Protein AF-0000000086527733 (afdb_homodimer)

Organism: NCBI:txid488447

Secondary structure (DSSP, 8-state):
-PPP-HHHHHHH-GGGSPPP--GGGTT-EEEETTEEEEGGG-EEETTBHHHHH--EEEEEEEEETTEEESHHHHHHHHHHHHHHTT---SS-HHHHHHHHHHHHHHHT-SSEEEEEEEE--B--S-TT-GGG---EEEEEEEE---SS-HHHHHH-EEEEE-SS-PPPPTTTS-TTS-BS--HHHHHHHHHHHHTT-SEEEEE-TTSBEEEETTBEEEEEETTEEEEESSSS---HHHHHHHHHHHHHT--EEEE--BHHHHHT-SEEEEEETTTEEEEEEEETTEEPTT-SSS-HHHHHHHHHHHHHHHTTTTEEE---S-----/-----HHHHHHH-GGGSPPP--GGGTT-EEEETTEEEEGGG-EEETTBHHHHH--EEEEEEEEETTEEESHHHHHHHHHHHHHHTT---SS-HHHHHHHHHHHHHHHT-SSEEEEEEEE--B--S-TT-GGG---EEEEEEEE---SS-HHHHHH-EEEEE-SS-PPPPTTTS-TTS-BS--HHHHHHHHHHHHTT-SEEEEE-TTSBEEEETTBEEEEEETTEEEEESSSS---HHHHHHHHHHHHHT--EEEE--BHHHHHT-SEEEEEETTTEEEEEEEETTEEPTT-SSS-HHHHHHHHHHHHHHHTTTTEEE---S-----

Foldseek 3Di:
DFFPQVVVCCVPPPLQDFDDADPQQQFWWKDEQHDIGHPVPDDDDPQFCCNVPQQKFKFKWWAASQWTFLLVVRLVLQVVLCVVSVFDEPDDSVRVVVVQLVRCLNNRGRTKIKMKMKTQTGDDPDPPDSVPTDIYMMIMIGHADALAHSVCLRQFFAEEAAPPAAQDDCVVPNQQGHTDPQVSQVVQQVVCVVVPGSFYWHHHPVQWGEATRQWFKWFAAPQAIEGEQGSHHPAPLVVVLVVVCVVVVHHYHYHTDGPVCRQAGQWMWIDHNRHRTGTHQHYPPRGHRDDRHGDPVSSVSSVVRVVCVVVQNNIDGRDNDPPPPD/DFFPQVVVCCVPPPLQDFDDADPQQQFWWKDEQHDIGHPVPDDDDPQFCCNVPQQKFKFKWWAASQWTFLLVVRLVLQVVLCVVSVFDEPDDSVRVVVVQLVRCLNNRGRTKIKMKMKTQTGDDPDPPDSVPTDIYMMIMIGHADALDHSVCLRQFFAEEAAPPAAQDDCVVPNQQGHTDPQVSQVVQQVVCVVVPGSFYWHHHPVQWGEATRQWFKWFAAPQAIEGEQGSHHPAPLVVVLVVVCVVVVHHYHYHTDGPVCRQAGQWMWIDHNRHRTGTHQHYPPRGHRDDRGGDPSSSVSSVVRVVCVVVQNNIDGRDNDPPPPD

InterPro domains:
  IPR001544 Aminotransferase class IV [PF01063] (57-283)
  IPR036038 Aminotransferase-like, PLP-dependent enzymes [SSF56752] (28-308)
  IPR043131 Branched-chain-amino-acid aminotransferase-like, N-terminal [G3DSA:3.30.470.10] (4-144)
  IPR043132 Branched-chain-amino-acid aminotransferase-like, C-terminal [G3DSA:3.20.10.10] (146-320)
  IPR050571 Class-IV Pyridoxal-Phosphate-Dependent Aminotransferase [PTHR42743] (33-307)

Nearest PDB structures (foldseek):
  8x1f-assembly1_B  TM=9.732E-01  e=1.365E-38  Aspergillus terreus NIH2624
  8xiy-assembly1_B  TM=9.449E-01  e=4.061E-39  Aspergillus terreus NIH2624
  6xwb-assembly1_A  TM=9.394E-01  e=1.058E-38  Thermomyces stellatus
  6xu3-assembly1_A  TM=9.234E-01  e=2.598E-39  Shinella sp. JR1-6
  7xg5-assembly1_B  TM=9.322E-01  e=5.213E-38  Aspergillus terreus NIH2624

Structure (mmCIF, N/CA/C/O backbone):
data_AF-0000000086527733-model_v1
#
loop_
_entity.id
_entity.type
_entity.pdbx_description
1 polymer 'branched-chain-amino-acid transaminase'
#
loop_
_atom_site.group_PDB
_atom_site.id
_atom_site.type_symbol
_atom_site.label_atom_id
_atom_site.label_alt_id
_atom_site.label_comp_id
_atom_site.label_asym_id
_atom_site.label_entity_id
_atom_site.label_seq_id
_atom_site.pdbx_PDB_ins_code
_atom_site.Cartn_x
_atom_site.Cartn_y
_atom_site.Cartn_z
_atom_site.occupancy
_atom_site.B_iso_or_equiv
_atom_site.auth_seq_id
_atom_site.auth_comp_id
_atom_site.auth_asym_id
_atom_site.auth_atom_id
_atom_site.pdbx_PDB_model_num
ATOM 1 N N . MET A 1 1 ? -10.703 38.688 10.562 1 66.06 1 MET A N 1
ATOM 2 C CA . MET A 1 1 ? -9.242 38.719 10.586 1 66.06 1 MET A CA 1
ATOM 3 C C . MET A 1 1 ? -8.672 37.875 9.438 1 66.06 1 MET A C 1
ATOM 5 O O . MET A 1 1 ? -9.375 37.062 8.844 1 66.06 1 MET A O 1
ATOM 9 N N . ALA A 1 2 ? -7.422 38.219 8.906 1 88.81 2 ALA A N 1
ATOM 10 C CA . ALA A 1 2 ? -6.793 37.562 7.77 1 88.81 2 ALA A CA 1
ATOM 11 C C . ALA A 1 2 ? -6.062 36.281 8.203 1 88.81 2 ALA A C 1
ATOM 13 O O . ALA A 1 2 ? -5.617 36.188 9.352 1 88.81 2 ALA A O 1
ATOM 14 N N . ILE A 1 3 ? -6.133 35.219 7.457 1 95.69 3 ILE A N 1
ATOM 15 C CA . ILE A 1 3 ? -5.391 33.969 7.691 1 95.69 3 ILE A CA 1
ATOM 16 C C . ILE A 1 3 ? -3.934 34.281 8 1 95.69 3 ILE A C 1
ATOM 18 O O . ILE A 1 3 ? -3.291 35.062 7.277 1 95.69 3 ILE A O 1
ATOM 22 N N . ILE A 1 4 ? -3.451 33.781 9.148 1 97.12 4 ILE A N 1
ATOM 23 C CA . ILE A 1 4 ? -2.041 33.938 9.484 1 97.12 4 ILE A CA 1
ATOM 24 C C . ILE A 1 4 ? -1.177 33.344 8.367 1 97.12 4 ILE A C 1
ATOM 26 O O . ILE A 1 4 ? -1.423 32.25 7.91 1 97.12 4 ILE A O 1
ATOM 30 N N . GLN A 1 5 ? -0.172 34.062 7.91 1 97.88 5 GLN A N 1
ATOM 31 C CA . GLN A 1 5 ? 0.74 33.625 6.863 1 97.88 5 GLN A CA 1
ATOM 32 C C . GLN A 1 5 ? 1.871 32.781 7.441 1 97.88 5 GLN A C 1
ATOM 34 O O . GLN A 1 5 ? 3.018 33.219 7.504 1 97.88 5 GLN A O 1
ATOM 39 N N . VAL A 1 6 ? 1.59 31.609 7.777 1 97.81 6 VAL A N 1
ATOM 40 C CA . VAL A 1 6 ? 2.438 30.719 8.57 1 97.81 6 VAL A CA 1
ATOM 41 C C . VAL A 1 6 ? 3.736 30.438 7.816 1 97.81 6 VAL A C 1
ATOM 43 O O . VAL A 1 6 ? 4.82 30.484 8.406 1 97.81 6 VAL A O 1
ATOM 46 N N . GLN A 1 7 ? 3.596 30.094 6.527 1 96.88 7 GLN A N 1
ATOM 47 C CA . GLN A 1 7 ? 4.777 29.781 5.734 1 96.88 7 GLN A CA 1
ATOM 48 C C . GLN A 1 7 ? 5.742 30.953 5.688 1 96.88 7 GLN A C 1
ATOM 50 O O . GLN A 1 7 ? 6.953 30.781 5.84 1 96.88 7 GLN A O 1
ATOM 55 N N . GLN A 1 8 ? 5.199 32.094 5.449 1 97.5 8 GLN A N 1
ATOM 56 C CA . GLN A 1 8 ? 6.012 33.312 5.438 1 97.5 8 GLN A CA 1
ATOM 57 C C . GLN A 1 8 ? 6.672 33.562 6.793 1 97.5 8 GLN A C 1
ATOM 59 O O . GLN A 1 8 ? 7.852 33.906 6.863 1 97.5 8 GLN A O 1
ATOM 64 N N . ILE A 1 9 ? 5.938 33.438 7.848 1 97.94 9 ILE A N 1
ATOM 65 C CA . ILE A 1 9 ? 6.457 33.625 9.195 1 97.94 9 ILE A CA 1
ATOM 66 C C . ILE A 1 9 ? 7.582 32.625 9.469 1 97.94 9 ILE A C 1
ATOM 68 O O . ILE A 1 9 ? 8.625 33 10.008 1 97.94 9 ILE A O 1
ATOM 72 N N . MET A 1 10 ? 7.395 31.359 9.086 1 97.25 10 MET A N 1
ATOM 73 C CA . MET A 1 10 ? 8.414 30.344 9.281 1 97.25 10 MET A CA 1
ATOM 74 C C . MET A 1 10 ? 9.688 30.688 8.523 1 97.25 10 MET A C 1
ATOM 76 O O . MET A 1 10 ? 10.789 30.375 8.984 1 97.25 10 MET A O 1
ATOM 80 N N . HIS A 1 11 ? 9.523 31.328 7.422 1 96.12 11 HIS A N 1
ATOM 81 C CA . HIS A 1 11 ? 10.664 31.688 6.59 1 96.12 11 HIS A CA 1
ATOM 82 C C . HIS A 1 11 ? 11.406 32.906 7.168 1 96.12 11 HIS A C 1
ATOM 84 O O . HIS A 1 11 ? 12.625 33 7.059 1 96.12 11 HIS A O 1
ATOM 90 N N . GLU A 1 12 ? 10.703 33.781 7.832 1 97.44 12 GLU A N 1
ATOM 91 C CA . GLU A 1 12 ? 11.273 35.094 8.125 1 97.44 12 GLU A CA 1
ATOM 92 C C . GLU A 1 12 ? 11.633 35.219 9.602 1 97.44 12 GLU A C 1
ATOM 94 O O . GLU A 1 12 ? 12.547 35.969 9.961 1 97.44 12 GLU A O 1
ATOM 99 N N . ASN A 1 13 ? 10.891 34.656 10.43 1 97.44 13 ASN A N 1
ATOM 100 C CA . ASN A 1 13 ? 11.078 34.812 11.867 1 97.44 13 ASN A CA 1
ATOM 101 C C . ASN A 1 13 ? 12.273 34 12.383 1 97.44 13 ASN A C 1
ATOM 103 O O . ASN A 1 13 ? 12.344 32.812 12.18 1 97.44 13 ASN A O 1
ATOM 107 N N . PRO A 1 14 ? 13.164 34.562 13.141 1 96.81 14 PRO A N 1
ATOM 108 C CA . PRO A 1 14 ? 14.391 33.906 13.602 1 96.81 14 PRO A CA 1
ATOM 109 C C . PRO A 1 14 ? 14.125 32.719 14.508 1 96.81 14 PRO A C 1
ATOM 111 O O . PRO A 1 14 ? 14.961 31.812 14.609 1 96.81 14 PRO A O 1
ATOM 114 N N . LEU A 1 15 ? 12.984 32.656 15.141 1 96.5 15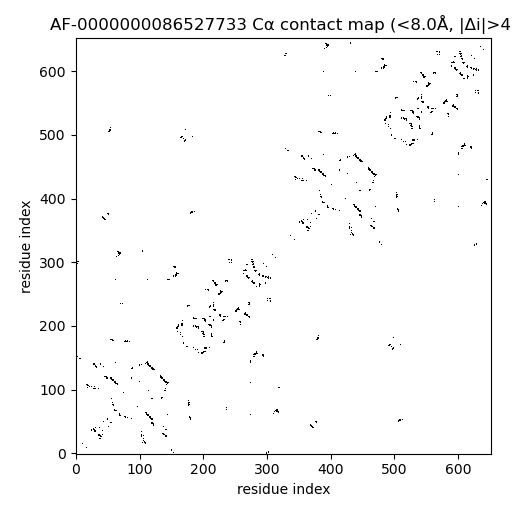 LEU A N 1
ATOM 115 C CA . LEU A 1 15 ? 12.648 31.562 16.031 1 96.5 15 LEU A CA 1
ATOM 116 C C . LEU A 1 15 ? 12.5 30.266 15.242 1 96.5 15 LEU A C 1
ATOM 118 O O . LEU A 1 15 ? 12.531 29.172 15.82 1 96.5 15 LEU A O 1
ATOM 122 N N . HIS A 1 16 ? 12.359 30.438 13.945 1 97.69 16 HIS A N 1
ATOM 123 C CA . HIS A 1 16 ? 12.156 29.281 13.078 1 97.69 16 HIS A CA 1
ATOM 124 C C . HIS A 1 16 ? 13.438 28.906 12.352 1 97.69 16 HIS A C 1
ATOM 126 O O . HIS A 1 16 ? 13.484 27.891 11.641 1 97.69 16 HIS A O 1
ATOM 132 N N . ALA A 1 17 ? 14.5 29.672 12.484 1 96.94 17 ALA A N 1
ATOM 133 C CA . ALA A 1 17 ? 15.758 29.438 11.781 1 96.94 17 ALA A CA 1
ATOM 134 C C . ALA A 1 17 ? 16.391 28.125 12.227 1 96.94 17 ALA A C 1
ATOM 136 O O . ALA A 1 17 ? 16.391 27.781 13.414 1 96.94 17 ALA A O 1
ATOM 137 N N . ARG A 1 18 ? 16.969 27.484 11.352 1 96.38 18 ARG A N 1
ATOM 138 C CA . ARG A 1 18 ? 17.609 26.203 11.609 1 96.38 18 ARG A CA 1
ATOM 139 C C . ARG A 1 18 ? 18.766 26.344 12.586 1 96.38 18 ARG A C 1
ATOM 141 O O . ARG A 1 18 ? 19.469 27.359 12.57 1 96.38 18 ARG A O 1
ATOM 148 N N . ALA A 1 19 ? 18.953 25.359 13.375 1 96.56 19 ALA A N 1
ATOM 149 C CA . ALA A 1 19 ? 20.156 25.25 14.195 1 96.56 19 ALA A CA 1
ATOM 150 C C . ALA A 1 19 ? 21.344 24.766 13.359 1 96.56 19 ALA A C 1
ATOM 152 O O . ALA A 1 19 ? 21.172 24.281 12.242 1 96.56 19 ALA A O 1
ATOM 153 N N . PRO A 1 20 ? 22.609 24.984 13.883 1 95.38 20 PRO A N 1
ATOM 154 C CA . PRO A 1 20 ? 23.766 24.438 13.164 1 95.38 20 PRO A CA 1
ATOM 155 C C . PRO A 1 20 ? 23.656 22.938 12.945 1 95.38 20 PRO A C 1
ATOM 157 O O . PRO A 1 20 ? 23.156 22.219 13.812 1 95.38 20 PRO A O 1
ATOM 160 N N . HIS A 1 21 ? 24.062 22.516 11.805 1 95.94 21 HIS A N 1
ATOM 161 C CA . HIS A 1 21 ? 24.016 21.094 11.445 1 95.94 21 HIS A CA 1
ATOM 162 C C . HIS A 1 21 ? 25.125 20.75 10.461 1 95.94 21 HIS A C 1
ATOM 164 O O . HIS A 1 21 ? 25.734 21.641 9.852 1 95.94 21 HIS A O 1
ATOM 170 N N . GLU A 1 22 ? 25.469 19.469 10.367 1 95.94 22 GLU A N 1
ATOM 171 C CA . GLU A 1 22 ? 26.422 19.016 9.359 1 95.94 22 GLU A CA 1
ATOM 172 C C . GLU A 1 22 ? 25.891 19.219 7.949 1 95.94 22 GLU A C 1
ATOM 174 O O . GLU A 1 22 ? 24.719 18.938 7.68 1 95.94 22 GLU A O 1
ATOM 179 N N . PRO A 1 23 ? 26.766 19.578 7.051 1 97.12 23 PRO A N 1
ATOM 180 C CA . PRO A 1 23 ? 26.344 19.844 5.672 1 97.12 23 PRO A CA 1
ATOM 181 C C . PRO A 1 23 ? 25.688 18.625 5.02 1 97.12 23 PRO A C 1
ATOM 183 O O . PRO A 1 23 ? 24.781 18.781 4.195 1 97.12 23 PRO A O 1
ATOM 186 N N . ARG A 1 24 ? 26.078 17.469 5.379 1 97.31 24 ARG A N 1
ATOM 187 C CA . ARG A 1 24 ? 25.547 16.266 4.746 1 97.31 24 ARG A CA 1
ATOM 188 C C . ARG A 1 24 ? 24.062 16.094 5.055 1 97.31 24 ARG A C 1
ATOM 190 O O . ARG A 1 24 ? 23.359 15.352 4.363 1 97.31 24 ARG A O 1
ATOM 197 N N . TYR A 1 25 ? 23.547 16.781 6.086 1 98.06 25 TYR A N 1
ATOM 198 C CA . TYR A 1 25 ? 22.141 16.656 6.477 1 98.06 25 TYR A CA 1
ATOM 199 C C . TYR A 1 25 ? 21.344 17.875 6.027 1 98.06 25 TYR A C 1
ATOM 201 O O . TYR A 1 25 ? 20.25 18.125 6.531 1 98.06 25 TYR A O 1
ATOM 209 N N . GLU A 1 26 ? 21.906 18.625 5.062 1 97.5 26 GLU A N 1
ATOM 210 C CA . GLU A 1 26 ? 21.266 19.859 4.602 1 97.5 26 GLU A CA 1
ATOM 211 C C . GLU A 1 26 ? 19.844 19.609 4.137 1 97.5 26 GLU A C 1
ATOM 213 O O . GLU A 1 26 ? 18.938 20.406 4.406 1 97.5 26 GLU A O 1
ATOM 218 N N . ASP A 1 27 ? 19.625 18.469 3.488 1 97.19 27 ASP A N 1
ATOM 219 C CA . ASP A 1 27 ? 18.312 18.188 2.912 1 97.19 27 ASP A CA 1
ATOM 220 C C . ASP A 1 27 ? 17.484 17.297 3.84 1 97.19 27 ASP A C 1
ATOM 222 O O . ASP A 1 27 ? 16.344 16.969 3.527 1 97.19 27 ASP A O 1
ATOM 226 N N . GLY A 1 28 ? 18.031 16.859 4.949 1 98.19 28 GLY A N 1
ATOM 227 C CA . GLY A 1 28 ? 17.328 15.992 5.898 1 98.19 28 GLY A CA 1
ATOM 228 C C . GLY A 1 28 ? 18.188 14.836 6.383 1 98.19 28 GLY A C 1
ATOM 229 O O . GLY A 1 28 ? 19.281 14.609 5.879 1 98.19 28 GLY A O 1
ATOM 230 N N . SER A 1 29 ? 17.734 14.195 7.371 1 98.38 29 SER A N 1
ATOM 231 C CA . SER A 1 29 ? 18.391 13.031 7.961 1 98.38 29 SER A CA 1
ATOM 232 C C . SER A 1 29 ? 17.438 11.836 8.023 1 98.38 29 SER A C 1
ATOM 234 O O . SER A 1 29 ? 16.219 12 8.047 1 98.38 29 SER A O 1
ATOM 236 N N . ALA A 1 30 ? 18.016 10.68 7.996 1 98.81 30 ALA A N 1
ATOM 237 C CA . ALA A 1 30 ? 17.234 9.453 8.016 1 98.81 30 ALA A CA 1
ATOM 238 C C . ALA A 1 30 ? 17.859 8.414 8.938 1 98.81 30 ALA A C 1
ATOM 240 O O . ALA A 1 30 ? 19.047 8.523 9.289 1 98.81 30 ALA A O 1
ATOM 241 N N . PHE A 1 31 ? 17.016 7.559 9.492 1 98.69 31 PHE A N 1
ATOM 242 C CA . PHE A 1 31 ? 17.391 6.383 10.266 1 98.69 31 PHE A CA 1
ATOM 243 C C . PHE A 1 31 ? 17.031 5.105 9.516 1 98.69 31 PHE A C 1
ATOM 245 O O . PHE A 1 31 ? 15.859 4.797 9.32 1 98.69 31 PHE A O 1
ATOM 252 N N . CYS A 1 32 ? 18.031 4.332 9 1 96.12 32 CYS A N 1
ATOM 253 C CA . CYS A 1 32 ? 17.859 3.107 8.234 1 96.12 32 CYS A CA 1
ATOM 254 C C . CYS A 1 32 ? 18.578 1.938 8.891 1 96.12 32 CYS A C 1
ATOM 256 O O . CYS A 1 32 ? 19.812 1.85 8.836 1 96.12 32 CYS A O 1
ATOM 258 N N . ASP A 1 33 ? 17.812 1.078 9.359 1 78 33 ASP A N 1
ATOM 259 C CA . ASP A 1 33 ? 18.281 -0.151 10 1 78 33 ASP A CA 1
ATOM 260 C C . ASP A 1 33 ? 19.422 0.131 10.969 1 78 33 ASP A C 1
ATOM 262 O O . ASP A 1 33 ? 20.484 -0.483 10.883 1 78 33 ASP A O 1
ATOM 266 N N . GLY A 1 34 ? 19.281 1.089 11.75 1 85.62 34 GLY A N 1
ATOM 267 C CA . GLY A 1 34 ? 20.156 1.329 12.883 1 85.62 34 GLY A CA 1
ATOM 268 C C . GLY A 1 34 ? 21.188 2.42 12.625 1 85.62 34 GLY A C 1
ATOM 269 O O . GLY A 1 34 ? 21.953 2.781 13.523 1 85.62 34 GLY A O 1
ATOM 270 N N . LYS A 1 35 ? 21.188 3.027 11.438 1 93.88 35 LYS A N 1
ATOM 271 C CA . LYS A 1 35 ? 22.188 4.031 11.07 1 93.88 35 LYS A CA 1
ATOM 272 C C . LYS A 1 35 ? 21.531 5.336 10.641 1 93.88 35 LYS A C 1
ATOM 274 O O . LYS A 1 35 ? 20.531 5.32 9.914 1 93.88 35 LYS A O 1
ATOM 279 N N . TYR A 1 36 ? 22.141 6.414 11.172 1 98.31 36 TYR A N 1
ATOM 280 C CA . TYR A 1 36 ? 21.719 7.727 10.688 1 98.31 36 TYR A CA 1
ATOM 281 C C . TYR A 1 36 ? 22.453 8.086 9.398 1 98.31 36 TYR A C 1
ATOM 283 O O . TYR A 1 36 ? 23.672 7.953 9.32 1 98.31 36 TYR A O 1
ATOM 291 N N . VAL A 1 37 ? 21.766 8.461 8.391 1 98.38 37 VAL A N 1
ATOM 292 C CA . VAL A 1 37 ? 22.344 8.82 7.105 1 98.38 37 VAL A CA 1
ATOM 293 C C . VAL A 1 37 ? 21.656 10.078 6.566 1 98.38 37 VAL A C 1
ATOM 295 O O . VAL A 1 37 ? 20.578 10.453 7.035 1 98.38 37 VAL A O 1
ATOM 298 N N . PRO A 1 38 ? 22.344 10.773 5.582 1 98.06 38 PRO A N 1
ATOM 299 C CA . PRO A 1 38 ? 21.609 11.82 4.867 1 98.06 38 PRO A CA 1
ATOM 300 C C . PRO A 1 38 ? 20.391 11.281 4.121 1 98.06 38 PRO A C 1
ATOM 302 O O . PRO A 1 38 ? 20.422 10.148 3.633 1 98.06 38 PRO A O 1
ATOM 305 N N . ILE A 1 39 ? 19.406 12.109 4.012 1 97.69 39 ILE A N 1
ATOM 306 C CA . ILE A 1 39 ? 18.156 11.672 3.402 1 97.69 39 ILE A CA 1
ATOM 307 C C . ILE A 1 39 ? 18.422 11.195 1.977 1 97.69 39 ILE A C 1
ATOM 309 O O . ILE A 1 39 ? 17.766 10.266 1.497 1 97.69 39 ILE A O 1
ATOM 313 N N . SER A 1 40 ? 19.406 11.688 1.283 1 95.75 40 SER A N 1
ATOM 314 C CA . SER A 1 40 ? 19.719 11.336 -0.099 1 95.75 40 SER A CA 1
ATOM 315 C C . SER A 1 40 ? 20.297 9.93 -0.196 1 95.75 40 SER A C 1
ATOM 317 O O . SER A 1 40 ? 20.312 9.336 -1.276 1 95.75 40 SER A O 1
ATOM 319 N N . GLU A 1 41 ? 20.734 9.359 0.905 1 96.19 41 GLU A N 1
ATOM 320 C CA . GLU A 1 41 ? 21.344 8.039 0.931 1 96.19 41 GLU A CA 1
ATOM 321 C C . GLU A 1 41 ? 20.422 7.02 1.599 1 96.19 41 GLU A C 1
ATOM 323 O O . GLU A 1 41 ? 20.75 5.832 1.678 1 96.19 41 GLU A O 1
ATOM 328 N N . ALA A 1 42 ? 19.344 7.504 2.062 1 97.94 42 ALA A N 1
ATOM 329 C CA . ALA A 1 42 ? 18.438 6.641 2.83 1 97.94 42 ALA A CA 1
ATOM 330 C C . ALA A 1 42 ? 17.781 5.598 1.933 1 97.94 42 ALA A C 1
ATOM 332 O O . ALA A 1 42 ? 17.234 5.934 0.882 1 97.94 42 ALA A O 1
ATOM 333 N N . THR A 1 43 ? 17.828 4.297 2.359 1 97.06 43 THR A N 1
ATOM 334 C CA . THR A 1 43 ? 17.281 3.213 1.554 1 97.06 43 THR A CA 1
ATOM 335 C C . THR A 1 43 ? 16.562 2.199 2.436 1 97.06 43 THR A C 1
ATOM 337 O O . THR A 1 43 ? 16.719 2.203 3.656 1 97.06 43 THR A O 1
ATOM 340 N N . VAL A 1 44 ? 15.719 1.431 1.843 1 97.19 44 VAL A N 1
ATOM 341 C CA . VAL A 1 44 ? 15.07 0.249 2.404 1 97.19 44 VAL A CA 1
ATOM 342 C C . VAL A 1 44 ? 15.414 -0.978 1.562 1 97.19 44 VAL A C 1
ATOM 344 O O . VAL A 1 44 ? 15.594 -0.873 0.346 1 97.19 44 VAL A O 1
ATOM 347 N N . PRO A 1 45 ? 15.594 -2.164 2.213 1 96.94 45 PRO A N 1
ATOM 348 C CA . PRO A 1 45 ? 15.836 -3.361 1.405 1 96.94 45 PRO A CA 1
ATOM 349 C C . PRO A 1 45 ? 14.734 -3.605 0.372 1 96.94 45 PRO A C 1
ATOM 351 O O . PRO A 1 45 ? 13.547 -3.467 0.681 1 96.94 45 PRO A O 1
ATOM 354 N N . LEU A 1 46 ? 15.117 -3.988 -0.812 1 97.56 46 LEU A N 1
ATOM 355 C CA . LEU A 1 46 ? 14.18 -4.191 -1.913 1 97.56 46 LEU A CA 1
ATOM 356 C C . LEU A 1 46 ? 13.172 -5.281 -1.576 1 97.56 46 LEU A C 1
ATOM 358 O O . LEU A 1 46 ? 12.023 -5.227 -2.018 1 97.56 46 LEU A O 1
ATOM 362 N N . VAL A 1 47 ? 13.539 -6.246 -0.745 1 96.44 47 VAL A N 1
ATOM 363 C CA . VAL A 1 47 ? 12.719 -7.43 -0.513 1 96.44 47 VAL A CA 1
ATOM 364 C C . VAL A 1 47 ? 11.891 -7.25 0.757 1 96.44 47 VAL A C 1
ATOM 366 O O . VAL A 1 47 ? 11.273 -8.195 1.242 1 96.44 47 VAL A O 1
ATOM 369 N N . ASP A 1 48 ? 11.953 -6.055 1.367 1 96.69 48 ASP A N 1
ATOM 370 C CA . ASP A 1 48 ? 11.125 -5.773 2.537 1 96.69 48 ASP A CA 1
ATOM 371 C C . ASP A 1 48 ? 9.641 -5.789 2.176 1 96.69 48 ASP A C 1
ATOM 373 O O . ASP A 1 48 ? 9.219 -5.141 1.214 1 96.69 48 ASP A O 1
ATOM 377 N N . ALA A 1 49 ? 8.844 -6.461 2.988 1 97.06 49 ALA A N 1
ATOM 378 C CA . ALA A 1 49 ? 7.414 -6.594 2.734 1 97.06 49 ALA A CA 1
ATOM 379 C C . ALA A 1 49 ? 6.711 -5.242 2.824 1 97.06 49 ALA A C 1
ATOM 381 O O . ALA A 1 49 ? 5.625 -5.062 2.268 1 97.06 49 ALA A O 1
ATOM 382 N N . GLY A 1 50 ? 7.258 -4.277 3.545 1 97.81 50 GLY A N 1
ATOM 383 C CA . GLY A 1 50 ? 6.742 -2.918 3.49 1 97.81 50 GLY A CA 1
ATOM 384 C C . GLY A 1 50 ? 6.762 -2.326 2.094 1 97.81 50 GLY A C 1
ATOM 385 O O . GLY A 1 50 ? 5.824 -1.632 1.695 1 97.81 50 GLY A O 1
ATOM 386 N N . PHE A 1 51 ? 7.816 -2.598 1.388 1 98.38 51 PHE A N 1
ATOM 387 C CA . PHE A 1 51 ? 7.91 -2.139 0.007 1 98.38 51 PHE A CA 1
ATOM 388 C C . PHE A 1 51 ? 7.09 -3.029 -0.917 1 98.38 51 PHE A C 1
ATOM 390 O O . PHE A 1 51 ? 6.277 -2.537 -1.701 1 98.38 51 PHE A O 1
ATOM 397 N N . LEU A 1 52 ? 7.191 -4.293 -0.807 1 98.06 52 LEU A N 1
ATOM 398 C CA . LEU A 1 52 ? 6.637 -5.238 -1.77 1 98.06 52 LEU A CA 1
ATOM 399 C C . LEU A 1 52 ? 5.117 -5.289 -1.67 1 98.06 52 LEU A C 1
ATOM 401 O O . LEU A 1 52 ? 4.43 -5.512 -2.67 1 98.06 52 LEU A O 1
ATOM 405 N N . HIS A 1 53 ? 4.621 -5.043 -0.446 1 97.88 53 HIS A N 1
ATOM 406 C CA . HIS A 1 53 ? 3.221 -5.371 -0.206 1 97.88 53 HIS A CA 1
ATOM 407 C C . HIS A 1 53 ? 2.551 -4.309 0.662 1 97.88 53 HIS A C 1
ATOM 409 O O . HIS A 1 53 ? 1.453 -4.527 1.179 1 97.88 53 HIS A O 1
ATOM 415 N N . ALA A 1 54 ? 3.242 -3.203 0.86 1 98.56 54 ALA A N 1
ATOM 416 C CA . ALA A 1 54 ? 2.729 -2.158 1.741 1 98.56 54 ALA A CA 1
ATOM 417 C C . ALA A 1 54 ? 2.363 -2.725 3.109 1 98.56 54 ALA A C 1
ATOM 419 O O . ALA A 1 54 ? 1.378 -2.305 3.721 1 98.56 54 ALA A O 1
ATOM 420 N N . ASP A 1 55 ? 3.074 -3.736 3.547 1 97.88 55 ASP A N 1
ATOM 421 C CA . ASP 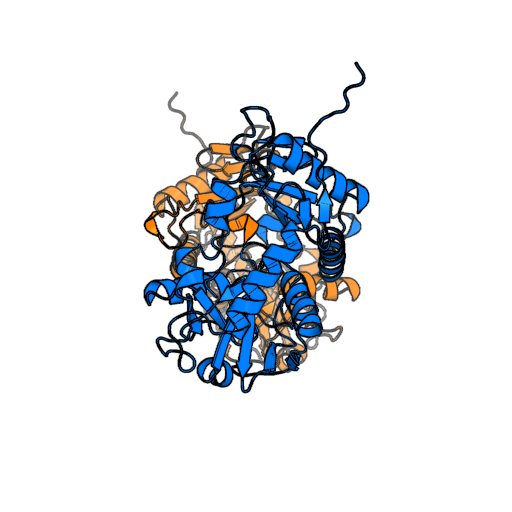A 1 55 ? 2.883 -4.383 4.84 1 97.88 55 ASP A CA 1
ATOM 422 C C . ASP A 1 55 ? 3.596 -3.611 5.949 1 97.88 55 ASP A C 1
ATOM 424 O O . ASP A 1 55 ? 4.641 -4.043 6.441 1 97.88 55 ASP A O 1
ATOM 428 N N . ALA A 1 56 ? 2.936 -2.455 6.312 1 98.62 56 ALA A N 1
ATOM 429 C CA . ALA A 1 56 ? 3.59 -1.501 7.203 1 98.62 56 ALA A CA 1
ATOM 430 C C . ALA A 1 56 ? 2.574 -0.553 7.832 1 98.62 56 ALA A C 1
ATOM 432 O O . ALA A 1 56 ? 1.457 -0.408 7.332 1 98.62 56 ALA A O 1
ATOM 433 N N . ALA A 1 57 ? 2.936 -0.008 8.914 1 98.75 57 ALA A N 1
ATOM 434 C CA . ALA A 1 57 ? 2.303 1.167 9.508 1 98.75 57 ALA A CA 1
ATOM 435 C C . ALA A 1 57 ? 3.279 2.338 9.578 1 98.75 57 ALA A C 1
ATOM 437 O O . ALA A 1 57 ? 4.496 2.141 9.609 1 98.75 57 ALA A O 1
ATOM 438 N N . TYR A 1 58 ? 2.752 3.576 9.578 1 98.88 58 TYR A N 1
ATOM 439 C CA . TYR A 1 58 ? 3.631 4.73 9.703 1 98.88 58 TYR A CA 1
ATOM 440 C C . TYR A 1 58 ? 2.953 5.848 10.484 1 98.88 58 TYR A C 1
ATOM 442 O O . TYR A 1 58 ? 1.779 5.738 10.852 1 98.88 58 TYR A O 1
ATOM 450 N N . ASP A 1 59 ? 3.662 6.828 10.781 1 98.75 59 ASP A N 1
ATOM 451 C CA . ASP A 1 59 ? 3.127 8.062 11.352 1 98.75 59 ASP A CA 1
ATOM 452 C C . ASP A 1 59 ? 3.988 9.266 10.969 1 98.75 59 ASP A C 1
ATOM 454 O O . ASP A 1 59 ? 5.078 9.102 10.422 1 98.75 59 ASP A O 1
ATOM 458 N N . VAL A 1 60 ? 3.447 10.422 11.133 1 98.69 60 VAL A N 1
ATOM 459 C CA . VAL A 1 60 ? 4.125 11.68 10.836 1 98.69 60 VAL A CA 1
ATOM 460 C C . VAL A 1 60 ? 3.863 12.688 11.953 1 98.69 60 VAL A C 1
ATOM 462 O O . VAL A 1 60 ? 2.711 13.031 12.234 1 98.69 60 VAL A O 1
ATOM 465 N N . VAL A 1 61 ? 4.852 13.086 12.547 1 98.75 61 VAL A N 1
ATOM 466 C CA . VAL A 1 61 ? 4.77 14.195 13.492 1 98.75 61 VAL A CA 1
ATOM 467 C C . VAL A 1 61 ? 5.527 15.406 12.945 1 98.75 61 VAL A C 1
ATOM 469 O O . VAL A 1 61 ? 6.414 15.258 12.102 1 98.75 61 VAL A O 1
ATOM 472 N N . THR A 1 62 ? 5.168 16.594 13.398 1 98.62 62 THR A N 1
ATOM 473 C CA . THR A 1 62 ? 5.836 17.781 12.875 1 98.62 62 THR A CA 1
ATOM 474 C C . THR A 1 62 ? 6.484 18.578 14 1 98.62 62 THR A C 1
ATOM 476 O O . THR A 1 62 ? 6.141 18.406 15.164 1 98.62 62 THR A O 1
ATOM 479 N N . VAL A 1 63 ? 7.445 19.328 13.594 1 98.56 63 VAL A N 1
ATOM 480 C CA . VAL A 1 63 ? 8.156 20.266 14.469 1 98.56 63 VAL A CA 1
ATOM 481 C C . VAL A 1 63 ? 7.992 21.688 13.961 1 98.56 63 VAL A C 1
ATOM 483 O O . VAL A 1 63 ? 8.07 21.938 12.75 1 98.56 63 VAL A O 1
ATOM 486 N N . SER A 1 64 ? 7.707 22.562 14.805 1 98.31 64 SER A N 1
ATOM 487 C CA . SER A 1 64 ? 7.73 24 14.516 1 98.31 64 SER A CA 1
ATOM 488 C C . SER A 1 64 ? 8.344 24.781 15.672 1 98.31 64 SER A C 1
ATOM 490 O O . SER A 1 64 ? 8.102 24.469 16.844 1 98.31 64 SER A O 1
ATOM 492 N N . ARG A 1 65 ? 9.188 25.703 15.336 1 97.5 65 ARG A N 1
ATOM 493 C CA . ARG A 1 65 ? 9.961 26.469 16.312 1 97.5 65 ARG A CA 1
ATOM 494 C C . ARG A 1 65 ? 10.711 25.531 17.266 1 97.5 65 ARG A C 1
ATOM 496 O O . ARG A 1 65 ? 10.781 25.781 18.469 1 97.5 65 ARG A O 1
ATOM 503 N N . GLY A 1 66 ? 11.086 24.422 16.766 1 97.5 66 GLY A N 1
ATOM 504 C CA . GLY A 1 66 ? 11.938 23.484 17.484 1 97.5 66 GLY A CA 1
ATOM 505 C C . GLY A 1 66 ? 11.164 22.578 18.422 1 97.5 66 GLY A C 1
ATOM 506 O O . GLY A 1 66 ? 11.758 21.891 19.25 1 97.5 66 GLY A O 1
ATOM 507 N N . ASN A 1 67 ? 9.844 22.609 18.297 1 98.31 67 ASN A N 1
ATOM 508 C CA . ASN A 1 67 ? 9.023 21.797 19.188 1 98.31 67 ASN A CA 1
ATOM 509 C C . ASN A 1 67 ? 8.219 20.75 18.422 1 98.31 67 ASN A C 1
ATOM 511 O O . ASN A 1 67 ? 7.457 21.109 17.516 1 98.31 67 ASN A O 1
ATOM 515 N N . PHE A 1 68 ? 8.398 19.484 18.844 1 98.75 68 PHE A N 1
ATOM 516 C CA . PHE A 1 68 ? 7.449 18.469 18.375 1 98.75 68 PHE A CA 1
ATOM 517 C C . PHE A 1 68 ? 6.043 18.797 18.875 1 98.75 68 PHE A C 1
ATOM 519 O O . PHE A 1 68 ? 5.859 19.234 20.016 1 98.75 68 PHE A O 1
ATOM 526 N N . PHE A 1 69 ? 5.094 18.609 18.094 1 98.75 69 PHE A N 1
ATOM 527 C CA . PHE A 1 69 ? 3.705 18.844 18.453 1 98.75 69 PHE A CA 1
ATOM 528 C C . PHE A 1 69 ? 2.963 17.531 18.656 1 98.75 69 PHE A C 1
ATOM 530 O O . PHE A 1 69 ? 2.879 16.703 17.75 1 98.75 69 PHE A O 1
ATOM 537 N N . ARG A 1 70 ? 2.449 17.281 19.922 1 98.75 70 ARG A N 1
ATOM 538 C CA . ARG A 1 70 ? 1.641 16.109 20.266 1 98.75 70 ARG A CA 1
ATOM 539 C C . ARG A 1 70 ? 2.385 14.82 19.953 1 98.75 70 ARG A C 1
ATOM 541 O O . ARG A 1 70 ? 1.807 13.875 19.406 1 98.75 70 ARG A O 1
ATOM 548 N N . LEU A 1 71 ? 3.674 14.805 20.312 1 98.75 71 LEU A N 1
ATOM 549 C CA . LEU A 1 71 ? 4.512 13.648 20 1 98.75 71 LEU A CA 1
ATOM 550 C C . LEU A 1 71 ? 3.977 12.391 20.672 1 98.75 71 LEU A C 1
ATOM 552 O O . LEU A 1 71 ? 3.926 11.32 20.047 1 98.75 71 LEU A O 1
ATOM 556 N N . ASP A 1 72 ? 3.541 12.492 21.891 1 98.75 72 ASP A N 1
ATOM 557 C CA . ASP A 1 72 ? 3.035 11.328 22.609 1 98.75 72 ASP A CA 1
ATOM 558 C C . ASP A 1 72 ? 1.803 10.75 21.922 1 98.75 72 ASP A C 1
ATOM 560 O O . ASP A 1 72 ? 1.625 9.531 21.875 1 98.75 72 ASP A O 1
ATOM 564 N N . ASP A 1 73 ? 0.908 11.625 21.438 1 98.88 73 ASP A N 1
ATOM 565 C CA . ASP A 1 73 ? -0.272 11.172 20.703 1 98.88 73 ASP A CA 1
ATOM 566 C C . ASP A 1 73 ? 0.124 10.391 19.453 1 98.88 73 ASP A C 1
ATOM 568 O O . ASP A 1 73 ? -0.481 9.367 19.141 1 98.88 73 ASP A O 1
ATOM 572 N N . HIS A 1 74 ? 1.143 10.875 18.797 1 98.88 74 HIS A N 1
ATOM 573 C CA . HIS A 1 74 ? 1.606 10.219 17.578 1 98.88 74 HIS A CA 1
ATOM 574 C C . HIS A 1 74 ? 2.273 8.883 17.906 1 98.88 74 HIS A C 1
ATOM 576 O O . HIS A 1 74 ? 2.076 7.898 17.188 1 98.88 74 HIS A O 1
ATOM 582 N N . LEU A 1 75 ? 3.072 8.859 18.922 1 98.88 75 LEU A N 1
ATOM 583 C CA . LEU A 1 75 ? 3.699 7.613 19.344 1 98.88 75 LEU A CA 1
ATOM 584 C C . LEU A 1 75 ? 2.646 6.578 19.719 1 98.88 75 LEU A C 1
ATOM 586 O O . LEU A 1 75 ? 2.756 5.406 19.344 1 98.88 75 LEU A O 1
ATOM 590 N N . ALA A 1 76 ? 1.663 7.016 20.438 1 98.81 76 ALA A N 1
ATOM 591 C CA . ALA A 1 76 ? 0.579 6.117 20.828 1 98.81 76 ALA A CA 1
ATOM 592 C C . ALA A 1 76 ? -0.155 5.582 19.594 1 98.81 76 ALA A C 1
ATOM 594 O O . ALA A 1 76 ? -0.455 4.391 19.516 1 98.81 76 ALA A O 1
ATOM 595 N N . ARG A 1 77 ? -0.442 6.438 18.656 1 98.75 77 ARG A N 1
ATOM 596 C CA . ARG A 1 77 ? -1.144 5.992 17.469 1 98.75 77 ARG A CA 1
ATOM 597 C C . ARG A 1 77 ? -0.3 5 16.672 1 98.75 77 ARG A C 1
ATOM 599 O O . ARG A 1 77 ? -0.832 4.055 16.078 1 98.75 77 ARG A O 1
ATOM 606 N N . MET A 1 78 ? 0.98 5.281 16.578 1 98.75 78 MET A N 1
ATOM 607 C CA . MET A 1 78 ? 1.855 4.34 15.883 1 98.75 78 MET A CA 1
ATOM 608 C C . MET A 1 78 ? 1.783 2.957 16.516 1 98.75 78 MET A C 1
ATOM 610 O O . MET A 1 78 ? 1.707 1.949 15.812 1 98.75 78 MET A O 1
ATOM 614 N N . GLU A 1 79 ? 1.797 2.924 17.812 1 98.75 79 GLU A N 1
ATOM 615 C CA . GLU A 1 79 ? 1.711 1.653 18.516 1 98.75 79 GLU A CA 1
ATOM 616 C C . GLU A 1 79 ? 0.377 0.96 18.266 1 98.75 79 GLU A C 1
ATOM 618 O O . GLU A 1 79 ? 0.335 -0.251 18.031 1 98.75 79 GLU A O 1
ATOM 623 N N . GLU A 1 80 ? -0.698 1.716 18.25 1 98.69 80 GLU A N 1
ATOM 624 C CA . GLU A 1 80 ? -2.018 1.16 17.969 1 98.69 80 GLU A CA 1
ATOM 625 C C . GLU A 1 80 ? -2.109 0.656 16.531 1 98.69 80 GLU A C 1
ATOM 627 O O . GLU A 1 80 ? -2.664 -0.415 16.281 1 98.69 80 GLU A O 1
ATOM 632 N N . SER A 1 81 ? -1.62 1.461 15.617 1 98.81 81 SER A N 1
ATOM 633 C CA . SER A 1 81 ? -1.612 1.06 14.219 1 98.81 81 SER A CA 1
ATOM 634 C C . SER A 1 81 ? -0.822 -0.229 14.016 1 98.81 81 SER A C 1
ATOM 636 O O . SER A 1 81 ? -1.281 -1.145 13.328 1 98.81 81 SER A O 1
ATOM 638 N N . SER A 1 82 ? 0.378 -0.3 14.609 1 98.56 82 SER A N 1
ATOM 639 C CA . SER A 1 82 ? 1.214 -1.492 14.508 1 98.56 82 SER A CA 1
ATOM 640 C C . SER A 1 82 ? 0.496 -2.719 15.062 1 98.56 82 SER A C 1
ATOM 642 O O . SER A 1 82 ? 0.528 -3.791 14.453 1 98.56 82 SER A O 1
ATOM 644 N N . ALA A 1 83 ? -0.154 -2.533 16.156 1 98.38 83 ALA A N 1
ATOM 645 C CA . ALA A 1 83 ? -0.867 -3.643 16.781 1 98.38 83 ALA A CA 1
ATOM 646 C C . ALA A 1 83 ? -1.98 -4.16 15.883 1 98.38 83 ALA A C 1
ATOM 648 O O . ALA A 1 83 ? -2.174 -5.375 15.758 1 98.38 83 ALA A O 1
ATOM 649 N N . LYS A 1 84 ? -2.703 -3.305 15.25 1 98.19 84 LYS A N 1
ATOM 650 C CA . LYS A 1 84 ? -3.803 -3.686 14.367 1 98.19 84 LYS A CA 1
ATOM 651 C C . LYS A 1 84 ? -3.301 -4.512 13.188 1 98.19 84 LYS A C 1
ATOM 653 O O . LYS A 1 84 ? -4.039 -5.332 12.641 1 98.19 84 LYS A O 1
ATOM 658 N N . PHE A 1 85 ? -2.029 -4.34 12.828 1 97.88 85 PHE A N 1
ATOM 659 C CA . PHE A 1 85 ? -1.461 -5.027 11.672 1 97.88 85 PHE A CA 1
ATOM 660 C C . PHE A 1 85 ? -0.498 -6.121 12.117 1 97.88 85 PHE A C 1
ATOM 662 O O . PHE A 1 85 ? 0.246 -6.668 11.305 1 97.88 85 PHE A O 1
ATOM 669 N N . PHE A 1 86 ? -0.448 -6.418 13.43 1 96.12 86 PHE A N 1
ATOM 670 C CA . PHE A 1 86 ? 0.388 -7.465 14.008 1 96.12 86 PHE A CA 1
ATOM 671 C C . PHE A 1 86 ? 1.863 -7.184 13.742 1 96.12 86 PHE A C 1
ATOM 673 O O . PHE A 1 86 ? 2.621 -8.094 13.398 1 96.12 86 PHE A O 1
ATOM 680 N N . LEU A 1 87 ? 2.219 -5.957 13.828 1 96.88 87 LEU A N 1
ATOM 681 C CA . LEU A 1 87 ? 3.609 -5.527 13.719 1 96.88 87 LEU A CA 1
ATOM 682 C C . LEU A 1 87 ? 4.195 -5.242 15.102 1 96.88 87 LEU A C 1
ATOM 684 O O . LEU A 1 87 ? 3.494 -4.75 15.984 1 96.88 87 LEU A O 1
ATOM 688 N N . GLU A 1 88 ? 5.422 -5.559 15.195 1 95.44 88 GLU A N 1
ATOM 689 C CA . GLU A 1 88 ? 6.16 -5.254 16.406 1 95.44 88 GLU A CA 1
ATOM 690 C C . GLU A 1 88 ? 7.383 -4.391 16.125 1 95.44 88 GLU A C 1
ATOM 692 O O . GLU A 1 88 ? 8.32 -4.84 15.461 1 95.44 88 GLU A O 1
ATOM 697 N N . ASN A 1 89 ? 7.371 -3.215 16.656 1 96.19 89 ASN A N 1
ATOM 698 C CA . ASN A 1 89 ? 8.516 -2.332 16.469 1 96.19 89 ASN A CA 1
ATOM 699 C C . ASN A 1 89 ? 9.742 -2.844 17.219 1 96.19 89 ASN A C 1
ATOM 701 O O . ASN A 1 89 ? 9.664 -3.158 18.406 1 96.19 89 ASN A O 1
ATOM 705 N N . PRO A 1 90 ? 10.898 -2.955 16.578 1 95.69 90 PRO A N 1
ATOM 706 C CA . PRO A 1 90 ? 12.094 -3.412 17.281 1 95.69 90 PRO A CA 1
ATOM 707 C C . PRO A 1 90 ? 12.562 -2.416 18.344 1 95.69 90 PRO A C 1
ATOM 709 O O . PRO A 1 90 ? 13.406 -2.754 19.188 1 95.69 90 PRO A O 1
ATOM 712 N N . PHE A 1 91 ? 12.062 -1.216 18.344 1 97.19 91 PHE A N 1
ATOM 713 C CA . PHE A 1 91 ? 12.398 -0.174 19.297 1 97.19 91 PHE A CA 1
ATOM 714 C C . PHE A 1 91 ? 11.211 0.142 20.203 1 97.19 91 PHE A C 1
ATOM 716 O O . PHE A 1 91 ? 10.07 0.201 19.734 1 97.19 91 PHE A O 1
ATOM 723 N N . ASN A 1 92 ? 11.469 0.303 21.453 1 97.75 92 ASN A N 1
ATOM 724 C CA . ASN A 1 92 ? 10.391 0.715 22.344 1 97.75 92 ASN A CA 1
ATOM 725 C C . ASN A 1 92 ? 10.086 2.203 22.203 1 97.75 92 ASN A C 1
ATOM 727 O O . ASN A 1 92 ? 10.781 2.918 21.469 1 97.75 92 ASN A O 1
ATOM 731 N N . ARG A 1 93 ? 9.078 2.682 22.922 1 98.31 93 ARG A N 1
ATOM 732 C CA . ARG A 1 93 ? 8.562 4.039 22.766 1 98.31 93 ARG A CA 1
ATOM 733 C C . ARG A 1 93 ? 9.656 5.07 23.031 1 98.31 93 ARG A C 1
ATOM 735 O O . ARG A 1 93 ? 9.797 6.043 22.281 1 98.31 93 ARG A O 1
ATOM 742 N N . ASP A 1 94 ? 10.414 4.934 24.078 1 98.38 94 ASP A N 1
ATOM 743 C CA . ASP A 1 94 ? 11.469 5.879 24.438 1 98.38 94 ASP A CA 1
ATOM 744 C C . ASP A 1 94 ? 12.57 5.902 23.375 1 98.38 94 ASP A C 1
ATOM 746 O O . ASP A 1 94 ? 13.102 6.965 23.047 1 98.38 94 ASP A O 1
ATOM 750 N N . GLN A 1 95 ? 12.938 4.727 22.891 1 98.06 95 GLN A N 1
ATOM 751 C CA . GLN A 1 95 ? 13.945 4.641 21.828 1 98.06 95 GLN A CA 1
ATOM 752 C C . GLN A 1 95 ? 13.477 5.332 20.562 1 98.06 95 GLN A C 1
ATOM 754 O O . GLN A 1 95 ? 14.25 6.039 19.906 1 98.06 95 GLN A O 1
ATOM 759 N N . VAL A 1 96 ? 12.219 5.129 20.203 1 98.38 96 VAL A N 1
ATOM 760 C CA . VAL A 1 96 ? 11.664 5.793 19.031 1 98.38 96 VAL A CA 1
ATOM 761 C C . VAL A 1 96 ? 11.719 7.305 19.219 1 98.38 96 VAL A C 1
ATOM 763 O O . VAL A 1 96 ? 12.156 8.031 18.312 1 98.38 96 VAL A O 1
ATOM 766 N N . ARG A 1 97 ? 11.266 7.77 20.359 1 98.38 97 ARG A N 1
ATOM 767 C CA . ARG A 1 97 ? 11.328 9.195 20.688 1 98.38 97 ARG A CA 1
ATOM 768 C C . ARG A 1 97 ? 12.742 9.734 20.5 1 98.38 97 ARG A C 1
ATOM 770 O O . ARG A 1 97 ? 12.93 10.773 19.859 1 98.38 97 ARG A O 1
ATOM 777 N N . GLU A 1 98 ? 13.688 9.039 20.984 1 97.69 98 GLU A N 1
ATOM 778 C CA . GLU A 1 98 ? 15.078 9.461 20.875 1 97.69 98 GLU A CA 1
ATOM 779 C C . GLU A 1 98 ? 15.531 9.516 19.422 1 97.69 98 GLU A C 1
ATOM 781 O O . GLU A 1 98 ? 16.219 10.453 19.016 1 97.69 98 GLU A O 1
ATOM 786 N N . ILE A 1 99 ? 15.156 8.516 18.656 1 98.25 99 ILE A N 1
ATOM 787 C CA . ILE A 1 99 ? 15.523 8.461 17.25 1 98.25 99 ILE A CA 1
ATOM 788 C C . ILE A 1 99 ? 14.945 9.664 16.516 1 98.25 99 ILE A C 1
ATOM 790 O O . ILE A 1 99 ? 15.641 10.328 15.75 1 98.25 99 ILE A O 1
ATOM 794 N N . LEU A 1 100 ? 13.703 10.023 16.797 1 98.62 100 LEU A N 1
ATOM 795 C CA . LEU A 1 100 ? 13.055 11.141 16.125 1 98.62 100 LEU A CA 1
ATOM 796 C C . LEU A 1 100 ? 13.711 12.461 16.5 1 98.62 100 LEU A C 1
ATOM 798 O O . LEU A 1 100 ? 13.93 13.32 15.648 1 98.62 100 LEU A O 1
ATOM 802 N N . HIS A 1 101 ? 14.023 12.602 17.766 1 98.5 101 HIS A N 1
ATOM 803 C CA . HIS A 1 101 ? 14.742 13.789 18.219 1 98.5 101 HIS A CA 1
ATOM 804 C C . HIS A 1 101 ? 16.094 13.898 17.531 1 98.5 101 HIS A C 1
ATOM 806 O O . HIS A 1 101 ? 16.484 14.977 17.078 1 98.5 101 HIS A O 1
ATOM 812 N N . ASN A 1 102 ? 16.828 12.773 17.453 1 97.94 102 ASN A N 1
ATOM 813 C CA . ASN A 1 102 ? 18.141 12.766 16.812 1 97.94 102 ASN A CA 1
ATOM 814 C C . ASN A 1 102 ? 18.047 13.195 15.359 1 97.94 102 ASN A C 1
ATOM 816 O O . ASN A 1 102 ? 18.906 13.922 14.867 1 97.94 102 ASN A O 1
ATOM 820 N N . LEU A 1 103 ? 17.047 12.727 14.68 1 98.56 103 LEU A N 1
ATOM 821 C CA . LEU A 1 103 ? 16.875 13.086 13.281 1 98.56 103 LEU A CA 1
ATOM 822 C C . LEU A 1 103 ? 16.734 14.602 13.117 1 98.56 103 LEU A C 1
ATOM 824 O O . LEU A 1 103 ? 17.375 15.195 12.25 1 98.56 103 LEU A O 1
ATOM 828 N N . VAL A 1 104 ? 15.906 15.188 13.922 1 98.44 104 VAL A N 1
ATOM 829 C CA . VAL A 1 104 ? 15.648 16.625 13.875 1 98.44 104 VAL A CA 1
ATOM 830 C C . VAL A 1 104 ? 16.922 17.391 14.25 1 98.44 104 VAL A C 1
ATOM 832 O O . VAL A 1 104 ? 17.297 18.344 13.57 1 98.44 104 VAL A O 1
ATOM 835 N N . ARG A 1 105 ? 17.641 16.906 15.234 1 97.19 105 ARG A N 1
ATOM 836 C CA . ARG A 1 105 ? 18.875 17.531 15.703 1 97.19 105 ARG A CA 1
ATOM 837 C C . ARG A 1 105 ? 19.953 17.453 14.641 1 97.19 105 ARG A C 1
ATOM 839 O O . ARG A 1 105 ? 20.625 18.453 14.352 1 97.19 105 ARG A O 1
ATOM 846 N N . ASN A 1 106 ? 20.109 16.281 14.086 1 97.19 106 ASN A N 1
ATOM 847 C CA . ASN A 1 106 ? 21.156 16.062 13.086 1 97.19 106 ASN A CA 1
ATOM 848 C C . ASN A 1 106 ? 21.031 17.062 11.93 1 97.19 106 ASN A C 1
ATOM 850 O O . ASN A 1 106 ? 22.047 17.562 11.438 1 97.19 106 ASN A O 1
ATOM 854 N N . ALA A 1 107 ? 19.812 17.375 11.578 1 97.81 107 ALA A N 1
ATOM 855 C CA . ALA A 1 107 ? 19.578 18.234 10.422 1 97.81 107 ALA A CA 1
ATOM 856 C C . ALA A 1 107 ? 19.375 19.688 10.859 1 97.81 107 ALA A C 1
ATOM 858 O O . ALA A 1 107 ? 19.188 20.578 10.023 1 97.81 107 ALA A O 1
ATOM 859 N N . GLY A 1 108 ? 19.344 19.938 12.18 1 97.94 108 GLY A N 1
ATOM 860 C CA . GLY A 1 108 ? 19.172 21.266 12.727 1 97.94 108 GLY A CA 1
ATOM 861 C C . GLY A 1 108 ? 17.812 21.859 12.43 1 97.94 108 GLY A C 1
ATOM 862 O O . GLY A 1 108 ? 17.656 23.078 12.367 1 97.94 108 GLY A O 1
ATOM 863 N N . LEU A 1 109 ? 16.875 21.094 12.219 1 98.38 109 LEU A N 1
ATOM 864 C CA . LEU A 1 109 ? 15.57 21.562 11.758 1 98.38 109 LEU A CA 1
ATOM 865 C C . LEU A 1 109 ? 14.75 22.109 12.93 1 98.38 109 LEU A C 1
ATOM 867 O O . LEU A 1 109 ? 14.531 21.391 13.914 1 98.38 109 LEU A O 1
ATOM 871 N N . LYS A 1 110 ? 14.195 23.281 12.766 1 98.19 110 LYS A N 1
ATOM 872 C CA . LYS A 1 110 ? 13.258 23.812 13.75 1 98.19 110 LYS A CA 1
ATOM 873 C C . LYS A 1 110 ? 11.828 23.812 13.203 1 98.19 110 LYS A C 1
ATOM 875 O O . LYS A 1 110 ? 10.875 24.031 13.953 1 98.19 110 LYS A O 1
ATOM 880 N N . ASP A 1 111 ? 11.688 23.688 11.93 1 98.31 111 ASP A N 1
ATOM 881 C CA . ASP A 1 111 ? 10.453 23.328 11.234 1 98.31 111 ASP A CA 1
ATOM 882 C C . ASP A 1 111 ? 10.625 22.062 10.398 1 98.31 111 ASP A C 1
ATOM 884 O O . ASP A 1 111 ? 11.359 22.078 9.398 1 98.31 111 ASP A O 1
ATOM 888 N N . ALA A 1 112 ? 9.93 20.969 10.82 1 98.38 112 ALA A N 1
ATOM 889 C CA . ALA A 1 112 ? 10.289 19.688 10.219 1 98.38 112 ALA A CA 1
ATOM 890 C C . ALA A 1 112 ? 9.047 18.828 10 1 98.38 112 ALA A C 1
ATOM 892 O O . ALA A 1 112 ? 8.078 18.922 10.758 1 98.38 112 ALA A O 1
ATOM 893 N N . TYR A 1 113 ? 9.078 18.109 8.93 1 98 113 TYR A N 1
ATOM 894 C CA . TYR A 1 113 ? 8.281 16.922 8.68 1 98 113 TYR A CA 1
ATOM 895 C C . TYR A 1 113 ? 9.031 15.664 9.102 1 98 113 TYR A C 1
ATOM 897 O O . TYR A 1 113 ? 10.062 15.328 8.523 1 98 113 TYR A O 1
ATOM 905 N N . VAL A 1 114 ? 8.547 14.953 10.148 1 98.69 114 VAL A N 1
ATOM 906 C CA . VAL A 1 114 ? 9.234 13.805 10.719 1 98.69 114 VAL A CA 1
ATOM 907 C C . VAL A 1 114 ? 8.383 12.555 10.555 1 98.69 114 VAL A C 1
ATOM 909 O O . VAL A 1 114 ? 7.309 12.438 11.148 1 98.69 114 VAL A O 1
ATOM 912 N N . TRP A 1 115 ? 8.906 11.664 9.789 1 98.69 115 TRP A N 1
ATOM 913 C CA . TRP A 1 115 ? 8.211 10.469 9.344 1 98.69 115 TRP A CA 1
ATOM 914 C C . TRP A 1 115 ? 8.898 9.211 9.859 1 98.69 115 TRP A C 1
ATOM 916 O O . TRP A 1 115 ? 10.133 9.133 9.883 1 98.69 115 TRP A O 1
ATOM 926 N N . TRP A 1 116 ? 8.078 8.211 10.32 1 98.69 116 TRP A N 1
ATOM 927 C CA . TRP A 1 116 ? 8.672 6.914 10.617 1 98.69 116 TRP A CA 1
ATOM 928 C C . TRP A 1 116 ? 7.676 5.785 10.391 1 98.69 116 TRP A C 1
ATOM 930 O O . TRP A 1 116 ? 6.465 6.012 10.383 1 98.69 116 TRP A O 1
ATOM 940 N N . CYS A 1 117 ? 8.234 4.562 10.195 1 98.69 117 CYS A N 1
ATOM 941 C CA . CYS A 1 117 ? 7.379 3.412 9.93 1 98.69 117 CYS A CA 1
ATOM 942 C C . CYS A 1 117 ? 7.934 2.156 10.594 1 98.69 117 CYS A C 1
ATOM 944 O O . CYS A 1 117 ? 9.086 2.135 11.023 1 98.69 117 CYS A O 1
ATOM 946 N N . VAL A 1 118 ? 7.078 1.207 10.742 1 97.94 118 VAL A N 1
ATOM 947 C CA . VAL A 1 118 ? 7.422 -0.179 11.039 1 97.94 118 VAL A CA 1
ATOM 948 C C . VAL A 1 118 ? 6.953 -1.087 9.906 1 97.94 118 VAL A C 1
ATOM 950 O O . VAL A 1 118 ? 5.785 -1.055 9.516 1 97.94 118 VAL A O 1
ATOM 953 N N . THR A 1 119 ? 7.871 -1.812 9.367 1 97.38 119 THR A N 1
ATOM 954 C CA . THR A 1 119 ? 7.531 -2.752 8.305 1 97.38 119 THR A CA 1
ATOM 955 C C . THR A 1 119 ? 7.594 -4.188 8.812 1 97.38 119 THR A C 1
ATOM 957 O O . THR A 1 119 ? 8.18 -4.457 9.867 1 97.38 119 THR A O 1
ATOM 960 N N . ARG A 1 120 ? 6.984 -5.078 8.07 1 96.25 120 ARG A N 1
ATOM 961 C CA . ARG A 1 120 ? 7.023 -6.496 8.414 1 96.25 120 ARG A CA 1
ATOM 962 C C . ARG A 1 120 ? 8.445 -7.043 8.312 1 96.25 120 ARG A C 1
ATOM 964 O O . ARG A 1 120 ? 8.82 -7.934 9.078 1 96.25 120 ARG A O 1
ATOM 971 N N . GLY A 1 121 ? 9.258 -6.535 7.434 1 94.5 121 GLY A N 1
ATOM 972 C CA . GLY A 1 121 ? 10.586 -7.066 7.172 1 94.5 121 GLY A CA 1
ATOM 973 C C . GLY A 1 121 ? 10.641 -7.957 5.945 1 94.5 121 GLY A C 1
ATOM 974 O O . GLY A 1 121 ? 9.688 -8.023 5.176 1 94.5 121 GLY A O 1
ATOM 975 N N . PRO A 1 122 ? 11.789 -8.578 5.777 1 90.56 122 PRO A N 1
ATOM 976 C CA . PRO A 1 122 ? 11.938 -9.422 4.59 1 90.56 122 PRO A CA 1
ATOM 977 C C . PRO A 1 122 ? 10.914 -10.547 4.527 1 90.56 122 PRO A C 1
ATOM 979 O O . PRO A 1 122 ? 10.547 -11.117 5.562 1 90.56 122 PRO A O 1
ATOM 982 N N . LEU A 1 123 ? 10.508 -10.773 3.225 1 79.25 123 LEU A N 1
ATOM 983 C CA . LEU A 1 123 ? 9.562 -11.867 3.031 1 79.25 123 LEU A CA 1
ATOM 984 C C . LEU A 1 123 ? 10.18 -13.195 3.445 1 79.25 123 LEU A C 1
ATOM 986 O O . LEU A 1 123 ? 11.328 -13.484 3.113 1 79.25 123 LEU A O 1
ATOM 990 N N . SER A 1 124 ? 9.711 -13.664 4.551 1 64.31 124 SER A N 1
ATOM 991 C CA . SER A 1 124 ? 10.211 -14.953 5.023 1 64.31 124 SER A CA 1
ATOM 992 C C . SER A 1 124 ? 9.711 -16.094 4.148 1 64.31 124 SER A C 1
ATOM 994 O O . SER A 1 124 ? 8.625 -16.016 3.57 1 64.31 124 SER A O 1
ATOM 996 N N . VAL A 1 125 ? 10.578 -17.031 3.949 1 56.22 125 VAL A N 1
ATOM 997 C CA . VAL A 1 125 ? 10.203 -18.25 3.238 1 56.22 125 VAL A CA 1
ATOM 998 C C . VAL A 1 125 ? 9.125 -19 4.02 1 56.22 125 VAL A C 1
ATOM 1000 O O . VAL A 1 125 ? 8.203 -19.562 3.432 1 56.22 125 VAL A O 1
ATOM 1003 N N . ASP A 1 126 ? 9.266 -18.828 5.375 1 61.75 126 ASP A N 1
ATOM 1004 C CA . ASP A 1 126 ? 8.219 -19.5 6.129 1 61.75 126 ASP A CA 1
ATOM 1005 C C . ASP A 1 126 ? 7.145 -18.531 6.598 1 61.75 126 ASP A C 1
ATOM 1007 O O . ASP A 1 126 ? 7.281 -17.906 7.66 1 61.75 126 ASP A O 1
ATOM 1011 N N . ARG A 1 127 ? 6.125 -18.406 5.883 1 61.5 127 ARG A N 1
ATOM 1012 C CA . ARG A 1 127 ? 5.043 -17.453 6.121 1 61.5 127 ARG A CA 1
ATOM 1013 C C . ARG A 1 127 ? 4.211 -17.859 7.332 1 61.5 127 ARG A C 1
ATOM 1015 O O . ARG A 1 127 ? 3.447 -17.062 7.867 1 61.5 127 ARG A O 1
ATOM 1022 N N . ARG A 1 128 ? 4.418 -19 7.797 1 62.53 128 ARG A N 1
ATOM 1023 C CA . ARG A 1 128 ? 3.562 -19.531 8.852 1 62.53 128 ARG A CA 1
ATOM 1024 C C . ARG A 1 128 ? 4.16 -19.266 10.227 1 62.53 128 ARG A C 1
ATOM 1026 O O . ARG A 1 128 ? 3.525 -19.547 11.25 1 62.53 128 ARG A O 1
ATOM 1033 N N . ASP A 1 129 ? 5.344 -18.75 10.148 1 69.69 129 ASP A N 1
ATOM 1034 C CA . ASP A 1 129 ? 5.965 -18.484 11.445 1 69.69 129 ASP A CA 1
ATOM 1035 C C . ASP A 1 129 ? 6.176 -17 11.664 1 69.69 129 ASP A C 1
ATOM 1037 O O . ASP A 1 129 ? 7.184 -16.438 11.227 1 69.69 129 ASP A O 1
ATOM 1041 N N . ARG A 1 130 ? 5.262 -16.484 12.422 1 72.38 130 ARG A N 1
ATOM 1042 C CA . ARG A 1 130 ? 5.328 -15.062 12.719 1 72.38 130 ARG A CA 1
ATOM 1043 C C . ARG A 1 130 ? 6.594 -14.719 13.5 1 72.38 130 ARG A C 1
ATOM 1045 O O . ARG A 1 130 ? 7.152 -13.633 13.336 1 72.38 130 ARG A O 1
ATOM 1052 N N . SER A 1 131 ? 6.934 -15.656 14.289 1 71.44 131 SER A N 1
ATOM 1053 C CA . SER A 1 131 ? 8.102 -15.406 15.133 1 71.44 131 SER A CA 1
ATOM 1054 C C . SER A 1 131 ? 9.367 -15.266 14.297 1 71.44 131 SER A C 1
ATOM 1056 O O . SER A 1 131 ? 10.367 -14.711 14.766 1 71.44 131 SER A O 1
ATOM 1058 N N . ALA A 1 132 ? 9.211 -15.641 13.078 1 76.25 132 ALA A N 1
ATOM 1059 C CA . ALA A 1 132 ? 10.375 -15.578 12.195 1 76.25 132 ALA A CA 1
ATOM 1060 C C . ALA A 1 132 ? 10.43 -14.242 11.461 1 76.25 132 ALA A C 1
ATOM 1062 O O . ALA A 1 132 ? 11.453 -13.891 10.867 1 76.25 132 ALA A O 1
ATOM 1063 N N . MET A 1 133 ? 9.383 -13.516 11.648 1 84.06 133 MET A N 1
ATOM 1064 C CA . MET A 1 133 ? 9.344 -12.234 10.953 1 84.06 133 MET A CA 1
ATOM 1065 C C . MET A 1 133 ? 10.148 -11.188 11.719 1 84.06 133 MET A C 1
ATOM 1067 O O . MET A 1 133 ? 9.938 -10.984 12.914 1 84.06 133 MET A O 1
ATOM 1071 N N . LYS A 1 134 ? 11.07 -10.602 11.047 1 90.06 134 LYS A N 1
ATOM 1072 C CA . LYS A 1 134 ? 11.922 -9.57 11.633 1 90.06 134 LYS A CA 1
ATOM 1073 C C . LYS A 1 134 ? 11.5 -8.18 11.18 1 90.06 134 LYS A C 1
ATOM 1075 O O . LYS A 1 134 ? 12.039 -7.648 10.203 1 90.06 134 LYS A O 1
ATOM 1080 N N . ASN A 1 135 ? 10.594 -7.648 11.992 1 94.81 135 ASN A N 1
ATOM 1081 C CA . ASN A 1 135 ? 10.117 -6.305 11.688 1 94.81 135 ASN A CA 1
ATOM 1082 C C . ASN A 1 135 ? 11.242 -5.281 11.734 1 94.81 135 ASN A C 1
ATOM 1084 O O . ASN A 1 135 ? 12.281 -5.52 12.359 1 94.81 135 ASN A O 1
ATOM 1088 N N . ALA A 1 136 ? 11.094 -4.203 11.008 1 95.81 136 ALA A N 1
ATOM 1089 C CA . ALA A 1 136 ? 12.109 -3.156 10.914 1 95.81 136 ALA A CA 1
ATOM 1090 C C . ALA A 1 136 ? 11.484 -1.771 11.039 1 95.81 136 ALA A C 1
ATOM 1092 O O . ALA A 1 136 ? 10.281 -1.6 10.789 1 95.81 136 ALA A O 1
ATOM 1093 N N . MET A 1 137 ? 12.289 -0.828 11.484 1 97.5 137 MET A N 1
ATOM 1094 C CA . MET A 1 137 ? 11.844 0.562 11.547 1 97.5 137 MET A CA 1
ATOM 1095 C C . MET A 1 137 ? 12.703 1.446 10.648 1 97.5 137 MET A C 1
ATOM 1097 O O . MET A 1 137 ? 13.922 1.29 10.602 1 97.5 137 MET A O 1
ATOM 1101 N N . PHE A 1 138 ? 12.133 2.326 9.93 1 98.69 138 PHE A N 1
ATOM 1102 C CA . PHE A 1 138 ? 12.766 3.389 9.164 1 98.69 138 PHE A CA 1
ATOM 1103 C C . PHE A 1 138 ? 12.172 4.746 9.516 1 98.69 138 PHE A C 1
ATOM 1105 O O . PHE A 1 138 ? 11.016 4.828 9.938 1 98.69 138 PHE A O 1
ATOM 1112 N N . ALA A 1 139 ? 12.961 5.766 9.352 1 98.81 139 ALA A N 1
ATOM 1113 C CA . ALA A 1 139 ? 12.492 7.102 9.703 1 98.81 139 ALA A CA 1
ATOM 1114 C C . ALA A 1 139 ? 13.281 8.18 8.961 1 98.81 139 ALA A C 1
ATOM 1116 O O . ALA A 1 139 ? 14.391 7.918 8.477 1 98.81 139 ALA A O 1
ATOM 1117 N N . PHE A 1 140 ? 12.68 9.352 8.82 1 98.69 140 PHE A N 1
ATOM 1118 C CA . PHE A 1 140 ? 13.43 10.492 8.312 1 98.69 140 PHE A CA 1
ATOM 1119 C C . PHE A 1 140 ? 12.82 11.805 8.805 1 98.69 140 PHE A C 1
ATOM 1121 O O . PHE A 1 140 ? 11.68 11.828 9.266 1 98.69 140 PHE A O 1
ATOM 1128 N N . ALA A 1 141 ? 13.602 12.812 8.812 1 98.5 141 ALA A N 1
ATOM 1129 C CA . ALA A 1 141 ? 13.188 14.195 9.016 1 98.5 141 ALA A CA 1
ATOM 1130 C C . ALA A 1 141 ? 13.672 15.086 7.875 1 98.5 141 ALA A C 1
ATOM 1132 O O . ALA A 1 141 ? 14.844 15.023 7.484 1 98.5 141 ALA A O 1
ATOM 1133 N N . VAL A 1 142 ? 12.781 15.852 7.336 1 97.88 142 VAL A N 1
ATOM 1134 C CA . VAL A 1 142 ? 13.086 16.812 6.289 1 97.88 142 VAL A CA 1
ATOM 1135 C C . VAL A 1 142 ? 12.469 18.172 6.645 1 97.88 142 VAL A C 1
ATOM 1137 O O . VAL A 1 142 ? 11.68 18.266 7.582 1 97.88 142 VAL A O 1
ATOM 1140 N N . PRO A 1 143 ? 12.883 19.219 5.898 1 97 143 PRO A N 1
ATOM 1141 C CA . PRO A 1 143 ? 12.227 20.516 6.152 1 97 143 PRO A CA 1
ATOM 1142 C C . PRO A 1 143 ? 10.711 20.438 6 1 97 143 PRO A C 1
ATOM 1144 O O . PRO A 1 143 ? 10.211 19.719 5.125 1 97 143 PRO A O 1
ATOM 1147 N N . PHE A 1 144 ? 10.07 21.203 6.805 1 96.56 144 PHE A N 1
ATOM 1148 C CA . PHE A 1 144 ? 8.609 21.266 6.781 1 96.56 144 PHE A CA 1
ATOM 1149 C C . PHE A 1 144 ? 8.117 21.719 5.414 1 96.56 144 PHE A C 1
ATOM 1151 O O . PHE A 1 144 ? 8.703 22.625 4.805 1 96.56 144 PHE A O 1
ATOM 1158 N N . PHE A 1 145 ? 7.094 21.141 4.957 1 92.06 145 PHE A N 1
ATOM 1159 C CA . PHE A 1 145 ? 6.379 21.594 3.77 1 92.06 145 PHE A CA 1
ATOM 1160 C C . PHE A 1 145 ? 4.875 21.609 4.016 1 92.06 145 PHE A C 1
ATOM 1162 O O . PHE A 1 145 ? 4.379 20.891 4.879 1 92.06 145 PHE A O 1
ATOM 1169 N N . PHE A 1 146 ? 4.242 22.484 3.252 1 92.62 146 PHE A N 1
ATOM 1170 C CA . PHE A 1 146 ? 2.809 22.641 3.455 1 92.62 146 PHE A CA 1
ATOM 1171 C C . PHE A 1 146 ? 2.02 21.938 2.361 1 92.62 146 PHE A C 1
ATOM 1173 O O . PHE A 1 146 ? 2.33 22.078 1.176 1 92.62 146 PHE A O 1
ATOM 1180 N N . GLN A 1 147 ? 0.995 21.172 2.785 1 91.31 147 GLN A N 1
ATOM 1181 C CA . GLN A 1 147 ? 0.021 20.609 1.854 1 91.31 147 GLN A CA 1
ATOM 1182 C C . GLN A 1 147 ? -0.713 21.703 1.096 1 91.31 147 GLN A C 1
ATOM 1184 O O . GLN A 1 147 ? -1.018 21.547 -0.089 1 91.31 147 GLN A O 1
ATOM 1189 N N . ALA A 1 148 ? -0.981 22.797 1.768 1 94.94 148 ALA A N 1
ATOM 1190 C CA . ALA A 1 148 ? -1.518 24.047 1.228 1 94.94 148 ALA A CA 1
ATOM 1191 C C . ALA A 1 148 ? -0.669 25.234 1.655 1 94.94 148 ALA A C 1
ATOM 1193 O O . ALA A 1 148 ? -0.485 25.484 2.852 1 94.94 148 ALA A O 1
ATOM 1194 N N . ASP A 1 149 ? -0.191 25.969 0.688 1 94.88 149 ASP A N 1
ATOM 1195 C CA . ASP A 1 149 ? 0.666 27.109 1.024 1 94.88 149 ASP A CA 1
ATOM 1196 C C . ASP A 1 149 ? -0.164 28.312 1.445 1 94.88 149 ASP A C 1
ATOM 1198 O O . ASP A 1 149 ? -1.39 28.234 1.543 1 94.88 149 ASP A O 1
ATOM 1202 N N . ASP A 1 150 ? 0.493 29.422 1.755 1 97.25 150 ASP A N 1
ATOM 1203 C CA . ASP A 1 150 ? -0.162 30.625 2.26 1 97.25 150 ASP A CA 1
ATOM 1204 C C . ASP A 1 150 ? -1.206 31.141 1.269 1 97.25 150 ASP A C 1
ATOM 1206 O O . ASP A 1 150 ? -2.281 31.578 1.67 1 97.25 150 ASP A O 1
ATOM 1210 N N . GLU A 1 151 ? -0.917 31.047 0.033 1 96.94 151 GLU A N 1
ATOM 1211 C CA . GLU A 1 151 ? -1.851 31.516 -0.987 1 96.94 151 GLU A CA 1
ATOM 1212 C C . GLU A 1 151 ? -3.137 30.688 -0.976 1 96.94 151 GLU A C 1
ATOM 1214 O O . GLU A 1 151 ? -4.234 31.25 -0.937 1 96.94 151 GLU A O 1
ATOM 1219 N N . VAL A 1 152 ? -2.988 29.406 -1.001 1 96.75 152 VAL A N 1
ATOM 1220 C CA . VAL A 1 152 ? -4.141 28.5 -1.031 1 96.75 152 VAL A CA 1
ATOM 1221 C C . VAL A 1 152 ? -4.941 28.656 0.259 1 96.75 152 VAL A C 1
ATOM 1223 O O . VAL A 1 152 ? -6.176 28.688 0.23 1 96.75 152 VAL A O 1
ATOM 1226 N N . ARG A 1 153 ? -4.285 28.766 1.399 1 97.62 153 ARG A N 1
ATOM 1227 C CA . ARG A 1 153 ? -4.992 28.906 2.668 1 97.62 153 ARG A CA 1
ATOM 1228 C C . ARG A 1 153 ? -5.742 30.219 2.742 1 97.62 153 ARG A C 1
ATOM 1230 O O . ARG A 1 153 ? -6.805 30.312 3.361 1 97.62 153 ARG A O 1
ATOM 1237 N N . THR A 1 154 ? -5.207 31.234 2.096 1 97.62 154 THR A N 1
ATOM 1238 C CA . THR A 1 154 ? -5.832 32.562 2.111 1 97.62 154 THR A CA 1
ATOM 1239 C C . THR A 1 154 ? -7.086 32.562 1.239 1 97.62 154 THR A C 1
ATOM 1241 O O . THR A 1 154 ? -8.125 33.094 1.642 1 97.62 154 THR A O 1
ATOM 1244 N N . ARG A 1 155 ? -6.988 32 0.081 1 96.94 155 ARG A N 1
ATOM 1245 C CA . ARG A 1 155 ? -8.133 32.031 -0.823 1 96.94 155 ARG A CA 1
ATOM 1246 C C . ARG A 1 155 ? -9.102 30.891 -0.529 1 96.94 155 ARG A C 1
ATOM 1248 O O . ARG A 1 155 ? -10.258 30.922 -0.968 1 96.94 155 ARG A O 1
ATOM 1255 N N . GLY A 1 156 ? -8.602 29.875 0.137 1 97.81 156 GLY A N 1
ATOM 1256 C CA . GLY A 1 156 ? -9.359 28.656 0.313 1 97.81 156 GLY A CA 1
ATOM 1257 C C . GLY A 1 156 ? -9.211 27.688 -0.845 1 97.81 156 GLY A C 1
ATOM 1258 O O . GLY A 1 156 ? -9.141 28.094 -2.004 1 97.81 156 GLY A O 1
ATOM 1259 N N . SER A 1 157 ? -9.133 26.406 -0.53 1 97.62 157 SER A N 1
ATOM 1260 C CA . SER A 1 157 ? -8.984 25.391 -1.564 1 97.62 157 SER A CA 1
ATOM 1261 C C . SER A 1 157 ? -10.297 25.141 -2.291 1 97.62 157 SER A C 1
ATOM 1263 O O . SER A 1 157 ? -11.375 25.297 -1.707 1 97.62 157 SER A O 1
ATOM 1265 N N . ASN A 1 158 ? -10.219 24.812 -3.488 1 97.94 158 ASN A N 1
ATOM 1266 C CA . ASN A 1 158 ? -11.305 24.203 -4.234 1 97.94 158 ASN A CA 1
ATOM 1267 C C . ASN A 1 158 ? -11.18 22.672 -4.262 1 97.94 158 ASN A C 1
ATOM 1269 O O . ASN A 1 158 ? -10.289 22.141 -4.918 1 97.94 158 ASN A O 1
ATOM 1273 N N . LEU A 1 159 ? -12.102 22 -3.609 1 98.38 159 LEU A N 1
ATOM 1274 C CA . LEU A 1 159 ? -12.016 20.547 -3.461 1 98.38 159 LEU A CA 1
ATOM 1275 C C . LEU A 1 159 ? -12.82 19.844 -4.547 1 98.38 159 LEU A C 1
ATOM 1277 O O . LEU A 1 159 ? -13.836 20.359 -5.016 1 98.38 159 LEU A O 1
ATOM 1281 N N . LEU A 1 160 ? -12.312 18.719 -4.918 1 98.75 160 LEU A N 1
ATOM 1282 C CA . LEU A 1 160 ? -13.094 17.766 -5.699 1 98.75 160 LEU A CA 1
ATOM 1283 C C . LEU A 1 160 ? -13.547 16.594 -4.836 1 98.75 160 LEU A C 1
ATOM 1285 O O . LEU A 1 160 ? -12.727 15.969 -4.156 1 98.75 160 LEU A O 1
ATOM 1289 N N . ILE A 1 161 ? -14.781 16.344 -4.785 1 98.81 161 ILE A N 1
ATOM 1290 C CA . ILE A 1 161 ? -15.211 15.039 -4.305 1 98.81 161 ILE A CA 1
ATOM 1291 C C . ILE A 1 161 ? -15.094 14.008 -5.43 1 98.81 161 ILE A C 1
ATOM 1293 O O . ILE A 1 161 ? -15.773 14.109 -6.449 1 98.81 161 ILE A O 1
ATOM 1297 N N . SER A 1 162 ? -14.258 13.086 -5.254 1 98.69 162 SER A N 1
ATOM 1298 C CA . SER A 1 162 ? -13.953 12.148 -6.332 1 98.69 162 SER A CA 1
ATOM 1299 C C . SER A 1 162 ? -15.219 11.453 -6.824 1 98.69 162 SER A C 1
ATOM 1301 O O . SER A 1 162 ? -16.047 11.008 -6.02 1 98.69 162 SER A O 1
ATOM 1303 N N . LYS A 1 163 ? -15.344 11.359 -8.078 1 97.44 163 LYS A N 1
ATOM 1304 C CA . LYS A 1 163 ? -16.453 10.656 -8.703 1 97.44 163 LYS A CA 1
ATOM 1305 C C . LYS A 1 163 ? -16.031 9.281 -9.211 1 97.44 163 LYS A C 1
ATOM 1307 O O . LYS A 1 163 ? -16.875 8.438 -9.523 1 97.44 163 LYS A O 1
ATOM 1312 N N . ARG A 1 164 ? -14.773 9.078 -9.234 1 97.56 164 ARG A N 1
ATOM 1313 C CA . ARG A 1 164 ? -14.258 7.875 -9.883 1 97.56 164 ARG A CA 1
ATOM 1314 C C . ARG A 1 164 ? -13.75 6.871 -8.852 1 97.56 164 ARG A C 1
ATOM 1316 O O . ARG A 1 164 ? -13.758 5.66 -9.094 1 97.56 164 ARG A O 1
ATOM 1323 N N . TYR A 1 165 ? -13.32 7.359 -7.711 1 98.62 165 TYR A N 1
ATOM 1324 C CA . TYR A 1 165 ? -12.633 6.492 -6.758 1 98.62 165 TYR A CA 1
ATOM 1325 C C . TYR A 1 165 ? -13.258 6.602 -5.371 1 98.62 165 TYR A C 1
ATOM 1327 O O . TYR A 1 165 ? -13.516 7.703 -4.887 1 98.62 165 TYR A O 1
ATOM 1335 N N . ASN A 1 166 ? -13.5 5.488 -4.785 1 98.56 166 ASN A N 1
ATOM 1336 C CA . ASN A 1 166 ? -13.953 5.422 -3.4 1 98.56 166 ASN A CA 1
ATOM 1337 C C . ASN A 1 166 ? -12.789 5.242 -2.434 1 98.56 166 ASN A C 1
ATOM 1339 O O . ASN A 1 166 ? -11.711 4.785 -2.828 1 98.56 166 ASN A O 1
ATOM 1343 N N . ARG A 1 167 ? -13.062 5.594 -1.183 1 98.88 167 ARG A N 1
ATOM 1344 C CA . ARG A 1 167 ? -12.117 5.273 -0.12 1 98.88 167 ARG A CA 1
ATOM 1345 C C . ARG A 1 167 ? -12.062 3.768 0.128 1 98.88 167 ARG A C 1
ATOM 1347 O O . ARG A 1 167 ? -13.094 3.098 0.143 1 98.88 167 ARG A O 1
ATOM 1354 N N . ILE A 1 168 ? -10.852 3.219 0.356 1 98.81 168 ILE A N 1
ATOM 1355 C CA . ILE A 1 168 ? -10.719 1.827 0.778 1 98.81 168 ILE A CA 1
ATOM 1356 C C . ILE A 1 168 ? -11.555 1.593 2.039 1 98.81 168 ILE A C 1
ATOM 1358 O O . ILE A 1 168 ? -11.445 2.35 3.006 1 98.81 168 ILE A O 1
ATOM 1362 N N . SER A 1 169 ? -12.328 0.55 2.033 1 98.06 169 SER A N 1
ATOM 1363 C CA . SER A 1 169 ? -13.266 0.258 3.117 1 98.06 169 SER A CA 1
ATOM 1364 C C . SER A 1 169 ? -12.523 -0.156 4.387 1 98.06 169 SER A C 1
ATOM 1366 O O . SER A 1 169 ? -11.508 -0.843 4.32 1 98.06 169 SER A O 1
ATOM 1368 N N . ALA A 1 170 ? -13.133 0.182 5.492 1 97.56 170 ALA A N 1
ATOM 1369 C CA . ALA A 1 170 ? -12.602 -0.193 6.801 1 97.56 170 ALA A CA 1
ATOM 1370 C C . ALA A 1 170 ? -12.57 -1.71 6.965 1 97.56 170 ALA A C 1
ATOM 1372 O O . ALA A 1 170 ? -11.789 -2.24 7.758 1 97.56 170 ALA A O 1
ATOM 1373 N N . LYS A 1 171 ? -13.359 -2.41 6.203 1 97.38 171 LYS A N 1
ATOM 1374 C CA . LYS A 1 171 ? -13.422 -3.865 6.297 1 97.38 171 LYS A CA 1
ATOM 1375 C C . LYS A 1 171 ? -12.273 -4.516 5.531 1 97.38 171 LYS A C 1
ATOM 1377 O O . LYS A 1 171 ? -11.977 -5.695 5.73 1 97.38 171 LYS A O 1
ATOM 1382 N N . ALA A 1 172 ? -11.695 -3.781 4.629 1 98.5 172 ALA A N 1
ATOM 1383 C CA . ALA A 1 172 ? -10.516 -4.277 3.922 1 98.5 172 ALA A CA 1
ATOM 1384 C C . ALA A 1 172 ? -9.234 -3.914 4.664 1 98.5 172 ALA A C 1
ATOM 1386 O O . ALA A 1 172 ? -8.445 -4.793 5.023 1 98.5 172 ALA A O 1
ATOM 1387 N N . VAL A 1 173 ? -9.047 -2.645 4.883 1 98.75 173 VAL A N 1
ATOM 1388 C CA . VAL A 1 173 ? -7.93 -2.109 5.652 1 98.75 173 VAL A CA 1
ATOM 1389 C C . VAL A 1 173 ? -8.43 -1.025 6.605 1 98.75 173 VAL A C 1
ATOM 1391 O O . VAL A 1 173 ? -8.914 0.019 6.168 1 98.75 173 VAL A O 1
ATOM 1394 N N . ASP A 1 174 ? -8.266 -1.196 7.867 1 98.5 174 ASP A N 1
ATOM 1395 C CA . ASP A 1 174 ? -8.734 -0.268 8.891 1 98.5 174 ASP A CA 1
ATOM 1396 C C . ASP A 1 174 ? -8.078 1.104 8.734 1 98.5 174 ASP A C 1
ATOM 1398 O O . ASP A 1 174 ? -6.875 1.254 8.953 1 98.5 174 ASP A O 1
ATOM 1402 N N . PRO A 1 175 ? -8.867 2.092 8.398 1 98.19 175 PRO A N 1
ATOM 1403 C CA . PRO A 1 175 ? -8.258 3.4 8.148 1 98.19 175 PRO A CA 1
ATOM 1404 C C . PRO A 1 175 ? -7.762 4.074 9.43 1 98.19 175 PRO A C 1
ATOM 1406 O O . PRO A 1 175 ? -7.055 5.082 9.367 1 98.19 175 PRO A O 1
ATOM 1409 N N . THR A 1 176 ? -8.148 3.598 10.57 1 98.56 176 THR A N 1
ATOM 1410 C CA . THR A 1 176 ? -7.676 4.191 11.812 1 98.56 176 THR A CA 1
ATOM 1411 C C . THR A 1 176 ? -6.25 3.738 12.117 1 98.56 176 THR A C 1
ATOM 1413 O O . THR A 1 176 ? -5.598 4.281 13.016 1 98.56 176 THR A O 1
ATOM 1416 N N . ALA A 1 177 ? -5.812 2.725 11.469 1 98.62 177 ALA A N 1
ATOM 1417 C CA . ALA A 1 177 ? -4.383 2.418 11.43 1 98.62 177 ALA A CA 1
ATOM 1418 C C . ALA A 1 177 ? -3.703 3.123 10.258 1 98.62 177 ALA A C 1
ATOM 1420 O O . ALA A 1 177 ? -4.008 2.842 9.094 1 98.62 177 ALA A O 1
ATOM 1421 N N . LYS A 1 178 ? -2.869 4.07 10.578 1 98.75 178 LYS A N 1
ATOM 1422 C CA . LYS A 1 178 ? -2.189 4.781 9.5 1 98.75 178 LYS A CA 1
ATOM 1423 C C . LYS A 1 178 ? -1.239 3.861 8.742 1 98.75 178 LYS A C 1
ATOM 1425 O O . LYS A 1 178 ? -0.401 3.191 9.352 1 98.75 178 LYS A O 1
ATOM 1430 N N . ASN A 1 179 ? -1.398 3.793 7.422 1 98.56 179 ASN A N 1
ATOM 1431 C CA . ASN A 1 179 ? -0.728 2.746 6.656 1 98.56 179 ASN A CA 1
ATOM 1432 C C . ASN A 1 179 ? -0.31 3.24 5.273 1 98.56 179 ASN A C 1
ATOM 1434 O O . ASN A 1 179 ? -0.406 4.434 4.984 1 98.56 179 ASN A O 1
ATOM 1438 N N . PHE A 1 180 ? 0.242 2.338 4.422 1 98.62 180 PHE A N 1
ATOM 1439 C CA . PHE A 1 180 ? 0.88 2.678 3.156 1 98.62 180 PHE A CA 1
ATOM 1440 C C . PHE A 1 180 ? -0.124 2.621 2.01 1 98.62 180 PHE A C 1
ATOM 1442 O O . PHE A 1 180 ? 0.212 2.938 0.867 1 98.62 180 PHE A O 1
ATOM 1449 N N . HIS A 1 181 ? -1.379 2.285 2.209 1 98.69 181 HIS A N 1
ATOM 1450 C CA . HIS A 1 181 ? -2.344 2.047 1.143 1 98.69 181 HIS A CA 1
ATOM 1451 C C . HIS A 1 181 ? -2.977 3.35 0.669 1 98.69 181 HIS A C 1
ATOM 1453 O O . HIS A 1 181 ? -4.133 3.637 0.987 1 98.69 181 HIS A O 1
ATOM 1459 N N . TRP A 1 182 ? -2.27 4.051 -0.32 1 98.31 182 TRP A N 1
ATOM 1460 C CA . TRP A 1 182 ? -2.637 5.414 -0.685 1 98.31 182 TRP A CA 1
ATOM 1461 C C . TRP A 1 182 ? -3.146 5.477 -2.121 1 98.31 182 TRP A C 1
ATOM 1463 O O . TRP A 1 182 ? -3.49 6.551 -2.619 1 98.31 182 TRP A O 1
ATOM 1473 N N . MET A 1 183 ? -3.25 4.348 -2.82 1 98.62 183 MET A N 1
ATOM 1474 C CA . MET A 1 183 ? -3.488 4.449 -4.258 1 98.62 183 MET A CA 1
ATOM 1475 C C . MET A 1 183 ? -4.848 5.082 -4.543 1 98.62 183 MET A C 1
ATOM 1477 O O . MET A 1 183 ? -4.988 5.859 -5.484 1 98.62 183 MET A O 1
ATOM 1481 N N . ASP A 1 184 ? -5.898 4.75 -3.736 1 98.75 184 ASP A N 1
ATOM 1482 C CA . ASP A 1 184 ? -7.199 5.391 -3.916 1 98.75 184 ASP A CA 1
ATOM 1483 C C . ASP A 1 184 ? -7.086 6.906 -3.76 1 98.75 184 ASP A C 1
ATOM 1485 O O . ASP A 1 184 ? -7.633 7.66 -4.57 1 98.75 184 ASP A O 1
ATOM 1489 N N . MET A 1 185 ? -6.344 7.348 -2.84 1 98.38 185 MET A N 1
ATOM 1490 C CA . MET A 1 185 ? -6.152 8.773 -2.578 1 98.38 185 MET A CA 1
ATOM 1491 C C . MET A 1 185 ? -5.324 9.422 -3.68 1 98.38 185 MET A C 1
ATOM 1493 O O . MET A 1 185 ? -5.637 10.523 -4.129 1 98.38 185 MET A O 1
ATOM 1497 N N . LYS A 1 186 ? -4.277 8.727 -4.098 1 96.88 186 LYS A N 1
ATOM 1498 C CA . LYS A 1 186 ? -3.443 9.25 -5.176 1 96.88 186 LYS A CA 1
ATOM 1499 C C . LYS A 1 186 ? -4.246 9.406 -6.465 1 96.88 186 LYS A C 1
ATOM 1501 O O . LYS A 1 186 ? -4.137 10.422 -7.152 1 96.88 186 LYS A O 1
ATOM 1506 N N . LEU A 1 187 ? -5.02 8.414 -6.773 1 98 187 LEU A N 1
ATOM 1507 C CA . LEU A 1 187 ? -5.816 8.461 -7.992 1 98 187 LEU A CA 1
ATOM 1508 C C . LEU A 1 187 ? -6.863 9.57 -7.914 1 98 187 LEU A C 1
ATOM 1510 O O . LEU A 1 187 ? -7.133 10.25 -8.906 1 98 187 LEU A O 1
ATOM 1514 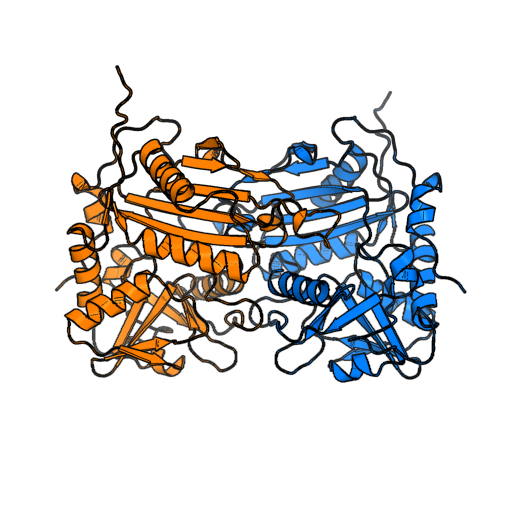N N . ALA A 1 188 ? -7.434 9.742 -6.754 1 98.44 188 ALA A N 1
ATOM 1515 C CA . ALA A 1 188 ? -8.375 10.844 -6.559 1 98.44 188 ALA A CA 1
ATOM 1516 C C . ALA A 1 188 ? -7.68 12.188 -6.746 1 98.44 188 ALA A C 1
ATOM 1518 O O . ALA A 1 188 ? -8.273 13.125 -7.293 1 98.44 188 ALA A O 1
ATOM 1519 N N . LEU A 1 189 ? -6.473 12.289 -6.293 1 96.81 189 LEU A N 1
ATOM 1520 C CA . LEU A 1 189 ? -5.707 13.523 -6.48 1 96.81 189 LEU A CA 1
ATOM 1521 C C . LEU A 1 189 ? -5.426 13.766 -7.957 1 96.81 189 LEU A C 1
ATOM 1523 O O . LEU A 1 189 ? -5.465 14.906 -8.422 1 96.81 189 LEU A O 1
ATOM 1527 N N . PHE A 1 190 ? -5.082 12.727 -8.688 1 95.88 190 PHE A N 1
ATOM 1528 C CA . PHE A 1 190 ? -4.902 12.867 -10.133 1 95.88 190 PHE A CA 1
ATOM 1529 C C . PHE A 1 190 ? -6.191 13.328 -10.797 1 95.88 190 PHE A C 1
ATOM 1531 O O . PHE A 1 190 ? -6.164 14.164 -11.703 1 95.88 190 PHE A O 1
ATOM 1538 N N . GLU A 1 191 ? -7.309 12.758 -10.352 1 97.44 191 GLU A N 1
ATOM 1539 C CA . GLU A 1 191 ? -8.609 13.219 -10.844 1 97.44 191 GLU A CA 1
ATOM 1540 C C . GLU A 1 191 ? -8.797 14.711 -10.594 1 97.44 191 GLU A C 1
ATOM 1542 O O . GLU A 1 191 ? -9.195 15.453 -11.492 1 97.44 191 GLU A O 1
ATOM 1547 N N . ALA A 1 192 ? -8.508 15.133 -9.406 1 97.44 192 ALA A N 1
ATOM 1548 C CA . ALA A 1 192 ? -8.625 16.547 -9.039 1 97.44 192 ALA A CA 1
ATOM 1549 C C . ALA A 1 192 ? -7.719 17.406 -9.906 1 97.44 192 ALA A C 1
ATOM 1551 O O . ALA A 1 192 ? -8.133 18.469 -10.383 1 97.44 192 ALA A O 1
ATOM 1552 N N . MET A 1 193 ? -6.527 16.953 -10.07 1 94.31 193 MET A N 1
ATOM 1553 C CA . MET A 1 193 ? -5.547 17.688 -10.867 1 94.31 193 MET A CA 1
ATOM 1554 C C . MET A 1 193 ? -6.051 17.891 -12.289 1 94.31 193 MET A C 1
ATOM 1556 O O . MET A 1 193 ? -5.949 19 -12.836 1 94.31 193 MET A O 1
ATOM 1560 N N . THR A 1 194 ? -6.602 16.875 -12.891 1 94 194 THR A N 1
ATOM 1561 C CA . THR A 1 194 ? -7.07 16.953 -14.266 1 94 194 THR A CA 1
ATOM 1562 C C . THR A 1 194 ? -8.242 17.922 -14.383 1 94 194 THR A C 1
ATOM 1564 O O . THR A 1 194 ? -8.523 18.438 -15.469 1 94 194 THR A O 1
ATOM 1567 N N . GLN A 1 195 ? -8.883 18.219 -13.281 1 96.06 195 GLN A N 1
ATOM 1568 C CA . GLN A 1 195 ? -10.016 19.125 -13.266 1 96.06 195 GLN A CA 1
ATOM 1569 C C . GLN A 1 195 ? -9.625 20.484 -12.664 1 96.06 195 GLN A C 1
ATOM 1571 O O . GLN A 1 195 ? -10.492 21.281 -12.328 1 96.06 195 GLN A O 1
ATOM 1576 N N . GLU A 1 196 ? -8.359 20.641 -12.367 1 95.25 196 GLU A N 1
ATOM 1577 C CA . GLU A 1 196 ? -7.789 21.875 -11.852 1 95.25 196 GLU A CA 1
ATOM 1578 C C . GLU A 1 196 ? -8.352 22.219 -10.477 1 95.25 196 GLU A C 1
ATOM 1580 O O . GLU A 1 196 ? -8.711 23.359 -10.203 1 95.25 196 GLU A O 1
ATOM 1585 N N . LYS A 1 197 ? -8.594 21.203 -9.695 1 97.25 197 LYS A N 1
ATOM 1586 C CA . LYS A 1 197 ? -8.961 21.359 -8.297 1 97.25 197 LYS A CA 1
ATOM 1587 C C . LYS A 1 197 ? -7.738 21.234 -7.387 1 97.25 197 LYS A C 1
ATOM 1589 O O . LYS A 1 197 ? -6.727 20.641 -7.777 1 97.25 197 LYS A O 1
ATOM 1594 N N . ASP A 1 198 ? -7.816 21.812 -6.207 1 96.88 198 ASP A N 1
ATOM 1595 C CA . ASP A 1 198 ? -6.656 21.891 -5.324 1 96.88 198 ASP A CA 1
ATOM 1596 C C . ASP A 1 198 ? -6.406 20.578 -4.605 1 96.88 198 ASP A C 1
ATOM 1598 O O . ASP A 1 198 ? -5.27 20.25 -4.254 1 96.88 198 ASP A O 1
ATOM 1602 N N . TRP A 1 199 ? -7.469 19.859 -4.316 1 97.56 199 TRP A N 1
ATOM 1603 C CA . TRP A 1 199 ? -7.352 18.641 -3.521 1 97.56 199 TRP A CA 1
ATOM 1604 C C . TRP A 1 199 ? -8.57 17.734 -3.719 1 97.56 199 TRP A C 1
ATOM 1606 O O . TRP A 1 199 ? -9.5 18.094 -4.445 1 97.56 199 TRP A O 1
ATOM 1616 N N . ALA A 1 200 ? -8.508 16.547 -3.139 1 98.56 200 ALA A N 1
ATOM 1617 C CA . ALA A 1 200 ? -9.586 15.586 -3.361 1 98.56 200 ALA A CA 1
ATOM 1618 C C . ALA A 1 200 ? -10.125 15.055 -2.037 1 98.56 200 ALA A C 1
ATOM 1620 O O . ALA A 1 200 ? -9.367 14.82 -1.096 1 98.56 200 ALA A O 1
ATOM 1621 N N . VAL A 1 201 ? -11.391 14.844 -1.976 1 98.88 201 VAL A N 1
ATOM 1622 C CA . VAL A 1 201 ? -12.086 14.148 -0.9 1 98.88 201 VAL A CA 1
ATOM 1623 C C . VAL A 1 201 ? -12.688 12.852 -1.43 1 98.88 201 VAL A C 1
ATOM 1625 O O . VAL A 1 201 ? -13.18 12.797 -2.559 1 98.88 201 VAL A O 1
ATOM 1628 N N . LEU A 1 202 ? -12.625 11.852 -0.645 1 98.88 202 LEU A N 1
ATOM 1629 C CA . LEU A 1 202 ? -13.188 10.562 -1.052 1 98.88 202 LEU A CA 1
ATOM 1630 C C . LEU A 1 202 ? -14.414 10.219 -0.22 1 98.88 202 LEU A C 1
ATOM 1632 O O . LEU A 1 202 ? -14.508 10.594 0.952 1 98.88 202 LEU A O 1
ATOM 1636 N N . VAL A 1 203 ? -15.312 9.484 -0.811 1 98.75 203 VAL A N 1
ATOM 1637 C CA . VAL A 1 203 ? -16.516 8.961 -0.16 1 98.75 203 VAL A CA 1
ATOM 1638 C C . VAL A 1 203 ? -16.484 7.434 -0.202 1 98.75 203 VAL A C 1
ATOM 1640 O O . VAL A 1 203 ? -15.672 6.836 -0.906 1 98.75 203 VAL A O 1
ATOM 1643 N N . ASP A 1 204 ? -17.328 6.828 0.626 1 97.81 204 ASP A N 1
ATOM 1644 C CA . ASP A 1 204 ? -17.469 5.379 0.561 1 97.81 204 ASP A CA 1
ATOM 1645 C C . ASP A 1 204 ? -18.5 4.977 -0.499 1 97.81 204 ASP A C 1
ATOM 1647 O O . ASP A 1 204 ? -18.938 5.812 -1.285 1 97.81 204 ASP A O 1
ATOM 1651 N N . GLU A 1 205 ? -18.828 3.74 -0.586 1 94.31 205 GLU A N 1
ATOM 1652 C CA . GLU A 1 205 ? -19.688 3.207 -1.642 1 94.31 205 GLU A CA 1
ATOM 1653 C C . GLU A 1 205 ? -21.109 3.732 -1.514 1 94.31 205 GLU A C 1
ATOM 1655 O O . GLU A 1 205 ? -21.906 3.623 -2.449 1 94.31 205 GLU A O 1
ATOM 1660 N N . HIS A 1 206 ? -21.438 4.289 -0.384 1 94.94 206 HIS A N 1
ATOM 1661 C CA . HIS A 1 206 ? -22.781 4.797 -0.15 1 94.94 206 HIS A CA 1
ATOM 1662 C C . HIS A 1 206 ? -22.812 6.32 -0.178 1 94.94 206 HIS A C 1
ATOM 1664 O O . HIS A 1 206 ? -23.75 6.941 0.313 1 94.94 206 HIS A O 1
ATOM 1670 N N . ASP A 1 207 ? -21.719 6.949 -0.56 1 96.38 207 ASP A N 1
ATOM 1671 C CA . ASP A 1 207 ? -21.578 8.391 -0.73 1 96.38 207 ASP A CA 1
ATOM 1672 C C . ASP A 1 207 ? -21.422 9.094 0.617 1 96.38 207 ASP A C 1
ATOM 1674 O O . ASP A 1 207 ? -21.703 10.289 0.737 1 96.38 207 ASP A O 1
ATOM 1678 N N . ASN A 1 208 ? -21.078 8.32 1.566 1 98.25 208 ASN A N 1
ATOM 1679 C CA . ASN A 1 208 ? -20.719 8.945 2.842 1 98.25 208 ASN A CA 1
ATOM 1680 C C . ASN A 1 208 ? -19.312 9.523 2.82 1 98.25 208 ASN A C 1
ATOM 1682 O O . ASN A 1 208 ? -18.391 8.898 2.289 1 98.25 208 ASN A O 1
ATOM 1686 N N . LEU A 1 209 ? -19.188 10.672 3.459 1 98.69 209 LEU A N 1
ATOM 1687 C CA . LEU A 1 209 ? -17.875 11.305 3.586 1 98.69 209 LEU A CA 1
ATOM 1688 C C . LEU A 1 209 ? -16.938 10.445 4.422 1 98.69 209 LEU A C 1
ATOM 1690 O O . LEU A 1 209 ? -17.344 9.867 5.43 1 98.69 209 LEU A O 1
ATOM 1694 N N . THR A 1 210 ? -15.742 10.383 3.953 1 98.69 210 THR A N 1
ATOM 1695 C CA . THR A 1 210 ? -14.711 9.719 4.738 1 98.69 210 THR A CA 1
ATOM 1696 C C . THR A 1 210 ? -13.602 10.703 5.109 1 98.69 210 THR A C 1
ATOM 1698 O O . THR A 1 210 ? -13.703 11.414 6.113 1 98.69 210 THR A O 1
ATOM 1701 N N . GLU A 1 211 ? -12.703 10.984 4.18 1 98.81 211 GLU A N 1
ATOM 1702 C CA . GLU A 1 211 ? -11.617 11.93 4.41 1 98.81 211 GLU A CA 1
ATOM 1703 C C . GLU A 1 211 ? -11.07 12.469 3.094 1 98.81 211 GLU A C 1
ATOM 1705 O O . GLU A 1 211 ? -11.406 11.969 2.02 1 98.81 211 GLU A O 1
ATOM 1710 N N . ALA A 1 212 ? -10.383 13.57 3.186 1 98.69 212 ALA A N 1
ATOM 1711 C CA . ALA A 1 212 ? -9.57 14.039 2.068 1 98.69 212 ALA A CA 1
ATOM 1712 C C . ALA A 1 212 ? -8.273 13.242 1.969 1 98.69 212 ALA A C 1
ATOM 1714 O O . ALA A 1 212 ? -7.852 12.602 2.934 1 98.69 212 ALA A O 1
ATOM 1715 N N . ALA A 1 213 ? -7.68 13.234 0.792 1 97.81 213 ALA A N 1
ATOM 1716 C CA . ALA A 1 213 ? -6.418 12.523 0.607 1 97.81 213 ALA A CA 1
ATOM 1717 C C . ALA A 1 213 ? -5.367 13 1.606 1 97.81 213 ALA A C 1
ATOM 1719 O O . ALA A 1 213 ? -4.852 14.109 1.49 1 97.81 213 ALA A O 1
ATOM 1720 N N . GLY A 1 214 ? -5.121 12.164 2.592 1 97.12 214 GLY A N 1
ATOM 1721 C CA . GLY A 1 214 ? -4.09 12.453 3.576 1 97.12 214 GLY A CA 1
ATOM 1722 C C . GLY A 1 214 ? -4.527 13.469 4.613 1 97.12 214 GLY A C 1
ATOM 1723 O O . GLY A 1 214 ? -3.689 14.055 5.305 1 97.12 214 GLY A O 1
ATOM 1724 N N . ALA A 1 215 ? -5.863 13.773 4.73 1 98.62 215 ALA A N 1
ATOM 1725 C CA . ALA A 1 215 ? -6.355 14.781 5.668 1 98.62 215 ALA A CA 1
ATOM 1726 C C . ALA A 1 215 ? -7.785 14.469 6.102 1 98.62 215 ALA A C 1
ATOM 1728 O O . ALA A 1 215 ? -8.523 13.781 5.391 1 98.62 215 ALA A O 1
ATOM 1729 N N . ASN A 1 216 ? -8.148 14.938 7.258 1 98.88 216 ASN A N 1
ATOM 1730 C CA . ASN A 1 216 ? -9.547 14.883 7.664 1 98.88 216 ASN A CA 1
ATOM 1731 C C . ASN A 1 216 ? -10.352 16.031 7.062 1 98.88 216 ASN A C 1
ATOM 1733 O O . ASN A 1 216 ? -9.781 17.031 6.621 1 98.88 216 ASN A O 1
ATOM 1737 N N . VAL A 1 217 ? -11.641 15.859 7.059 1 98.94 217 VAL A N 1
ATOM 1738 C CA . VAL A 1 217 ? -12.508 16.891 6.477 1 98.94 217 VAL A CA 1
ATOM 1739 C C . VAL A 1 217 ? -13.539 17.328 7.504 1 98.94 217 VAL A C 1
ATOM 1741 O O . VAL A 1 217 ? -14.086 16.516 8.25 1 98.94 217 VAL A O 1
ATOM 1744 N N . PHE A 1 218 ? -13.766 18.625 7.574 1 98.94 218 PHE A N 1
ATOM 1745 C CA . PHE A 1 218 ? -14.773 19.281 8.398 1 98.94 218 PHE A CA 1
ATOM 1746 C C . PHE A 1 218 ? -15.641 20.203 7.562 1 98.94 218 PHE A C 1
ATOM 1748 O O . PHE A 1 218 ? -15.156 20.828 6.609 1 98.94 218 PHE A O 1
ATOM 1755 N N . PHE A 1 219 ? -16.859 20.312 7.957 1 98.88 219 PHE A N 1
ATOM 1756 C CA . PHE A 1 219 ? -17.672 21.391 7.414 1 98.88 219 PHE A CA 1
ATOM 1757 C C . PHE A 1 219 ? -18.5 22.062 8.508 1 98.88 219 PHE A C 1
ATOM 1759 O O . PHE A 1 219 ? -18.625 21.516 9.609 1 98.88 219 PHE A O 1
ATOM 1766 N N . VAL A 1 220 ? -18.891 23.344 8.234 1 98.81 220 VAL A N 1
ATOM 1767 C CA . VAL A 1 220 ? -19.688 24.141 9.156 1 98.81 220 VAL A CA 1
ATOM 1768 C C . VAL A 1 220 ? -21.094 24.328 8.594 1 98.81 220 VAL A C 1
ATOM 1770 O O . VAL A 1 220 ? -21.266 24.641 7.41 1 98.81 220 VAL A O 1
ATOM 1773 N N . LYS A 1 221 ? -22.031 24.141 9.383 1 98.62 221 LYS A N 1
ATOM 1774 C CA . LYS A 1 221 ? -23.422 24.469 9.07 1 98.62 221 LYS A CA 1
ATOM 1775 C C . LYS A 1 221 ? -24.125 25.062 10.289 1 98.62 221 LYS A C 1
ATOM 1777 O O . LYS A 1 221 ? -24.078 24.484 11.375 1 98.62 221 LYS A O 1
ATOM 1782 N N . ASN A 1 222 ? -24.688 26.188 10.109 1 97.94 222 ASN A N 1
ATOM 1783 C CA . ASN A 1 222 ? -25.406 26.875 11.172 1 97.94 222 ASN A CA 1
ATOM 1784 C C . ASN A 1 222 ? -24.547 27.047 12.422 1 97.94 222 ASN A C 1
ATOM 1786 O O . ASN A 1 222 ? -25 26.766 13.531 1 97.94 222 ASN A O 1
ATOM 1790 N N . GLY A 1 223 ? -23.359 27.281 12.234 1 98 223 GLY A N 1
ATOM 1791 C CA . GLY A 1 223 ? -22.453 27.656 13.312 1 98 223 GLY A CA 1
ATOM 1792 C C . GLY A 1 223 ? -21.859 26.453 14.031 1 98 223 GLY A C 1
ATOM 1793 O O . GLY A 1 223 ? -21.078 26.625 14.969 1 98 223 GLY A O 1
ATOM 1794 N N . GLU A 1 224 ? -22.172 25.25 13.57 1 98.75 224 GLU A N 1
ATOM 1795 C CA . GLU A 1 224 ? -21.656 24.047 14.195 1 98.75 224 GLU A CA 1
ATOM 1796 C C . GLU A 1 224 ? -20.719 23.297 13.25 1 98.75 224 GLU A C 1
ATOM 1798 O O . GLU A 1 224 ? -20.812 23.438 12.031 1 98.75 224 GLU A O 1
ATOM 1803 N N . LEU A 1 225 ? -19.844 22.531 13.875 1 98.88 225 LEU A N 1
ATOM 1804 C CA . LEU A 1 225 ? -18.859 21.75 13.117 1 98.88 225 LEU A CA 1
ATOM 1805 C C . LEU A 1 225 ? -19.344 20.312 12.93 1 98.88 225 LEU A C 1
ATOM 1807 O O . LEU A 1 225 ? -19.891 19.719 13.852 1 98.88 225 LEU A O 1
ATOM 1811 N N . TYR A 1 226 ? -19.078 19.781 11.734 1 98.94 226 TYR A N 1
ATOM 1812 C CA . TYR A 1 226 ? -19.422 18.391 11.391 1 98.94 226 TYR A CA 1
ATOM 1813 C C . TYR A 1 226 ? -18.234 17.672 10.789 1 98.94 226 TYR A C 1
ATOM 1815 O O . TYR A 1 226 ? -17.484 18.25 9.992 1 98.94 226 TYR A O 1
ATOM 1823 N N . THR A 1 227 ? -17.984 16.422 11.188 1 98.94 227 THR A N 1
ATOM 1824 C CA . THR A 1 227 ? -16.922 15.594 10.625 1 98.94 227 THR A CA 1
ATOM 1825 C C . THR A 1 227 ? -17.281 14.117 10.695 1 98.94 227 THR A C 1
ATOM 1827 O O . THR A 1 227 ? -18 13.688 11.594 1 98.94 227 THR A O 1
ATOM 1830 N N . PRO A 1 228 ? -16.781 13.336 9.789 1 98.81 228 PRO A N 1
ATOM 1831 C CA . PRO A 1 228 ? -17.125 11.914 9.758 1 98.81 228 PRO A CA 1
ATOM 1832 C C . PRO A 1 228 ? -16.625 11.164 10.992 1 98.81 228 PRO A C 1
ATOM 1834 O O . PRO A 1 228 ? -15.516 11.43 11.469 1 98.81 228 PRO A O 1
ATOM 1837 N N . ALA A 1 229 ? -17.406 10.172 11.406 1 98.44 229 ALA A N 1
ATOM 1838 C CA . ALA A 1 229 ? -17.047 9.328 12.539 1 98.44 229 ALA A CA 1
ATOM 1839 C C . ALA A 1 229 ? -16.188 8.148 12.086 1 98.44 229 ALA A C 1
ATOM 1841 O O . ALA A 1 229 ? -15.375 7.633 12.867 1 98.44 229 ALA A O 1
ATOM 1842 N N . GLU A 1 230 ? -16.422 7.719 10.883 1 97.31 230 GLU A N 1
ATOM 1843 C CA . GLU A 1 230 ? -15.812 6.477 10.422 1 97.31 230 GLU A CA 1
ATOM 1844 C C . GLU A 1 230 ? -15.328 6.602 8.977 1 97.31 230 GLU A C 1
ATOM 1846 O O . GLU A 1 230 ? -15.602 7.605 8.312 1 97.31 230 GLU A O 1
ATOM 1851 N N . GLY A 1 231 ? -14.586 5.578 8.555 1 97.75 231 GLY A N 1
ATOM 1852 C CA . GLY A 1 231 ? -14.086 5.547 7.191 1 97.75 231 GLY A CA 1
ATOM 1853 C C . GLY A 1 231 ? -12.906 6.469 6.965 1 97.75 231 GLY A C 1
ATOM 1854 O O . GLY A 1 231 ? -12.516 6.719 5.82 1 97.75 231 GLY A O 1
ATOM 1855 N N . CYS A 1 232 ? -12.352 6.938 8.07 1 98.5 232 CYS A N 1
ATOM 1856 C CA . CYS A 1 232 ? -11.266 7.902 7.984 1 98.5 232 CYS A CA 1
ATOM 1857 C C . CYS A 1 232 ? -10.25 7.68 9.094 1 98.5 232 CYS A C 1
ATOM 1859 O O . CYS A 1 232 ? -10.531 6.973 10.07 1 98.5 232 CYS A O 1
ATOM 1861 N N . LEU A 1 233 ? -9.062 8.125 8.859 1 98.62 233 LEU A N 1
ATOM 1862 C CA . LEU A 1 233 ? -8.094 8.203 9.945 1 98.62 233 LEU A CA 1
ATOM 1863 C C . LEU A 1 233 ? -8.578 9.141 11.047 1 98.62 233 LEU A C 1
ATOM 1865 O O . LEU A 1 233 ? -9.133 10.203 10.766 1 98.62 233 LEU A O 1
ATOM 1869 N N . LEU A 1 234 ? -8.414 8.734 12.242 1 98.06 234 LEU A N 1
ATOM 1870 C CA . LEU A 1 234 ? -8.68 9.648 13.352 1 98.06 234 LEU A CA 1
ATOM 1871 C C . LEU A 1 234 ? -7.457 10.523 13.641 1 98.06 234 LEU A C 1
ATOM 1873 O O . LEU A 1 234 ? -6.691 10.242 14.562 1 98.06 234 LEU A O 1
ATOM 1877 N N . GLY A 1 235 ? -7.344 11.594 12.891 1 98.62 235 GLY A N 1
ATOM 1878 C CA . GLY A 1 235 ? -6.152 12.43 12.875 1 98.62 235 GLY A CA 1
ATOM 1879 C C . GLY A 1 235 ? -5.855 13.07 14.211 1 98.62 235 GLY A C 1
ATOM 1880 O O . GLY A 1 235 ? -6.777 13.414 14.961 1 98.62 235 GLY A O 1
ATOM 1881 N N . ILE A 1 236 ? -4.613 13.297 14.43 1 98.81 236 ILE A N 1
ATOM 1882 C CA . ILE A 1 236 ? -4.199 13.961 15.664 1 98.81 236 ILE A CA 1
ATOM 1883 C C . ILE A 1 236 ? -4.477 15.461 15.555 1 98.81 236 ILE A C 1
ATOM 1885 O O . ILE A 1 236 ? -4.883 16.094 16.531 1 98.81 236 ILE A O 1
ATOM 1889 N N . THR A 1 237 ? -4.289 16.047 14.375 1 98.75 237 THR A N 1
ATOM 1890 C CA . THR A 1 237 ? -4.703 17.422 14.164 1 98.75 237 THR A CA 1
ATOM 1891 C C . THR A 1 237 ? -6.219 17.562 14.25 1 98.75 237 THR A C 1
ATOM 1893 O O . THR A 1 237 ? -6.734 18.578 14.703 1 98.75 237 THR A O 1
ATOM 1896 N N . ARG A 1 238 ? -6.926 16.578 13.766 1 98.81 238 ARG A N 1
ATOM 1897 C CA . ARG A 1 238 ? -8.367 16.516 13.984 1 98.81 238 ARG A CA 1
ATOM 1898 C C . ARG A 1 238 ? -8.703 16.688 15.461 1 98.81 238 ARG A C 1
ATOM 1900 O O . ARG A 1 238 ? -9.633 17.422 15.812 1 98.81 238 ARG A O 1
ATOM 1907 N N . GLN A 1 239 ? -7.969 15.969 16.328 1 98.81 239 GLN A N 1
ATOM 1908 C CA . GLN A 1 239 ? -8.156 16.109 17.766 1 98.81 239 GLN A CA 1
ATOM 1909 C C . GLN A 1 239 ? -7.898 17.547 18.219 1 98.81 239 GLN A C 1
ATOM 1911 O O . GLN A 1 239 ? -8.602 18.078 19.078 1 98.81 239 GLN A O 1
ATOM 1916 N N . SER A 1 240 ? -6.957 18.188 17.672 1 98.88 240 SER A N 1
ATOM 1917 C CA . SER A 1 240 ? -6.676 19.578 17.969 1 98.88 240 SER A CA 1
ATOM 1918 C C . SER A 1 240 ? -7.859 20.469 17.609 1 98.88 240 SER A C 1
ATOM 1920 O O . SER A 1 240 ? -8.148 21.438 18.312 1 98.88 240 SER A O 1
ATOM 1922 N N . VAL A 1 241 ? -8.492 20.156 16.5 1 98.94 241 VAL A N 1
ATOM 1923 C CA . VAL A 1 241 ? -9.688 20.906 16.109 1 98.94 241 VAL A CA 1
ATOM 1924 C C . VAL A 1 241 ? -10.766 20.766 17.172 1 98.94 241 VAL A C 1
ATOM 1926 O O . VAL A 1 241 ? -11.414 21.75 17.531 1 98.94 241 VAL A O 1
ATOM 1929 N N . PHE A 1 242 ? -10.938 19.578 17.688 1 98.88 242 PHE A N 1
ATOM 1930 C CA . PHE A 1 242 ? -11.914 19.359 18.75 1 98.88 242 PHE A CA 1
ATOM 1931 C C . PHE A 1 242 ? -11.586 20.203 19.969 1 98.88 242 PHE A C 1
ATOM 1933 O O . PHE A 1 242 ? -12.469 20.828 20.562 1 98.88 242 PHE A O 1
ATOM 1940 N N . ASP A 1 243 ? -10.344 20.219 20.359 1 98.81 243 ASP A N 1
ATOM 1941 C CA . ASP A 1 243 ? -9.906 20.984 21.516 1 98.81 243 ASP A CA 1
ATOM 1942 C C . ASP A 1 243 ? -10.188 22.469 21.344 1 98.81 243 ASP A C 1
ATOM 1944 O O . ASP A 1 243 ? -10.711 23.125 22.234 1 98.81 243 ASP A O 1
ATOM 1948 N N . ILE A 1 244 ? -9.852 22.984 20.203 1 98.81 244 ILE A N 1
ATOM 1949 C CA . ILE A 1 244 ? -10.031 24.406 19.906 1 98.81 244 ILE A CA 1
ATOM 1950 C C . ILE A 1 244 ? -11.516 24.75 19.859 1 98.81 244 ILE A C 1
ATOM 1952 O O . ILE A 1 244 ? -11.945 25.781 20.375 1 98.81 244 ILE A O 1
ATOM 1956 N N . ALA A 1 245 ? -12.289 23.891 19.188 1 98.88 245 ALA A N 1
ATOM 1957 C CA . ALA A 1 245 ? -13.734 24.094 19.125 1 98.88 245 ALA A CA 1
ATOM 1958 C C . ALA A 1 245 ? -14.336 24.203 20.516 1 98.88 245 ALA A C 1
ATOM 1960 O O . ALA A 1 245 ? -15.188 25.062 20.781 1 98.88 245 ALA A O 1
ATOM 1961 N N . ALA A 1 246 ? -13.938 23.312 21.375 1 98.75 246 ALA A N 1
ATOM 1962 C CA . ALA A 1 246 ? -14.414 23.344 22.766 1 98.75 246 ALA A CA 1
ATOM 1963 C C . ALA A 1 246 ? -14.094 24.672 23.422 1 98.75 246 ALA A C 1
ATOM 1965 O O . ALA A 1 246 ? -14.938 25.25 24.125 1 98.75 246 ALA A O 1
ATOM 1966 N N . GLU A 1 247 ? -12.898 25.125 23.234 1 98.25 247 GLU A N 1
ATOM 1967 C CA . GLU A 1 247 ? -12.469 26.406 23.797 1 98.25 247 GLU A CA 1
ATOM 1968 C C . GLU A 1 247 ? -13.312 27.562 23.25 1 98.25 247 GLU A C 1
ATOM 1970 O O . GLU A 1 247 ? -13.609 28.516 23.969 1 98.25 247 GLU A O 1
ATOM 1975 N N . LEU A 1 248 ? -13.703 27.438 22.016 1 98.31 248 LEU A N 1
ATOM 1976 C CA . LEU A 1 248 ? -14.438 28.516 21.344 1 98.31 248 LEU A CA 1
ATOM 1977 C C . LEU A 1 248 ? -15.938 28.375 21.562 1 98.31 248 LEU A C 1
ATOM 1979 O O . LEU A 1 248 ? -16.719 29.219 21.125 1 98.31 248 LEU A O 1
ATOM 1983 N N . GLY A 1 249 ? -16.312 27.312 22.172 1 98.44 249 GLY A N 1
ATOM 1984 C CA . GLY A 1 249 ? -17.734 27.062 22.406 1 98.44 249 GLY A CA 1
ATOM 1985 C C . GLY A 1 249 ? -18.469 26.609 21.156 1 98.44 249 GLY A C 1
ATOM 1986 O O . GLY A 1 249 ? -19.672 26.844 21.016 1 98.44 249 GLY A O 1
ATOM 1987 N N . ILE A 1 250 ? -17.766 26.078 20.188 1 98.75 250 ILE A N 1
ATOM 1988 C CA . ILE A 1 250 ? -18.359 25.578 18.953 1 98.75 250 ILE A CA 1
ATOM 1989 C C . ILE A 1 250 ? -18.719 24.094 19.125 1 98.75 250 ILE A C 1
ATOM 1991 O O . ILE A 1 250 ? -17.859 23.281 19.469 1 98.75 250 ILE A O 1
ATOM 1995 N N . LYS A 1 251 ? -19.953 23.75 18.875 1 98.81 251 LYS A N 1
ATOM 1996 C CA . LYS A 1 251 ? -20.391 22.359 18.969 1 98.81 251 LYS A CA 1
ATOM 1997 C C . LYS A 1 251 ? -19.828 21.547 17.797 1 98.81 251 LYS A C 1
ATOM 1999 O O . LYS A 1 251 ? -19.891 21.969 16.641 1 98.81 251 LYS A O 1
ATOM 2004 N N . VAL A 1 252 ? -19.266 20.375 18.125 1 98.88 252 VAL A N 1
ATOM 2005 C CA . VAL A 1 252 ? -18.781 19.453 17.094 1 98.88 252 VAL A CA 1
ATOM 2006 C C . VAL A 1 252 ? -19.688 18.234 17.016 1 98.88 252 VAL A C 1
ATOM 2008 O O . VAL A 1 252 ? -19.969 17.578 18.016 1 98.88 252 VAL A O 1
ATOM 2011 N N . ASN A 1 253 ? -20.188 17.953 15.82 1 98.88 253 ASN A N 1
ATOM 2012 C CA . ASN A 1 253 ? -20.984 16.781 15.523 1 98.88 253 ASN A CA 1
ATOM 2013 C C . ASN A 1 253 ? -20.188 15.727 14.758 1 98.88 253 ASN A C 1
ATOM 2015 O O . ASN A 1 253 ? -19.75 15.977 13.633 1 98.88 253 ASN A O 1
ATOM 2019 N N . ILE A 1 254 ? -19.953 14.57 15.383 1 98.88 254 ILE A N 1
ATOM 2020 C CA . ILE A 1 254 ? -19.234 13.461 14.773 1 98.88 254 ILE A CA 1
ATOM 2021 C C . ILE A 1 254 ? -20.219 12.375 14.336 1 98.88 254 ILE A C 1
ATOM 2023 O O . ILE A 1 254 ? -20.969 11.852 15.164 1 98.88 254 ILE A O 1
ATOM 2027 N N . GLY A 1 255 ? -20.312 12.117 13.039 1 98.62 255 GLY A N 1
ATOM 2028 C CA . GLY A 1 255 ? -21.312 11.164 12.586 1 98.62 255 GLY A CA 1
ATOM 2029 C C . GLY A 1 255 ? -21.188 10.828 11.109 1 98.62 255 GLY A C 1
ATOM 2030 O O . GLY A 1 255 ? -20.109 10.906 10.539 1 98.62 255 GLY A O 1
ATOM 2031 N N . LYS A 1 256 ? -22.25 10.25 10.617 1 98.56 256 LYS A N 1
ATOM 2032 C CA . LYS A 1 256 ? -22.328 9.914 9.195 1 98.56 256 LYS A CA 1
ATOM 2033 C C . LYS A 1 256 ? -22.906 11.07 8.391 1 98.56 256 LYS A C 1
ATOM 2035 O O . LYS A 1 256 ? -24.031 11.508 8.648 1 98.56 256 LYS A O 1
ATOM 2040 N N . TYR A 1 257 ? -22.109 11.586 7.477 1 98.75 257 TYR A N 1
ATOM 2041 C CA . TYR A 1 257 ? -22.5 12.711 6.637 1 98.75 257 TYR A CA 1
ATOM 2042 C C . TYR A 1 257 ? -22.25 12.414 5.164 1 98.75 257 TYR A C 1
ATOM 2044 O O . TYR A 1 257 ? -21.391 11.578 4.836 1 98.75 257 TYR A O 1
ATOM 2052 N N . THR A 1 258 ? -22.891 13.117 4.293 1 98.38 258 THR A N 1
ATOM 2053 C CA . THR A 1 258 ? -22.812 12.805 2.869 1 98.38 258 THR A CA 1
ATOM 2054 C C . THR A 1 258 ? -22.016 13.867 2.125 1 98.38 258 THR A C 1
ATOM 2056 O O . THR A 1 258 ? -21.781 14.961 2.646 1 98.38 258 THR A O 1
ATOM 2059 N N . ALA A 1 259 ? -21.656 13.477 0.937 1 97.75 259 ALA A N 1
ATOM 2060 C CA . ALA A 1 259 ? -21.016 14.422 0.021 1 97.75 259 ALA A CA 1
ATOM 2061 C C . ALA A 1 259 ? -21.906 15.648 -0.206 1 97.75 259 ALA A C 1
ATOM 2063 O O . ALA A 1 259 ? -21.406 16.766 -0.316 1 97.75 259 ALA A O 1
ATOM 2064 N N . THR A 1 260 ? -23.156 15.422 -0.285 1 97.88 260 THR A N 1
ATOM 2065 C CA . THR A 1 260 ? -24.109 16.5 -0.498 1 97.88 260 THR A CA 1
ATOM 2066 C C . THR A 1 260 ? -24.047 17.5 0.652 1 97.88 260 THR A C 1
ATOM 2068 O O . THR A 1 260 ? -24.094 18.719 0.429 1 97.88 260 THR A O 1
ATOM 2071 N N . GLN A 1 261 ? -23.953 17.031 1.814 1 98.44 261 GLN A N 1
ATOM 2072 C CA . GLN A 1 261 ? -23.891 17.922 2.973 1 98.44 261 GLN A CA 1
ATOM 2073 C C . GLN A 1 261 ? -22.625 18.766 2.955 1 98.44 261 GLN A C 1
ATOM 2075 O O . GLN A 1 261 ? -22.641 19.922 3.369 1 98.44 261 GLN A O 1
ATOM 2080 N N . LEU A 1 262 ? -21.562 18.219 2.488 1 98.75 262 LEU A N 1
ATOM 2081 C CA . LEU A 1 262 ? -20.344 19 2.34 1 98.75 262 LEU A CA 1
ATOM 2082 C C . LEU A 1 262 ? -20.516 20.094 1.286 1 98.75 262 LEU A C 1
ATOM 2084 O O . LEU A 1 262 ? -20.109 21.234 1.495 1 98.75 262 LEU A O 1
ATOM 2088 N N . ARG A 1 263 ? -21.156 19.797 0.203 1 97.5 263 ARG A N 1
ATOM 2089 C CA . ARG A 1 263 ? -21.375 20.75 -0.884 1 97.5 263 ARG A CA 1
ATOM 2090 C C . ARG A 1 263 ? -22.25 21.906 -0.435 1 97.5 263 ARG A C 1
ATOM 2092 O O . ARG A 1 263 ? -22.109 23.031 -0.917 1 97.5 263 ARG A O 1
ATOM 2099 N N . GLU A 1 264 ? -23.094 21.625 0.492 1 97.38 264 GLU A N 1
ATOM 2100 C CA . GLU A 1 264 ? -24.078 22.609 0.914 1 97.38 264 GLU A CA 1
ATOM 2101 C C . GLU A 1 264 ? -23.656 23.312 2.195 1 97.38 264 GLU A C 1
ATOM 2103 O O . GLU A 1 264 ? -24.422 24.078 2.781 1 97.38 264 GLU A O 1
ATOM 2108 N N . ALA A 1 265 ? -22.484 23.078 2.633 1 98.5 265 ALA A N 1
ATOM 2109 C CA . ALA A 1 265 ? -22 23.625 3.895 1 98.5 265 ALA A CA 1
ATOM 2110 C C . ALA A 1 265 ? -21.828 25.141 3.807 1 98.5 265 ALA A C 1
ATOM 2112 O O . ALA A 1 265 ? -21.734 25.703 2.711 1 98.5 265 ALA A O 1
ATOM 2113 N N . ASP A 1 266 ? -21.812 25.828 4.969 1 98.56 266 ASP A N 1
ATOM 2114 C CA . ASP A 1 266 ? -21.516 27.25 5.039 1 98.56 266 ASP A CA 1
ATOM 2115 C C . ASP A 1 266 ? -20.016 27.516 4.914 1 98.56 266 ASP A C 1
ATOM 2117 O O . ASP A 1 266 ? -19.594 28.531 4.367 1 98.56 266 ASP A O 1
ATOM 2121 N N . GLU A 1 267 ? -19.203 26.703 5.535 1 98.5 267 GLU A N 1
ATOM 2122 C CA . GLU A 1 267 ? -17.75 26.672 5.484 1 98.5 267 GLU A CA 1
ATOM 2123 C C . GLU A 1 267 ? -17.234 25.234 5.492 1 98.5 267 GLU A C 1
ATOM 2125 O O . GLU A 1 267 ? -17.984 24.297 5.789 1 98.5 267 GLU A O 1
ATOM 2130 N N . ALA A 1 268 ? -15.977 25.078 5.137 1 98.81 268 ALA A N 1
ATOM 2131 C CA . ALA A 1 268 ? -15.305 23.797 5.301 1 98.81 268 ALA A CA 1
ATOM 2132 C C . ALA A 1 268 ? -13.797 23.984 5.457 1 98.81 268 ALA A C 1
ATOM 2134 O O . ALA A 1 268 ? -13.266 25.062 5.184 1 98.81 268 ALA A O 1
ATOM 2135 N N . PHE A 1 269 ? -13.141 22.984 5.945 1 98.88 269 PHE A N 1
ATOM 2136 C CA . PHE A 1 269 ? -11.688 22.922 5.965 1 98.88 269 PHE A CA 1
ATOM 2137 C C . PHE A 1 269 ? -11.211 21.484 6.105 1 98.88 269 PHE A C 1
ATOM 2139 O O . PHE A 1 269 ? -11.992 20.594 6.461 1 98.88 269 PHE A O 1
ATOM 2146 N N . THR A 1 270 ? -9.953 21.234 5.762 1 98.88 270 THR A N 1
ATOM 2147 C CA . THR A 1 270 ? -9.281 19.969 6.027 1 98.88 270 THR A CA 1
ATOM 2148 C C . THR A 1 270 ? -8.18 20.156 7.074 1 98.88 270 THR A C 1
ATOM 2150 O O . THR A 1 270 ? -7.773 21.281 7.359 1 98.88 270 THR A O 1
ATOM 2153 N N . SER A 1 271 ? -7.816 19.094 7.711 1 98.81 271 SER A N 1
ATOM 2154 C CA . SER A 1 271 ? -6.777 19.141 8.734 1 98.81 271 SER A CA 1
ATOM 2155 C C . SER A 1 271 ? -5.809 17.969 8.594 1 98.81 271 SER A C 1
ATOM 2157 O O . SER A 1 271 ? -6.219 16.844 8.289 1 98.81 271 SER A O 1
ATOM 2159 N N . SER A 1 272 ? -4.551 18.172 8.711 1 98.31 272 SER A N 1
ATOM 2160 C CA . SER A 1 272 ? -3.482 17.172 8.672 1 98.31 272 SER A CA 1
ATOM 2161 C C . SER A 1 272 ? -2.244 17.656 9.422 1 98.31 272 SER A C 1
ATOM 2163 O O . SER A 1 272 ? -2.137 18.844 9.75 1 98.31 272 SER A O 1
ATOM 2165 N N . SER A 1 273 ? -1.353 16.75 9.719 1 96.94 273 SER A N 1
ATOM 2166 C CA . SER A 1 273 ? -0.098 17.141 10.359 1 96.94 273 SER A CA 1
ATOM 2167 C C . SER A 1 273 ? 0.692 18.109 9.484 1 96.94 273 SER A C 1
ATOM 2169 O O . SER A 1 273 ? 1.146 19.156 9.961 1 96.94 273 SER A O 1
ATOM 2171 N N . ALA A 1 274 ? 0.791 17.859 8.234 1 92.56 274 ALA A N 1
ATOM 2172 C CA . ALA A 1 274 ? 1.613 18.656 7.32 1 92.56 274 ALA A CA 1
ATOM 2173 C C . ALA A 1 274 ? 0.908 19.953 6.934 1 92.56 274 ALA A C 1
ATOM 2175 O O . ALA A 1 274 ? 1.556 20.922 6.531 1 92.56 274 ALA A O 1
ATOM 2176 N N . GLY A 1 275 ? -0.401 19.984 7.078 1 92.94 275 GLY A N 1
ATOM 2177 C CA . GLY A 1 275 ? -1.142 21.141 6.613 1 92.94 275 GLY A CA 1
ATOM 2178 C C . GLY A 1 275 ? -1.679 22 7.742 1 92.94 275 GLY A C 1
ATOM 2179 O O . GLY A 1 275 ? -1.983 23.188 7.539 1 92.94 275 GLY A O 1
ATOM 2180 N N . GLY A 1 276 ? -1.773 21.453 8.938 1 97.38 276 GLY A N 1
ATOM 2181 C CA . GLY A 1 276 ? -2.561 22.109 9.961 1 97.38 276 GLY A CA 1
ATOM 2182 C C . GLY A 1 276 ? -4.039 22.172 9.633 1 97.38 276 GLY A C 1
ATOM 2183 O O . GLY A 1 276 ? -4.684 21.141 9.453 1 97.38 276 GLY A O 1
ATOM 2184 N N . ILE A 1 277 ? -4.512 23.469 9.625 1 98.62 277 ILE A N 1
ATOM 2185 C CA . ILE A 1 277 ? -5.883 23.734 9.211 1 98.62 277 ILE A CA 1
ATOM 2186 C C . ILE A 1 277 ? -5.887 24.391 7.836 1 98.62 277 ILE A C 1
ATOM 2188 O O . ILE A 1 277 ? -5.258 25.438 7.645 1 98.62 277 ILE A O 1
ATOM 2192 N N . MET A 1 278 ? -6.605 23.781 6.887 1 98.62 278 MET A N 1
ATOM 2193 C CA . MET A 1 278 ? -6.602 24.266 5.508 1 98.62 278 MET A CA 1
ATOM 2194 C C . MET A 1 278 ? -8.016 24.609 5.051 1 98.62 278 MET A C 1
ATOM 2196 O O . MET A 1 278 ? -8.781 23.719 4.668 1 98.62 278 MET A O 1
ATOM 2200 N N . PRO A 1 279 ? -8.344 25.859 5.023 1 98.62 279 PRO A N 1
ATOM 2201 C CA . PRO A 1 279 ? -9.703 26.281 4.672 1 98.62 279 PRO A CA 1
ATOM 2202 C C . PRO A 1 279 ? -10.086 25.906 3.238 1 98.62 279 PRO A C 1
ATOM 2204 O O . PRO A 1 279 ? -9.211 25.828 2.367 1 98.62 279 PRO A O 1
ATOM 2207 N N . VAL A 1 280 ? -11.352 25.734 3.035 1 98.5 280 VAL A N 1
ATOM 2208 C CA . VAL A 1 280 ? -11.938 25.422 1.739 1 98.5 280 VAL A CA 1
ATOM 2209 C C . VAL A 1 280 ? -12.922 26.516 1.33 1 98.5 280 VAL A C 1
ATOM 2211 O O . VAL A 1 280 ? -13.703 27 2.154 1 98.5 280 VAL A O 1
ATOM 2214 N N . SER A 1 281 ? -12.883 26.969 0.102 1 97.69 281 SER A N 1
ATOM 2215 C CA . SER A 1 281 ? -13.789 28.016 -0.349 1 97.69 281 SER A CA 1
ATOM 2216 C C . SER A 1 281 ? -14.852 27.469 -1.291 1 97.69 281 SER A C 1
ATOM 2218 O O . SER A 1 281 ? -15.891 28.094 -1.5 1 97.69 281 SER A O 1
ATOM 2220 N N . ALA A 1 282 ? -14.5 26.312 -1.903 1 98.12 282 ALA A N 1
ATOM 2221 C CA . ALA A 1 282 ? -15.438 25.734 -2.865 1 98.12 282 ALA A CA 1
ATOM 2222 C C . ALA A 1 282 ? -15.305 24.219 -2.918 1 98.12 282 ALA A C 1
ATOM 2224 O O . ALA A 1 282 ? -14.234 23.672 -2.639 1 98.12 282 ALA A O 1
ATOM 2225 N N . VAL A 1 283 ? -16.406 23.562 -3.277 1 98.31 283 VAL A N 1
ATOM 2226 C CA . VAL A 1 283 ? -16.453 22.125 -3.537 1 98.31 283 VAL A CA 1
ATOM 2227 C C . VAL A 1 283 ? -17.078 21.875 -4.902 1 98.31 283 VAL A C 1
ATOM 2229 O O . VAL A 1 283 ? -18.203 22.281 -5.16 1 98.31 283 VAL A O 1
ATOM 2232 N N . ASP A 1 284 ? -16.328 21.234 -5.758 1 97.38 284 ASP A N 1
ATOM 2233 C CA . ASP A 1 284 ? -16.781 20.953 -7.113 1 97.38 284 ASP A CA 1
ATOM 2234 C C . ASP A 1 284 ? -17.172 22.234 -7.844 1 97.38 284 ASP A C 1
ATOM 2236 O O . ASP A 1 284 ? -18.25 22.328 -8.438 1 97.38 284 ASP A O 1
ATOM 2240 N N . ASP A 1 285 ? -16.422 23.25 -7.695 1 95.12 285 ASP A N 1
ATOM 2241 C CA . ASP A 1 285 ? -16.562 24.547 -8.336 1 95.12 285 ASP A CA 1
ATOM 2242 C C . ASP A 1 285 ? -17.75 25.312 -7.762 1 95.12 285 ASP A C 1
ATOM 2244 O O . ASP A 1 285 ? -18.125 26.375 -8.273 1 95.12 285 ASP A O 1
ATOM 2248 N N . GLN A 1 286 ? -18.328 24.844 -6.746 1 96.06 286 GLN A N 1
ATOM 2249 C CA . GLN A 1 286 ? -19.406 25.547 -6.094 1 96.06 286 GLN A CA 1
ATOM 2250 C C . GLN A 1 286 ? -18.938 26.266 -4.832 1 96.06 286 GLN A C 1
ATOM 2252 O O . GLN A 1 286 ? -18.469 25.625 -3.889 1 96.06 286 GLN A O 1
ATOM 2257 N N . PRO A 1 287 ? -19.094 27.547 -4.773 1 97.31 287 PRO A N 1
ATOM 2258 C CA . PRO A 1 287 ? -18.656 28.281 -3.584 1 97.31 287 PRO A CA 1
ATOM 2259 C C . PRO A 1 287 ? -19.422 27.891 -2.328 1 97.31 287 PRO A C 1
ATOM 2261 O O . PRO A 1 287 ? -20.625 27.625 -2.395 1 97.31 287 PRO A O 1
ATOM 2264 N N . LEU A 1 288 ? -18.703 27.906 -1.267 1 97.75 288 LEU A N 1
ATOM 2265 C CA . LEU A 1 288 ? -19.344 27.625 0.019 1 97.75 288 LEU A CA 1
ATOM 2266 C C . LEU A 1 288 ? -19.797 28.906 0.693 1 97.75 288 LEU A C 1
ATOM 2268 O O . LEU A 1 288 ? -19.062 29.891 0.731 1 97.75 288 LEU A O 1
ATOM 2272 N N . GLY A 1 289 ? -21.047 28.828 1.156 1 94.56 289 GLY A N 1
ATOM 2273 C CA . GLY A 1 289 ? -21.562 29.938 1.927 1 94.56 289 GLY A CA 1
ATOM 2274 C C . GLY A 1 289 ? -21.531 31.25 1.167 1 94.56 289 GLY A C 1
ATOM 2275 O O . GLY A 1 289 ? -21.672 31.281 -0.057 1 94.56 289 GLY A O 1
ATOM 2276 N N . ASN A 1 290 ? -21.531 32.375 1.905 1 89.44 290 ASN A N 1
ATOM 2277 C CA . ASN A 1 290 ? -21.578 33.719 1.315 1 89.44 290 ASN A CA 1
ATOM 2278 C C . ASN A 1 290 ? -20.328 34.531 1.659 1 89.44 290 ASN A C 1
ATOM 2280 O O . ASN A 1 290 ? -20.438 35.688 2.076 1 89.44 290 ASN A O 1
ATOM 2284 N N . HIS A 1 291 ? -19.281 33.906 1.496 1 85.81 291 HIS A N 1
ATOM 2285 C CA . HIS A 1 291 ? -18.016 34.562 1.79 1 85.81 291 HIS A CA 1
ATOM 2286 C C . HIS A 1 291 ? -17 34.344 0.686 1 85.81 291 HIS A C 1
ATOM 2288 O O . HIS A 1 291 ? -17.047 33.344 -0.015 1 85.81 291 HIS A O 1
ATOM 2294 N N . ASN A 1 292 ? -16.188 35.375 0.553 1 87 292 ASN A N 1
ATOM 2295 C CA . ASN A 1 292 ? -15.016 35.219 -0.292 1 87 292 ASN A CA 1
ATOM 2296 C C . ASN A 1 292 ? -13.828 34.688 0.496 1 87 292 ASN A C 1
ATOM 2298 O O . ASN A 1 292 ? -13.367 35.312 1.447 1 87 292 ASN A O 1
ATOM 2302 N N . GLY A 1 293 ? -13.391 33.406 0.177 1 91 293 GLY A N 1
ATOM 2303 C CA . GLY A 1 293 ? -12.281 32.844 0.928 1 91 293 GLY A CA 1
ATOM 2304 C C . GLY A 1 293 ? -12.727 32.031 2.129 1 91 293 GLY A C 1
ATOM 2305 O O . GLY A 1 293 ? -13.82 31.469 2.131 1 91 293 GLY A O 1
ATOM 2306 N N . PRO A 1 294 ? -11.828 31.938 3.141 1 95.62 294 PRO A N 1
ATOM 2307 C CA . PRO A 1 294 ? -12.172 31.172 4.336 1 95.62 294 PRO A CA 1
ATOM 2308 C C . PRO A 1 294 ? -13.352 31.766 5.102 1 95.62 294 PRO A C 1
ATOM 2310 O O . PRO A 1 294 ? -13.461 33 5.223 1 95.62 294 PRO A O 1
ATOM 2313 N N . GLY A 1 295 ? -14.25 30.953 5.555 1 96.56 295 GLY A N 1
ATOM 2314 C CA . GLY A 1 295 ? -15.289 31.406 6.461 1 96.56 295 GLY A CA 1
ATOM 2315 C C . GLY A 1 295 ? -14.766 31.781 7.832 1 96.56 295 GLY A C 1
ATOM 2316 O O . GLY A 1 295 ? -13.641 31.438 8.195 1 96.56 295 GLY A O 1
ATOM 2317 N N . PRO A 1 296 ? -15.555 32.531 8.555 1 96.75 296 PRO A N 1
ATOM 2318 C CA . PRO A 1 296 ? -15.094 33.062 9.836 1 96.75 296 PRO A CA 1
ATOM 2319 C C . PRO A 1 296 ? -14.703 31.984 10.828 1 96.75 296 PRO A C 1
ATOM 2321 O O . PRO A 1 296 ? -13.742 32.125 11.586 1 96.75 296 PRO A O 1
ATOM 2324 N N . ILE A 1 297 ? -15.383 30.906 10.891 1 98 297 ILE A N 1
ATOM 2325 C CA . ILE A 1 297 ? -15.086 29.828 11.828 1 98 297 ILE A CA 1
ATOM 2326 C C . ILE A 1 297 ? -13.797 29.125 11.414 1 98 297 ILE A C 1
ATOM 2328 O O . ILE A 1 297 ? -12.922 28.875 12.25 1 98 297 ILE A O 1
ATOM 2332 N N . SER A 1 298 ? -13.648 28.812 10.141 1 98.12 298 SER A N 1
ATOM 2333 C CA . SER A 1 298 ? -12.43 28.203 9.617 1 98.12 298 SER A CA 1
ATOM 2334 C C . SER A 1 298 ? -11.211 29.062 9.898 1 98.12 298 SER A C 1
ATOM 2336 O O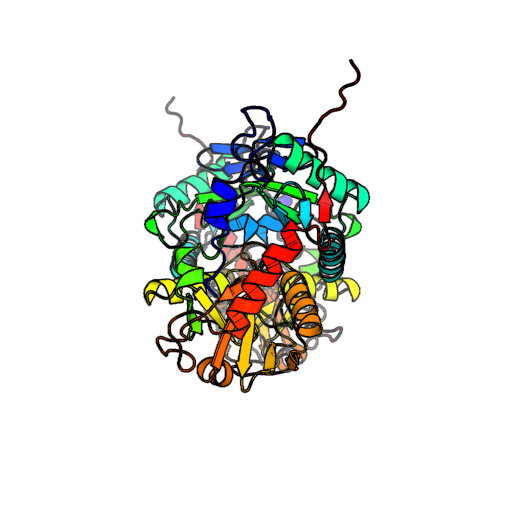 . SER A 1 298 ? -10.164 28.562 10.305 1 98.12 298 SER A O 1
ATOM 2338 N N . GLU A 1 299 ? -11.383 30.328 9.656 1 97.69 299 GLU A N 1
ATOM 2339 C CA . GLU A 1 299 ? -10.305 31.266 9.898 1 97.69 299 GLU A CA 1
ATOM 2340 C C . GLU A 1 299 ? -9.906 31.297 11.367 1 97.69 299 GLU A C 1
ATOM 2342 O O . GLU A 1 299 ? -8.719 31.266 11.703 1 97.69 299 GLU A O 1
ATOM 2347 N N . LYS A 1 300 ? -10.883 31.375 12.195 1 98.19 300 LYS A N 1
ATOM 2348 C CA . LYS A 1 300 ? -10.633 31.422 13.633 1 98.19 300 LYS A CA 1
ATOM 2349 C C . LYS A 1 300 ? -9.914 30.172 14.109 1 98.19 300 LYS A C 1
ATOM 2351 O O . LYS A 1 300 ? -8.953 30.25 14.891 1 98.19 300 LYS A O 1
ATOM 2356 N N . ILE A 1 301 ? -10.312 29.016 13.68 1 98.75 301 ILE A N 1
ATOM 2357 C CA . ILE A 1 301 ? -9.703 27.75 14.086 1 98.75 301 ILE A CA 1
ATOM 2358 C C . ILE A 1 301 ? -8.281 27.672 13.547 1 98.75 301 ILE A C 1
ATOM 2360 O O . ILE A 1 301 ? -7.359 27.266 14.258 1 98.75 301 ILE A O 1
ATOM 2364 N N . HIS A 1 302 ? -8.102 28.078 12.281 1 98.62 302 HIS A N 1
ATOM 2365 C CA . HIS A 1 302 ? -6.77 28.109 11.688 1 98.62 302 HIS A CA 1
ATOM 2366 C C . HIS A 1 302 ? -5.816 28.969 12.523 1 98.62 302 HIS A C 1
ATOM 2368 O O . HIS A 1 302 ? -4.738 28.5 12.906 1 98.62 302 HIS A O 1
ATOM 2374 N N . ASN A 1 303 ? -6.234 30.188 12.758 1 98.56 303 ASN A N 1
ATOM 2375 C CA . ASN A 1 303 ? -5.355 31.125 13.438 1 98.56 303 ASN A CA 1
ATOM 2376 C C . ASN A 1 303 ? -5.059 30.688 14.867 1 98.56 303 ASN A C 1
ATOM 2378 O O . ASN A 1 303 ? -3.908 30.703 15.305 1 98.56 303 ASN A O 1
ATOM 2382 N N . LEU A 1 304 ? -6.055 30.234 15.531 1 98.69 304 LEU A N 1
ATOM 2383 C CA . LEU A 1 304 ? -5.871 29.812 16.922 1 98.69 304 LEU A CA 1
ATOM 2384 C C . LEU A 1 304 ? -4.973 28.594 17 1 98.69 304 LEU A C 1
ATOM 2386 O O . LEU A 1 304 ? -4.188 28.453 17.938 1 98.69 304 LEU A O 1
ATOM 2390 N N . TYR A 1 305 ? -5.07 27.656 16.094 1 98.69 305 TYR A N 1
ATOM 2391 C CA . TYR A 1 305 ? -4.219 26.469 16.031 1 98.69 305 TYR A CA 1
ATOM 2392 C C . TYR A 1 305 ? -2.744 26.859 16.047 1 98.69 305 TYR A C 1
ATOM 2394 O O . TYR A 1 305 ? -1.968 26.359 16.859 1 98.69 305 TYR A O 1
ATOM 2402 N N . TRP A 1 306 ? -2.34 27.75 15.203 1 98.31 306 TRP A N 1
ATOM 2403 C CA . TRP A 1 306 ? -0.934 28.125 15.07 1 98.31 306 TRP A CA 1
ATOM 2404 C C . TRP A 1 306 ? -0.48 28.984 16.234 1 98.31 306 TRP A C 1
ATOM 2406 O O . TRP A 1 306 ? 0.64 28.828 16.734 1 98.31 306 TRP A O 1
ATOM 2416 N N . GLU A 1 307 ? -1.383 29.891 16.672 1 98.19 307 GLU A N 1
ATOM 2417 C CA . GLU A 1 307 ? -1.06 30.719 17.828 1 98.19 307 GLU A CA 1
ATOM 2418 C C . GLU A 1 307 ? -0.772 29.844 19.062 1 98.19 307 GLU A C 1
ATOM 2420 O O . GLU A 1 307 ? 0.227 30.062 19.75 1 98.19 307 GLU A O 1
ATOM 2425 N N . LYS A 1 308 ? -1.627 28.922 19.266 1 98.56 308 LYS A N 1
ATOM 2426 C CA . LYS A 1 308 ? -1.464 28.047 20.422 1 98.56 308 LYS A CA 1
ATOM 2427 C C . LYS A 1 308 ? -0.224 27.172 20.281 1 98.56 308 LYS A C 1
ATOM 2429 O O . LYS A 1 308 ? 0.528 26.984 21.234 1 98.56 308 LYS A O 1
ATOM 2434 N N . ARG A 1 309 ? -0.06 26.625 19.094 1 97.69 309 ARG A N 1
ATOM 2435 C CA . ARG A 1 309 ? 1.108 25.781 18.844 1 97.69 309 ARG A CA 1
ATOM 2436 C C . ARG A 1 309 ? 2.398 26.547 19.125 1 97.69 309 ARG A C 1
ATOM 2438 O O . ARG A 1 309 ? 3.283 26.047 19.828 1 97.69 309 ARG A O 1
ATOM 2445 N N . TRP A 1 310 ? 2.51 27.766 18.656 1 98.12 310 TRP A N 1
ATOM 2446 C CA . TRP A 1 310 ? 3.725 28.562 18.797 1 98.12 310 TRP A CA 1
ATOM 2447 C C . TRP A 1 310 ? 3.861 29.109 20.203 1 98.12 310 TRP A C 1
ATOM 2449 O O . TRP A 1 310 ? 4.934 29.578 20.609 1 98.12 310 TRP A O 1
ATOM 2459 N N . ALA A 1 311 ? 2.748 28.984 20.984 1 98 311 ALA A N 1
ATOM 2460 C CA . ALA A 1 311 ? 2.791 29.391 22.391 1 98 311 ALA A CA 1
ATOM 2461 C C . ALA A 1 311 ? 3.131 28.203 23.281 1 98 311 ALA A C 1
ATOM 2463 O O . ALA A 1 311 ? 3.174 28.344 24.516 1 98 311 ALA A O 1
ATOM 2464 N N . GLY A 1 312 ? 3.279 27 22.688 1 97.88 312 GLY A N 1
ATOM 2465 C CA . GLY A 1 312 ? 3.779 25.875 23.453 1 97.88 312 GLY A CA 1
ATOM 2466 C C . GLY A 1 312 ? 2.717 24.844 23.75 1 97.88 312 GLY A C 1
ATOM 2467 O O . GLY A 1 312 ? 2.934 23.922 24.547 1 97.88 312 GLY A O 1
ATOM 2468 N N . TRP A 1 313 ? 1.521 24.984 23.125 1 98.19 313 TRP A N 1
ATOM 2469 C CA . TRP A 1 313 ? 0.444 24.016 23.266 1 98.19 313 TRP A CA 1
ATOM 2470 C C . TRP A 1 313 ? 0.897 22.625 22.812 1 98.19 313 TRP A C 1
ATOM 2472 O O . TRP A 1 313 ? 1.252 22.422 21.656 1 98.19 313 TRP A O 1
ATOM 2482 N N . HIS A 1 314 ? 0.919 21.562 23.812 1 98.31 314 HIS A N 1
ATOM 2483 C CA . HIS A 1 314 ? 1.299 20.188 23.562 1 98.31 314 HIS A CA 1
ATOM 2484 C C . HIS A 1 314 ? 2.699 20.094 22.969 1 98.31 314 HIS A C 1
ATOM 2486 O O . HIS A 1 314 ? 2.953 19.266 22.094 1 98.31 314 HIS A O 1
ATOM 2492 N N . ALA A 1 315 ? 3.617 20.922 23.422 1 98.44 315 ALA A N 1
ATOM 2493 C CA . ALA A 1 315 ? 4.965 21.031 22.859 1 98.44 315 ALA A CA 1
ATOM 2494 C C . ALA A 1 315 ? 5.926 20.094 23.594 1 98.44 315 ALA A C 1
ATOM 2496 O O . ALA A 1 315 ? 5.832 19.906 24.812 1 98.44 315 ALA A O 1
ATOM 2497 N N . GLN A 1 316 ? 6.852 19.5 22.844 1 98.06 316 GLN A N 1
ATOM 2498 C CA . GLN A 1 316 ? 8.039 18.797 23.312 1 98.06 316 GLN A CA 1
ATOM 2499 C C . GLN A 1 316 ? 9.297 19.297 22.609 1 98.06 316 GLN A C 1
ATOM 2501 O O . GLN A 1 316 ? 9.516 19 21.438 1 98.06 316 GLN A O 1
ATOM 2506 N N . PRO A 1 317 ? 10.133 20.016 23.297 1 97.12 317 PRO A N 1
ATOM 2507 C CA . PRO A 1 317 ? 11.297 20.641 22.656 1 97.12 317 PRO A CA 1
ATOM 2508 C C . PRO A 1 317 ? 12.305 19.609 22.141 1 97.12 317 PRO A C 1
ATOM 2510 O O . PRO A 1 317 ? 12.555 18.594 22.812 1 97.12 317 PRO A O 1
ATOM 2513 N N . ALA A 1 318 ? 12.781 19.875 20.922 1 94.5 318 ALA A N 1
ATOM 2514 C CA . ALA A 1 318 ? 13.938 19.125 20.438 1 94.5 318 ALA A CA 1
ATOM 2515 C C . ALA A 1 318 ? 15.234 19.656 21.016 1 94.5 318 ALA A C 1
ATOM 2517 O O . ALA A 1 318 ? 15.375 20.875 21.219 1 94.5 318 ALA A O 1
ATOM 2518 N N . GLU A 1 319 ? 16.125 18.828 21.484 1 85.62 319 GLU A N 1
ATOM 2519 C CA . GLU A 1 319 ? 17.375 19.281 22.078 1 85.62 319 GLU A CA 1
ATOM 2520 C C . GLU A 1 319 ? 18.484 19.391 21.031 1 85.62 319 GLU A C 1
ATOM 2522 O O . GLU A 1 319 ? 19.078 18.391 20.641 1 85.62 319 GLU A O 1
ATOM 2527 N N . TYR A 1 320 ? 18.828 20.516 20.484 1 86.62 320 TYR A N 1
ATOM 2528 C CA . TYR A 1 320 ? 19.781 20.734 19.391 1 86.62 320 TYR A CA 1
ATOM 2529 C C . TYR A 1 320 ? 21.203 20.797 19.922 1 86.62 320 TYR A C 1
ATOM 2531 O O . TYR A 1 320 ? 22.156 20.594 19.172 1 86.62 320 TYR A O 1
ATOM 2539 N N . PHE A 1 321 ? 21.562 21.344 21.109 1 65.94 321 PHE A N 1
ATOM 2540 C CA . PHE A 1 321 ? 22.922 21.531 21.562 1 65.94 321 PHE A CA 1
ATOM 2541 C C . PHE A 1 321 ? 23.375 20.375 22.438 1 65.94 321 PHE A C 1
ATOM 2543 O O . PHE A 1 321 ? 22.594 19.875 23.25 1 65.94 321 PHE A O 1
ATOM 2550 N N . SER A 1 322 ? 24.203 19.453 21.766 1 52.59 322 SER A N 1
ATOM 2551 C CA . SER A 1 322 ? 24.875 18.453 22.594 1 52.59 322 SER A CA 1
ATOM 2552 C C . SER A 1 322 ? 25.516 19.109 23.812 1 52.59 322 SER A C 1
ATOM 2554 O O . SER A 1 322 ? 26.141 20.172 23.703 1 52.59 322 SER A O 1
ATOM 2556 N N . SER A 1 323 ? 25.062 19.031 24.938 1 40.47 323 SER A N 1
ATOM 2557 C CA . SER A 1 323 ? 26 19.266 26.031 1 40.47 323 SER A CA 1
ATOM 2558 C C . SER A 1 323 ? 27.25 18.391 25.891 1 40.47 323 SER A C 1
ATOM 2560 O O . SER A 1 323 ? 27.203 17.188 26.141 1 40.47 323 SER A O 1
ATOM 2562 N N . ILE A 1 324 ? 27.984 18.328 24.781 1 38.78 324 ILE A N 1
ATOM 2563 C CA . ILE A 1 324 ? 29.281 17.703 25.047 1 38.78 324 ILE A CA 1
ATOM 2564 C C . ILE A 1 324 ? 29.875 18.281 26.344 1 38.78 324 ILE A C 1
ATOM 2566 O O . ILE A 1 324 ? 29.969 19.5 26.5 1 38.78 324 ILE A O 1
ATOM 2570 N N . PRO A 1 325 ? 29.938 17.375 27.484 1 34.94 325 PRO A N 1
ATOM 2571 C CA . PRO A 1 325 ? 30.797 17.984 28.5 1 34.94 325 PRO A CA 1
ATOM 2572 C C . PRO A 1 325 ? 32.031 18.625 27.922 1 34.94 325 PRO A C 1
ATOM 2574 O O . PRO A 1 325 ? 32.625 18.109 26.953 1 34.94 325 PRO A O 1
ATOM 2577 N N . ALA A 1 326 ? 32.375 19.906 28.281 1 25.42 326 ALA A N 1
ATOM 2578 C CA . ALA A 1 326 ? 33.719 20.406 28 1 25.42 326 ALA A CA 1
ATOM 2579 C C . ALA A 1 326 ? 34.781 19.344 28.281 1 25.42 326 ALA A C 1
ATOM 2581 O O . ALA A 1 326 ? 34.656 18.609 29.266 1 25.42 326 ALA A O 1
ATOM 2582 N N . MET B 1 1 ? -4.934 -40.531 -11.234 1 65.88 1 MET B N 1
ATOM 2583 C CA . MET B 1 1 ? -3.486 -40.344 -11.25 1 65.88 1 MET B CA 1
ATOM 2584 C C . MET B 1 1 ? -3.043 -39.438 -10.102 1 65.88 1 MET B C 1
ATOM 2586 O O . MET B 1 1 ? -3.859 -38.719 -9.508 1 65.88 1 MET B O 1
ATOM 2590 N N . ALA B 1 2 ? -1.75 -39.594 -9.57 1 88.81 2 ALA B N 1
ATOM 2591 C CA . ALA B 1 2 ? -1.225 -38.844 -8.422 1 88.81 2 ALA B CA 1
ATOM 2592 C C . ALA B 1 2 ? -0.682 -37.5 -8.844 1 88.81 2 ALA B C 1
ATOM 2594 O O . ALA B 1 2 ? -0.252 -37.312 -9.984 1 88.81 2 ALA B O 1
ATOM 2595 N N . ILE B 1 3 ? -0.914 -36.438 -8.094 1 95.69 3 ILE B N 1
ATOM 2596 C CA . ILE B 1 3 ? -0.357 -35.094 -8.305 1 95.69 3 ILE B CA 1
ATOM 2597 C C . ILE B 1 3 ? 1.137 -35.219 -8.609 1 95.69 3 ILE B C 1
ATOM 2599 O O . ILE B 1 3 ? 1.878 -35.875 -7.875 1 95.69 3 ILE B O 1
ATOM 2603 N N . ILE B 1 4 ? 1.549 -34.625 -9.758 1 97.19 4 ILE B N 1
ATOM 2604 C CA . ILE B 1 4 ? 2.971 -34.594 -10.078 1 97.19 4 ILE B CA 1
ATOM 2605 C C . ILE B 1 4 ? 3.732 -33.875 -8.961 1 97.19 4 ILE B C 1
ATOM 2607 O O . ILE B 1 4 ? 3.324 -32.812 -8.5 1 97.19 4 ILE B O 1
ATOM 2611 N N . GLN B 1 5 ? 4.828 -34.438 -8.492 1 97.81 5 GLN B N 1
ATOM 2612 C CA . GLN B 1 5 ? 5.66 -33.875 -7.438 1 97.81 5 GLN B CA 1
ATOM 2613 C C . GLN B 1 5 ? 6.66 -32.875 -8.008 1 97.81 5 GLN B C 1
ATOM 2615 O O . GLN B 1 5 ? 7.859 -33.156 -8.062 1 97.81 5 GLN B O 1
ATOM 2620 N N . VAL B 1 6 ? 6.211 -31.75 -8.352 1 97.75 6 VAL B N 1
ATOM 2621 C CA . VAL B 1 6 ? 6.922 -30.75 -9.133 1 97.75 6 VAL B CA 1
ATOM 2622 C C . VAL B 1 6 ? 8.164 -30.297 -8.383 1 97.75 6 VAL B C 1
ATOM 2624 O O . VAL B 1 6 ? 9.25 -30.188 -8.969 1 97.75 6 VAL B O 1
ATOM 2627 N N . GLN B 1 7 ? 7.977 -29.969 -7.094 1 96.81 7 GLN B N 1
ATOM 2628 C CA . GLN B 1 7 ? 9.102 -29.484 -6.297 1 96.81 7 GLN B CA 1
ATOM 2629 C C . GLN B 1 7 ? 10.219 -30.516 -6.246 1 96.81 7 GLN B C 1
ATOM 2631 O O . GLN B 1 7 ? 11.398 -30.172 -6.398 1 96.81 7 GLN B O 1
ATOM 2636 N N . GLN B 1 8 ? 9.844 -31.734 -6.023 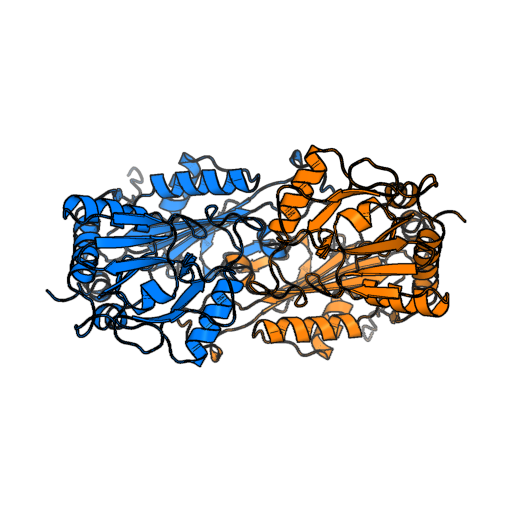1 97.44 8 GLN B N 1
ATOM 2637 C CA . GLN B 1 8 ? 10.82 -32.812 -6.004 1 97.44 8 GLN B CA 1
ATOM 2638 C C . GLN B 1 8 ? 11.516 -32.969 -7.355 1 97.44 8 GLN B C 1
ATOM 2640 O O . GLN B 1 8 ? 12.734 -33.125 -7.418 1 97.44 8 GLN B O 1
ATOM 2645 N N . ILE B 1 9 ? 10.773 -32.938 -8.406 1 97.88 9 ILE B N 1
ATOM 2646 C CA . ILE B 1 9 ? 11.328 -33.062 -9.758 1 97.88 9 ILE B CA 1
ATOM 2647 C C . ILE B 1 9 ? 12.297 -31.906 -10.023 1 97.88 9 ILE B C 1
ATOM 2649 O O . ILE B 1 9 ? 13.383 -32.125 -10.555 1 97.88 9 ILE B O 1
ATOM 2653 N N . MET B 1 10 ? 11.93 -30.688 -9.641 1 97.19 10 MET B N 1
ATOM 2654 C CA . MET B 1 10 ? 12.789 -29.516 -9.836 1 97.19 10 MET B CA 1
ATOM 2655 C C . MET B 1 10 ? 14.094 -29.672 -9.07 1 97.19 10 MET B C 1
ATOM 2657 O O . MET B 1 10 ? 15.148 -29.219 -9.523 1 97.19 10 MET B O 1
ATOM 2661 N N . HIS B 1 11 ? 14.023 -30.344 -7.973 1 96 11 HIS B N 1
ATOM 2662 C CA . HIS B 1 11 ? 15.195 -30.547 -7.137 1 96 11 HIS B CA 1
ATOM 2663 C C . HIS B 1 11 ? 16.109 -31.625 -7.707 1 96 11 HIS B C 1
ATOM 2665 O O . HIS B 1 11 ? 17.328 -31.547 -7.598 1 96 11 HIS B O 1
ATOM 2671 N N . GLU B 1 12 ? 15.547 -32.594 -8.383 1 97.38 12 GLU B N 1
ATOM 2672 C CA . GLU B 1 12 ? 16.297 -33.812 -8.672 1 97.38 12 GLU B CA 1
ATOM 2673 C C . GLU B 1 12 ? 16.688 -33.875 -10.148 1 97.38 12 GLU B C 1
ATOM 2675 O O . GLU B 1 12 ? 17.703 -34.5 -10.508 1 97.38 12 GLU B O 1
ATOM 2680 N N . ASN B 1 13 ? 15.859 -33.406 -10.984 1 97.38 13 ASN B N 1
ATOM 2681 C CA . ASN B 1 13 ? 16.078 -33.562 -12.414 1 97.38 13 ASN B CA 1
ATOM 2682 C C . ASN B 1 13 ? 17.156 -32.594 -12.922 1 97.38 13 ASN B C 1
ATOM 2684 O O . ASN B 1 13 ? 17.062 -31.391 -12.711 1 97.38 13 ASN B O 1
ATOM 2688 N N . PRO B 1 14 ? 18.109 -33 -13.688 1 96.88 14 PRO B N 1
ATOM 2689 C CA . PRO B 1 14 ? 19.234 -32.188 -14.148 1 96.88 14 PRO B CA 1
ATOM 2690 C C . PRO B 1 14 ? 18.797 -31.031 -15.047 1 96.88 14 PRO B C 1
ATOM 2692 O O . PRO B 1 14 ? 19.5 -30.031 -15.141 1 96.88 14 PRO B O 1
ATOM 2695 N N . LEU B 1 15 ? 17.656 -31.156 -15.664 1 96.56 15 LEU B N 1
ATOM 2696 C CA . LEU B 1 15 ? 17.172 -30.094 -16.547 1 96.56 15 LEU B CA 1
ATOM 2697 C C . LEU B 1 15 ? 16.844 -28.844 -15.758 1 96.56 15 LEU B C 1
ATOM 2699 O O . LEU B 1 15 ? 16.719 -27.75 -16.328 1 96.56 15 LEU B O 1
ATOM 2703 N N . HIS B 1 16 ? 16.719 -29.031 -14.461 1 97.69 16 HIS B N 1
ATOM 2704 C CA . HIS B 1 16 ? 16.359 -27.922 -13.602 1 97.69 16 HIS B CA 1
ATOM 2705 C C . HIS B 1 16 ? 17.562 -27.359 -12.867 1 97.69 16 HIS B C 1
ATOM 2707 O O . HIS B 1 16 ? 17.469 -26.359 -12.148 1 97.69 16 HIS B O 1
ATOM 2713 N N . ALA B 1 17 ? 18.734 -27.969 -13.008 1 96.94 17 ALA B N 1
ATOM 2714 C CA . ALA B 1 17 ? 19.953 -27.562 -12.305 1 96.94 17 ALA B CA 1
ATOM 2715 C C . ALA B 1 17 ? 20.391 -26.172 -12.742 1 96.94 17 ALA B C 1
ATOM 2717 O O . ALA B 1 17 ? 20.344 -25.844 -13.93 1 96.94 17 ALA B O 1
ATOM 2718 N N . ARG B 1 18 ? 20.859 -25.453 -11.875 1 96.44 18 ARG B N 1
ATOM 2719 C CA . ARG B 1 18 ? 21.312 -24.094 -12.133 1 96.44 18 ARG B CA 1
ATOM 2720 C C . ARG B 1 18 ? 22.484 -24.062 -13.102 1 96.44 18 ARG B C 1
ATOM 2722 O O . ARG B 1 18 ? 23.328 -24.969 -13.078 1 96.44 18 ARG B O 1
ATOM 2729 N N . ALA B 1 19 ? 22.531 -23.062 -13.898 1 96.56 19 ALA B N 1
ATOM 2730 C CA . ALA B 1 19 ? 23.719 -22.766 -14.703 1 96.56 19 ALA B CA 1
ATOM 2731 C C . ALA B 1 19 ? 24.812 -22.141 -13.859 1 96.56 19 ALA B C 1
ATOM 2733 O O . ALA B 1 19 ? 24.562 -21.656 -12.75 1 96.56 19 ALA B O 1
ATOM 2734 N N . PRO B 1 20 ? 26.109 -22.172 -14.359 1 95.38 20 PRO B N 1
ATOM 2735 C CA . PRO B 1 20 ? 27.156 -21.453 -13.641 1 95.38 20 PRO B CA 1
ATOM 2736 C C . PRO B 1 20 ? 26.844 -19.984 -13.414 1 95.38 20 PRO B C 1
ATOM 2738 O O . PRO B 1 20 ? 26.234 -19.344 -14.281 1 95.38 20 PRO B O 1
ATOM 2741 N N . HIS B 1 21 ? 27.172 -19.516 -12.273 1 95.88 21 HIS B N 1
ATOM 2742 C CA . HIS B 1 21 ? 26.922 -18.125 -11.922 1 95.88 21 HIS B CA 1
ATOM 2743 C C . HIS B 1 21 ? 27.969 -17.625 -10.922 1 95.88 21 HIS B C 1
ATOM 2745 O O . HIS B 1 21 ? 28.688 -18.406 -10.312 1 95.88 21 HIS B O 1
ATOM 2751 N N . GLU B 1 22 ? 28.125 -16.312 -10.828 1 95.81 22 GLU B N 1
ATOM 2752 C CA . GLU B 1 22 ? 29 -15.727 -9.82 1 95.81 22 GLU B CA 1
ATOM 2753 C C . GLU B 1 22 ? 28.484 -16 -8.406 1 95.81 22 GLU B C 1
ATOM 2755 O O . GLU B 1 22 ? 27.281 -15.883 -8.156 1 95.81 22 GLU B O 1
ATOM 2760 N N . PRO B 1 23 ? 29.391 -16.219 -7.508 1 97 23 PRO B N 1
ATOM 2761 C CA . PRO B 1 23 ? 29 -16.531 -6.129 1 97 23 PRO B CA 1
ATOM 2762 C C . PRO B 1 23 ? 28.172 -15.422 -5.492 1 97 23 PRO B C 1
ATOM 2764 O O . PRO B 1 23 ? 27.281 -15.703 -4.676 1 97 23 PRO B O 1
ATOM 2767 N N . ARG B 1 24 ? 28.406 -14.227 -5.855 1 97.25 24 ARG B N 1
ATOM 2768 C CA . ARG B 1 24 ? 27.703 -13.109 -5.238 1 97.25 24 ARG B CA 1
ATOM 2769 C C . ARG B 1 24 ? 26.203 -13.156 -5.555 1 97.25 24 ARG B C 1
ATOM 2771 O O . ARG B 1 24 ? 25.406 -12.523 -4.867 1 97.25 24 ARG B O 1
ATOM 2778 N N . TYR B 1 25 ? 25.797 -13.898 -6.586 1 98 25 TYR B N 1
ATOM 2779 C CA . TYR B 1 25 ? 24.406 -13.984 -6.984 1 98 25 TYR B CA 1
ATOM 2780 C C . TYR B 1 25 ? 23.781 -15.305 -6.543 1 98 25 TYR B C 1
ATOM 2782 O O . TYR B 1 25 ? 22.734 -15.711 -7.051 1 98 25 TYR B O 1
ATOM 2790 N N . GLU B 1 26 ? 24.438 -15.977 -5.57 1 97.38 26 GLU B N 1
ATOM 2791 C CA . GLU B 1 26 ? 23.984 -17.297 -5.113 1 97.38 26 GLU B CA 1
ATOM 2792 C C . GLU B 1 26 ? 22.531 -17.25 -4.652 1 97.38 26 GLU B C 1
ATOM 2794 O O . GLU B 1 26 ? 21.766 -18.172 -4.93 1 97.38 26 GLU B O 1
ATOM 2799 N N . ASP B 1 27 ? 22.156 -16.141 -3.996 1 97.12 27 ASP B N 1
ATOM 2800 C CA . ASP B 1 27 ? 20.812 -16.062 -3.426 1 97.12 27 ASP B CA 1
ATOM 2801 C C . ASP B 1 27 ? 19.859 -15.305 -4.355 1 97.12 27 ASP B C 1
ATOM 2803 O O . ASP B 1 27 ? 18.688 -15.133 -4.047 1 97.12 27 ASP B O 1
ATOM 2807 N N . GLY B 1 28 ? 20.344 -14.781 -5.457 1 98.12 28 GLY B N 1
ATOM 2808 C CA . GLY B 1 28 ? 19.547 -14.031 -6.41 1 98.12 28 GLY B CA 1
ATOM 2809 C C . GLY B 1 28 ? 20.219 -12.758 -6.887 1 98.12 28 GLY B C 1
ATOM 2810 O O . GLY B 1 28 ? 21.266 -12.383 -6.375 1 98.12 28 GLY B O 1
ATOM 2811 N N . SER B 1 29 ? 19.688 -12.188 -7.887 1 98.31 29 SER B N 1
ATOM 2812 C CA . SER B 1 29 ? 20.172 -10.938 -8.469 1 98.31 29 SER B CA 1
ATOM 2813 C C . SER B 1 29 ? 19.062 -9.891 -8.531 1 98.31 29 SER B C 1
ATOM 2815 O O . SER B 1 29 ? 17.875 -10.234 -8.547 1 98.31 29 SER B O 1
ATOM 2817 N N . ALA B 1 30 ? 19.453 -8.68 -8.516 1 98.81 30 ALA B N 1
ATOM 2818 C CA . ALA B 1 30 ? 18.5 -7.574 -8.539 1 98.81 30 ALA B CA 1
ATOM 2819 C C . ALA B 1 30 ? 18.984 -6.457 -9.461 1 98.81 30 ALA B C 1
ATOM 2821 O O . ALA B 1 30 ? 20.172 -6.402 -9.82 1 98.81 30 ALA B O 1
ATOM 2822 N N . PHE B 1 31 ? 18.031 -5.73 -10.016 1 98.69 31 PHE B N 1
ATOM 2823 C CA . PHE B 1 31 ? 18.234 -4.512 -10.797 1 98.69 31 PHE B CA 1
ATOM 2824 C C . PHE B 1 31 ? 17.688 -3.297 -10.047 1 98.69 31 PHE B C 1
ATOM 2826 O O . PHE B 1 31 ? 16.484 -3.166 -9.852 1 98.69 31 PHE B O 1
ATOM 2833 N N . CYS B 1 32 ? 18.547 -2.389 -9.531 1 96.12 32 CYS B N 1
ATOM 2834 C CA . CYS B 1 32 ? 18.188 -1.2 -8.766 1 96.12 32 CYS B CA 1
ATOM 2835 C C . CYS B 1 32 ? 18.703 0.062 -9.445 1 96.12 32 CYS B C 1
ATOM 2837 O O . CYS B 1 32 ? 19.891 0.36 -9.375 1 96.12 32 CYS B O 1
ATOM 2839 N N . ASP B 1 33 ? 17.812 0.762 -9.938 1 78.31 33 ASP B N 1
ATOM 2840 C CA . ASP B 1 33 ? 18.047 2.041 -10.602 1 78.31 33 ASP B CA 1
ATOM 2841 C C . ASP B 1 33 ? 19.25 1.96 -11.539 1 78.31 33 ASP B C 1
ATOM 2843 O O . ASP B 1 33 ? 20.172 2.77 -11.445 1 78.31 33 ASP B O 1
ATOM 2847 N N . GLY B 1 34 ? 19.312 0.98 -12.297 1 85.56 34 GLY B N 1
ATOM 2848 C CA . GLY B 1 34 ? 20.25 0.891 -13.406 1 85.56 34 GLY B CA 1
ATOM 2849 C C . GLY B 1 34 ? 21.422 -0.035 -13.133 1 85.56 34 GLY B C 1
ATOM 2850 O O . GLY B 1 34 ? 22.234 -0.278 -14.016 1 85.56 34 GLY B O 1
ATOM 2851 N N . LYS B 1 35 ? 21.5 -0.63 -11.945 1 93.88 35 LYS B N 1
ATOM 2852 C CA . LYS B 1 35 ? 22.625 -1.47 -11.562 1 93.88 35 LYS B CA 1
ATOM 2853 C C . LYS B 1 35 ? 22.172 -2.857 -11.133 1 93.88 35 LYS B C 1
ATOM 2855 O O . LYS B 1 35 ? 21.172 -2.99 -10.414 1 93.88 35 LYS B O 1
ATOM 2860 N N . TYR B 1 36 ? 22.938 -3.85 -11.672 1 98.31 36 TYR B N 1
ATOM 2861 C CA . TYR B 1 36 ? 22.719 -5.207 -11.188 1 98.31 36 TYR B CA 1
ATOM 2862 C C . TYR B 1 36 ? 23.484 -5.457 -9.891 1 98.31 36 TYR B C 1
ATOM 2864 O O . TYR B 1 36 ? 24.672 -5.145 -9.805 1 98.31 36 TYR B O 1
ATOM 2872 N N . VAL B 1 37 ? 22.844 -5.93 -8.891 1 98.38 37 VAL B N 1
ATOM 2873 C CA . VAL B 1 37 ? 23.469 -6.203 -7.598 1 98.38 37 VAL B CA 1
ATOM 2874 C C . VAL B 1 37 ? 22.969 -7.547 -7.066 1 98.38 37 VAL B C 1
ATOM 2876 O O . VAL B 1 37 ? 21.953 -8.07 -7.535 1 98.38 37 VAL B O 1
ATOM 2879 N N . PRO B 1 38 ? 23.75 -8.133 -6.074 1 98.06 38 PRO B N 1
ATOM 2880 C CA . PRO B 1 38 ? 23.172 -9.273 -5.363 1 98.06 38 PRO B CA 1
ATOM 2881 C C . PRO B 1 38 ? 21.891 -8.914 -4.625 1 98.06 38 PRO B C 1
ATOM 2883 O O . PRO B 1 38 ? 21.734 -7.785 -4.145 1 98.06 38 PRO B O 1
ATOM 2886 N N . ILE B 1 39 ? 21.031 -9.883 -4.52 1 97.69 39 ILE B N 1
ATOM 2887 C CA . ILE B 1 39 ? 19.734 -9.633 -3.918 1 97.69 39 ILE B CA 1
ATOM 2888 C C . ILE B 1 39 ? 19.906 -9.117 -2.49 1 97.69 39 ILE B C 1
ATOM 2890 O O . ILE B 1 39 ? 19.125 -8.297 -2.014 1 97.69 39 ILE B O 1
ATOM 2894 N N . SER B 1 40 ? 20.953 -9.461 -1.786 1 95.69 40 SER B N 1
ATOM 2895 C CA . SER B 1 40 ? 21.203 -9.07 -0.403 1 95.69 40 SER B CA 1
ATOM 2896 C C . SER B 1 40 ? 21.562 -7.59 -0.304 1 95.69 40 SER B C 1
ATOM 2898 O O . SER B 1 40 ? 21.5 -7 0.776 1 95.69 40 SER B O 1
ATOM 2900 N N . GLU B 1 41 ? 21.938 -6.969 -1.404 1 96.19 41 GLU B N 1
ATOM 2901 C CA . GLU B 1 41 ? 22.344 -5.566 -1.429 1 96.19 41 GLU B CA 1
ATOM 2902 C C . GLU B 1 41 ? 21.297 -4.695 -2.102 1 96.19 41 GLU B C 1
ATOM 2904 O O . GLU B 1 41 ? 21.438 -3.473 -2.182 1 96.19 41 GLU B O 1
ATOM 2909 N N . ALA B 1 42 ? 20.281 -5.332 -2.574 1 97.94 42 ALA B N 1
ATOM 2910 C CA . ALA B 1 42 ? 19.281 -4.605 -3.346 1 97.94 42 ALA B CA 1
ATOM 2911 C C . ALA B 1 42 ? 18.469 -3.67 -2.453 1 97.94 42 ALA B C 1
ATOM 2913 O O . ALA B 1 42 ? 17.969 -4.082 -1.405 1 97.94 42 ALA B O 1
ATOM 2914 N N . THR B 1 43 ? 18.328 -2.377 -2.875 1 97.06 43 THR B N 1
ATOM 2915 C CA . THR B 1 43 ? 17.625 -1.381 -2.074 1 97.06 43 THR B CA 1
ATOM 2916 C C . THR B 1 43 ? 16.766 -0.488 -2.957 1 97.06 43 THR B C 1
ATOM 2918 O O . THR B 1 43 ? 16.922 -0.47 -4.18 1 97.06 43 THR B O 1
ATOM 2921 N N . VAL B 1 44 ? 15.82 0.153 -2.375 1 97.19 44 VAL B N 1
ATOM 2922 C CA . VAL B 1 44 ? 15.008 1.228 -2.939 1 97.19 44 VAL B CA 1
ATOM 2923 C C . VAL B 1 44 ? 15.164 2.49 -2.096 1 97.19 44 VAL B C 1
ATOM 2925 O O . VAL B 1 44 ? 15.344 2.412 -0.878 1 97.19 44 VAL B O 1
ATOM 2928 N N . PRO B 1 45 ? 15.18 3.689 -2.736 1 96.94 45 PRO B N 1
ATOM 2929 C CA . PRO B 1 45 ? 15.234 4.91 -1.928 1 96.94 45 PRO B CA 1
ATOM 2930 C C . PRO B 1 45 ? 14.109 4.992 -0.901 1 96.94 45 PRO B C 1
ATOM 2932 O O . PRO B 1 45 ? 12.961 4.688 -1.218 1 96.94 45 PRO B O 1
ATOM 2935 N N . LEU B 1 46 ? 14.43 5.426 0.282 1 97.56 46 LEU B N 1
ATOM 2936 C CA . LEU B 1 46 ? 13.469 5.488 1.379 1 97.56 46 LEU B CA 1
ATOM 2937 C C . LEU B 1 46 ? 12.312 6.426 1.036 1 97.56 46 LEU B C 1
ATOM 2939 O O . LEU B 1 46 ? 11.18 6.203 1.467 1 97.56 46 LEU B O 1
ATOM 2943 N N . VAL B 1 47 ? 12.539 7.434 0.207 1 96.5 47 VAL B N 1
ATOM 2944 C CA . VAL B 1 47 ? 11.562 8.492 -0.029 1 96.5 47 VAL B CA 1
ATOM 2945 C C . VAL B 1 47 ? 10.781 8.195 -1.305 1 96.5 47 VAL B C 1
ATOM 2947 O O . VAL B 1 47 ? 10.031 9.047 -1.794 1 96.5 47 VAL B O 1
ATOM 2950 N N . ASP B 1 48 ? 11.008 7.016 -1.918 1 96.75 48 ASP B N 1
ATOM 2951 C CA . ASP B 1 48 ? 10.234 6.621 -3.092 1 96.75 48 ASP B CA 1
ATOM 2952 C C . ASP B 1 48 ? 8.766 6.426 -2.742 1 96.75 48 ASP B C 1
ATOM 2954 O O . ASP B 1 48 ? 8.438 5.723 -1.784 1 96.75 48 ASP B O 1
ATOM 2958 N N . ALA B 1 49 ? 7.887 6.973 -3.555 1 97.06 49 ALA B N 1
ATOM 2959 C CA . ALA B 1 49 ? 6.449 6.898 -3.311 1 97.06 49 ALA B CA 1
ATOM 2960 C C . ALA B 1 49 ? 5.949 5.461 -3.402 1 97.06 49 ALA B C 1
ATOM 2962 O O . ALA B 1 49 ? 4.898 5.125 -2.854 1 97.06 49 ALA B O 1
ATOM 2963 N N . GLY B 1 50 ? 6.629 4.582 -4.117 1 97.88 50 GLY B N 1
ATOM 2964 C CA . GLY B 1 50 ? 6.309 3.166 -4.07 1 97.88 50 GLY B CA 1
ATOM 2965 C C . GLY B 1 50 ? 6.41 2.58 -2.674 1 97.88 50 GLY B C 1
ATOM 2966 O O . GLY B 1 50 ? 5.578 1.757 -2.281 1 97.88 50 GLY B O 1
ATOM 2967 N N . PHE B 1 51 ? 7.422 2.998 -1.961 1 98.38 51 PHE B N 1
ATOM 2968 C CA . PHE B 1 51 ? 7.57 2.557 -0.58 1 98.38 51 PHE B CA 1
ATOM 2969 C C . PHE B 1 51 ? 6.625 3.316 0.34 1 98.38 51 PHE B C 1
ATOM 2971 O O . PHE B 1 51 ? 5.883 2.711 1.114 1 98.38 51 PHE B O 1
ATOM 2978 N N . LEU B 1 52 ? 6.543 4.578 0.23 1 98.12 52 LEU B N 1
ATOM 2979 C CA . LEU B 1 52 ? 5.852 5.434 1.191 1 98.12 52 LEU B CA 1
ATOM 2980 C C . LEU B 1 52 ? 4.34 5.258 1.086 1 98.12 52 LEU B C 1
ATOM 2982 O O . LEU B 1 52 ? 3.627 5.375 2.084 1 98.12 52 LEU B O 1
ATOM 2986 N N . HIS B 1 53 ? 3.896 4.949 -0.142 1 97.88 53 HIS B N 1
ATOM 2987 C CA . HIS B 1 53 ? 2.463 5.066 -0.387 1 97.88 53 HIS B CA 1
ATOM 2988 C C . HIS B 1 53 ? 1.958 3.92 -1.26 1 97.88 53 HIS B C 1
ATOM 2990 O O . HIS B 1 53 ? 0.843 3.979 -1.782 1 97.88 53 HIS B O 1
ATOM 2996 N N . ALA B 1 54 ? 2.799 2.932 -1.464 1 98.56 54 ALA B N 1
ATOM 2997 C CA . ALA B 1 54 ? 2.447 1.826 -2.352 1 98.56 54 ALA B CA 1
ATOM 2998 C C . ALA B 1 54 ? 2.012 2.338 -3.721 1 98.56 54 ALA B C 1
ATOM 3000 O O . ALA B 1 54 ? 1.102 1.781 -4.34 1 98.56 54 ALA B O 1
ATOM 3001 N N . ASP B 1 55 ? 2.568 3.447 -4.141 1 97.94 55 ASP B N 1
ATOM 3002 C CA . ASP B 1 55 ? 2.293 4.059 -5.438 1 97.94 55 ASP B CA 1
ATOM 3003 C C . ASP B 1 55 ? 3.117 3.398 -6.543 1 97.94 55 ASP B C 1
ATOM 3005 O O . ASP B 1 55 ? 4.09 3.98 -7.031 1 97.94 55 ASP B O 1
ATOM 3009 N N . ALA B 1 56 ? 2.637 2.156 -6.906 1 98.62 56 ALA B N 1
ATOM 3010 C CA . ALA B 1 56 ? 3.428 1.306 -7.793 1 98.62 56 ALA B CA 1
ATOM 3011 C C . ALA B 1 56 ? 2.562 0.22 -8.422 1 98.62 56 ALA B C 1
ATOM 3013 O O . ALA B 1 56 ? 1.472 -0.08 -7.934 1 98.62 56 ALA B O 1
ATOM 3014 N N . ALA B 1 57 ? 3.01 -0.276 -9.5 1 98.81 57 ALA B N 1
ATOM 3015 C CA . ALA B 1 57 ? 2.555 -1.531 -10.094 1 98.81 57 ALA B CA 1
ATOM 3016 C C . ALA B 1 57 ? 3.689 -2.549 -10.164 1 98.81 57 ALA B C 1
ATOM 3018 O O . ALA B 1 57 ? 4.863 -2.178 -10.188 1 98.81 57 ALA B O 1
ATOM 3019 N N . TYR B 1 58 ? 3.342 -3.85 -10.156 1 98.88 58 TYR B N 1
ATOM 3020 C CA . TYR B 1 58 ? 4.379 -4.867 -10.289 1 98.88 58 TYR B CA 1
ATOM 3021 C C . TYR B 1 58 ? 3.867 -6.07 -11.07 1 98.88 58 TYR B C 1
ATOM 3023 O O . TYR B 1 58 ? 2.693 -6.125 -11.445 1 98.88 58 TYR B O 1
ATOM 3031 N N . ASP B 1 59 ? 4.711 -6.938 -11.367 1 98.75 59 ASP B N 1
ATOM 3032 C CA . ASP B 1 59 ? 4.363 -8.234 -11.938 1 98.75 59 ASP B CA 1
ATOM 3033 C C . ASP B 1 59 ? 5.387 -9.297 -11.555 1 98.75 59 ASP B C 1
ATOM 3035 O O . ASP B 1 59 ? 6.441 -8.977 -11.008 1 98.75 59 ASP B O 1
ATOM 3039 N N . VAL B 1 60 ? 5.023 -10.523 -11.711 1 98.69 60 VAL B N 1
ATOM 3040 C CA . VAL B 1 60 ? 5.879 -11.664 -11.414 1 98.69 60 VAL B CA 1
ATOM 3041 C C . VAL B 1 60 ? 5.766 -12.703 -12.531 1 98.69 60 VAL B C 1
ATOM 3043 O O . VAL B 1 60 ? 4.676 -13.211 -12.805 1 98.69 60 VAL B O 1
ATOM 3046 N N . VAL B 1 61 ? 6.809 -12.953 -13.117 1 98.75 61 VAL B N 1
ATOM 3047 C CA . VAL B 1 61 ? 6.891 -14.062 -14.062 1 98.75 61 VAL B CA 1
ATOM 3048 C C . VAL B 1 61 ? 7.809 -15.148 -13.508 1 98.75 61 VAL B C 1
ATOM 3050 O O . VAL B 1 61 ? 8.656 -14.875 -12.648 1 98.75 61 VAL B O 1
ATOM 3053 N N . THR B 1 62 ? 7.633 -16.391 -13.969 1 98.62 62 THR B N 1
ATOM 3054 C CA . THR B 1 62 ? 8.461 -17.469 -13.438 1 98.62 62 THR B CA 1
ATOM 3055 C C . THR B 1 62 ? 9.227 -18.156 -14.562 1 98.62 62 THR B C 1
ATOM 3057 O O . THR B 1 62 ? 8.875 -18.031 -15.734 1 98.62 62 THR B O 1
ATOM 3060 N N . VAL B 1 63 ? 10.289 -18.766 -14.148 1 98.56 63 VAL B N 1
ATOM 3061 C CA . VAL B 1 63 ? 11.133 -19.578 -15.023 1 98.56 63 VAL B CA 1
ATOM 3062 C C . VAL B 1 63 ? 11.172 -21.016 -14.516 1 98.56 63 VAL B C 1
ATOM 3064 O O . VAL B 1 63 ? 11.281 -21.25 -13.312 1 98.56 63 VAL B O 1
ATOM 3067 N N . SER B 1 64 ? 11.023 -21.922 -15.367 1 98.38 64 SER B N 1
ATOM 3068 C CA . SER B 1 64 ? 11.242 -23.344 -15.078 1 98.38 64 SER B CA 1
ATOM 3069 C C . SER B 1 64 ? 11.977 -24.031 -16.234 1 98.38 64 SER B C 1
ATOM 3071 O O . SER B 1 64 ? 11.703 -23.75 -17.406 1 98.38 64 SER B O 1
ATOM 3073 N N . ARG B 1 65 ? 12.945 -24.812 -15.891 1 97.62 65 ARG B N 1
ATOM 3074 C CA . ARG B 1 65 ? 13.828 -25.453 -16.859 1 97.62 65 ARG B CA 1
ATOM 3075 C C . ARG B 1 65 ? 14.438 -24.422 -17.797 1 97.62 65 ARG B C 1
ATOM 3077 O O . ARG B 1 65 ? 14.555 -24.656 -19.016 1 97.62 65 ARG B O 1
ATOM 3084 N N . GLY B 1 66 ? 14.641 -23.25 -17.297 1 97.56 66 GLY B N 1
ATOM 3085 C CA . GLY B 1 66 ? 15.344 -22.219 -18.016 1 97.56 66 GLY B CA 1
ATOM 3086 C C . GLY B 1 66 ? 14.453 -21.438 -18.969 1 97.56 66 GLY B C 1
ATOM 3087 O O . GLY B 1 66 ? 14.938 -20.656 -19.797 1 97.56 66 GLY B O 1
ATOM 3088 N N . ASN B 1 67 ? 13.148 -21.641 -18.844 1 98.38 67 ASN B N 1
ATOM 3089 C CA . ASN B 1 67 ? 12.219 -20.953 -19.734 1 98.38 67 ASN B CA 1
ATOM 3090 C C . ASN B 1 67 ? 11.273 -20.047 -18.969 1 98.38 67 ASN B C 1
ATOM 3092 O O . ASN B 1 67 ? 10.57 -20.5 -18.062 1 98.38 67 ASN B O 1
ATOM 3096 N N . PHE B 1 68 ? 11.266 -18.766 -19.391 1 98.75 68 PHE B N 1
ATOM 3097 C CA . PHE B 1 68 ? 10.18 -17.906 -18.938 1 98.75 68 PHE B CA 1
ATOM 3098 C C . PHE B 1 68 ? 8.836 -18.422 -19.438 1 98.75 68 PHE B C 1
ATOM 3100 O O . PHE B 1 68 ? 8.719 -18.875 -20.578 1 98.75 68 PHE B O 1
ATOM 3107 N N . PHE B 1 69 ? 7.871 -18.359 -18.656 1 98.75 69 PHE B N 1
ATOM 3108 C CA . PHE B 1 69 ? 6.531 -18.797 -19.031 1 98.75 69 PHE B CA 1
ATOM 3109 C C . PHE B 1 69 ? 5.609 -17.609 -19.25 1 98.75 69 PHE B C 1
ATOM 3111 O O . PHE B 1 69 ? 5.402 -16.797 -18.328 1 98.75 69 PHE B O 1
ATOM 3118 N N . ARG B 1 70 ? 5.07 -17.438 -20.5 1 98.75 70 ARG B N 1
ATOM 3119 C CA . ARG B 1 70 ? 4.102 -16.406 -20.859 1 98.75 70 ARG B CA 1
ATOM 3120 C C . ARG B 1 70 ? 4.648 -15.016 -20.547 1 98.75 70 ARG B C 1
ATOM 3122 O O . ARG B 1 70 ? 3.936 -14.172 -20 1 98.75 70 ARG B O 1
ATOM 3129 N N . LEU B 1 71 ? 5.926 -14.812 -20.891 1 98.75 71 LEU B N 1
ATOM 3130 C CA . LEU B 1 71 ? 6.586 -13.555 -20.578 1 98.75 71 LEU B CA 1
ATOM 3131 C C . LEU B 1 71 ? 5.879 -12.383 -21.25 1 98.75 71 LEU B C 1
ATOM 3133 O O . LEU B 1 71 ? 5.672 -11.336 -20.625 1 98.75 71 LEU B O 1
ATOM 3137 N N . ASP B 1 72 ? 5.465 -12.555 -22.469 1 98.75 72 ASP B N 1
ATOM 3138 C CA . ASP B 1 72 ? 4.797 -11.477 -23.188 1 98.75 72 ASP B CA 1
ATOM 3139 C C . ASP B 1 72 ? 3.494 -11.078 -22.516 1 98.75 72 ASP B C 1
ATOM 3141 O O . ASP B 1 72 ? 3.143 -9.898 -22.469 1 98.75 72 ASP B O 1
ATOM 3145 N N . ASP B 1 73 ? 2.738 -12.078 -22.031 1 98.88 73 ASP B N 1
ATOM 3146 C CA . ASP B 1 73 ? 1.502 -11.797 -21.297 1 98.88 73 ASP B CA 1
ATOM 3147 C C . ASP B 1 73 ? 1.773 -10.969 -20.047 1 98.88 73 ASP B C 1
ATOM 3149 O O . ASP B 1 73 ? 1.022 -10.047 -19.734 1 98.88 73 ASP B O 1
ATOM 3153 N N . HIS B 1 74 ? 2.848 -11.297 -19.375 1 98.88 74 HIS B N 1
ATOM 3154 C CA . HIS B 1 74 ? 3.203 -10.578 -18.156 1 98.88 74 HIS B CA 1
ATOM 3155 C C . HIS B 1 74 ? 3.672 -9.164 -18.484 1 98.88 74 HIS B C 1
ATOM 3157 O O . HIS B 1 74 ? 3.33 -8.219 -17.766 1 98.88 74 HIS B O 1
ATOM 3163 N N . LEU B 1 75 ? 4.465 -9.023 -19.484 1 98.88 75 LEU B N 1
ATOM 3164 C CA . LEU B 1 75 ? 4.906 -7.695 -19.906 1 98.88 75 LEU B CA 1
ATOM 3165 C C . LEU B 1 75 ? 3.717 -6.824 -20.297 1 98.88 75 LEU B C 1
ATOM 3167 O O . LEU B 1 75 ? 3.652 -5.652 -19.922 1 98.88 75 LEU B O 1
ATOM 3171 N N . AL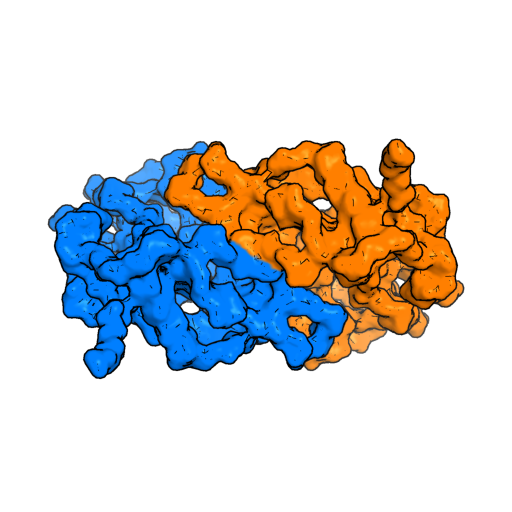A B 1 76 ? 2.811 -7.402 -21.016 1 98.81 76 ALA B N 1
ATOM 3172 C CA . ALA B 1 76 ? 1.609 -6.672 -21.406 1 98.81 76 ALA B CA 1
ATOM 3173 C C . ALA B 1 76 ? 0.798 -6.254 -20.188 1 98.81 76 ALA B C 1
ATOM 3175 O O . ALA B 1 76 ? 0.327 -5.113 -20.109 1 98.81 76 ALA B O 1
ATOM 3176 N N . ARG B 1 77 ? 0.637 -7.145 -19.25 1 98.75 77 ARG B N 1
ATOM 3177 C CA . ARG B 1 77 ? -0.129 -6.809 -18.062 1 98.75 77 ARG B CA 1
ATOM 3178 C C . ARG B 1 77 ? 0.555 -5.699 -17.266 1 98.75 77 ARG B C 1
ATOM 3180 O O . ARG B 1 77 ? -0.113 -4.844 -16.688 1 98.75 77 ARG B O 1
ATOM 3187 N N . MET B 1 78 ? 1.861 -5.793 -17.172 1 98.75 78 MET B N 1
ATOM 3188 C CA . MET B 1 78 ? 2.588 -4.738 -16.469 1 98.75 78 MET B CA 1
ATOM 3189 C C . MET B 1 78 ? 2.32 -3.379 -17.094 1 98.75 78 MET B C 1
ATOM 3191 O O . MET B 1 78 ? 2.096 -2.393 -16.391 1 98.75 78 MET B O 1
ATOM 3195 N N . GLU B 1 79 ? 2.334 -3.334 -18.391 1 98.75 79 GLU B N 1
ATOM 3196 C CA . GLU B 1 79 ? 2.07 -2.09 -19.109 1 98.75 79 GLU B CA 1
ATOM 3197 C C . GLU B 1 79 ? 0.648 -1.598 -18.859 1 98.75 79 GLU B C 1
ATOM 3199 O O . GLU B 1 79 ? 0.428 -0.404 -18.641 1 98.75 79 GLU B O 1
ATOM 3204 N N . GLU B 1 80 ? -0.307 -2.504 -18.859 1 98.69 80 GLU B N 1
ATOM 3205 C CA . GLU B 1 80 ? -1.695 -2.146 -18.578 1 98.69 80 GLU B CA 1
ATOM 3206 C C . GLU B 1 80 ? -1.865 -1.66 -17.141 1 98.69 80 GLU B C 1
ATOM 3208 O O . GLU B 1 80 ? -2.57 -0.68 -16.891 1 98.69 80 GLU B O 1
ATOM 3213 N N . SER B 1 81 ? -1.263 -2.387 -16.219 1 98.75 81 SER B N 1
ATOM 3214 C CA . SER B 1 81 ? -1.318 -1.987 -14.812 1 98.75 81 SER B CA 1
ATOM 3215 C C . SER B 1 81 ? -0.724 -0.598 -14.617 1 98.75 81 SER B C 1
ATOM 3217 O O . SER B 1 81 ? -1.313 0.242 -13.93 1 98.75 81 SER B O 1
ATOM 3219 N N . SER B 1 82 ? 0.448 -0.35 -15.203 1 98.56 82 SER B N 1
ATOM 3220 C CA . SER B 1 82 ? 1.104 0.95 -15.109 1 98.56 82 SER B CA 1
ATOM 3221 C C . SER B 1 82 ? 0.217 2.061 -15.664 1 98.56 82 SER B C 1
ATOM 3223 O O . SER B 1 82 ? 0.096 3.127 -15.055 1 98.56 82 SER B O 1
ATOM 3225 N N . ALA B 1 83 ? -0.399 1.778 -16.766 1 98.38 83 ALA B N 1
ATOM 3226 C CA . ALA B 1 83 ? -1.261 2.773 -17.406 1 98.38 83 ALA B CA 1
ATOM 3227 C C . ALA B 1 83 ? -2.441 3.127 -16.5 1 98.38 83 ALA B C 1
ATOM 3229 O O . ALA B 1 83 ? -2.809 4.297 -16.375 1 98.38 83 ALA B O 1
ATOM 3230 N N . LYS B 1 84 ? -3.027 2.172 -15.859 1 98.19 84 LYS B N 1
ATOM 3231 C CA . LYS B 1 84 ? -4.176 2.389 -14.984 1 98.19 84 LYS B CA 1
ATOM 3232 C C . LYS B 1 84 ? -3.803 3.277 -13.805 1 98.19 84 LYS B C 1
ATOM 3234 O O . LYS B 1 84 ? -4.656 3.982 -13.258 1 98.19 84 LYS B O 1
ATOM 3239 N N . PHE B 1 85 ? -2.52 3.295 -13.445 1 97.88 85 PHE B N 1
ATOM 3240 C CA . PHE B 1 85 ? -2.061 4.059 -12.289 1 97.88 85 PHE B CA 1
ATOM 3241 C C . PHE B 1 85 ? -1.266 5.281 -12.734 1 97.88 85 PHE B C 1
ATOM 3243 O O . PHE B 1 85 ? -0.611 5.934 -11.914 1 97.88 85 PHE B O 1
ATOM 3250 N N . PHE B 1 86 ? -1.256 5.582 -14.047 1 96.06 86 PHE B N 1
ATOM 3251 C CA . PHE B 1 86 ? -0.579 6.738 -14.625 1 96.06 86 PHE B CA 1
ATOM 3252 C C . PHE B 1 86 ? 0.92 6.676 -14.352 1 96.06 86 PHE B C 1
ATOM 3254 O O . PHE B 1 86 ? 1.537 7.688 -14.016 1 96.06 86 PHE B O 1
ATOM 3261 N N . LEU B 1 87 ? 1.45 5.508 -14.43 1 96.94 87 LEU B N 1
ATOM 3262 C CA . LEU B 1 87 ? 2.889 5.285 -14.312 1 96.94 87 LEU B CA 1
ATOM 3263 C C . LEU B 1 87 ? 3.516 5.09 -15.695 1 96.94 87 LEU B C 1
ATOM 3265 O O . LEU B 1 87 ? 2.9 4.5 -16.578 1 96.94 87 LEU B O 1
ATOM 3269 N N . GLU B 1 88 ? 4.684 5.59 -15.773 1 95.44 88 GLU B N 1
ATOM 3270 C CA . GLU B 1 88 ? 5.465 5.395 -17 1 95.44 88 GLU B CA 1
ATOM 3271 C C . GLU B 1 88 ? 6.797 4.715 -16.688 1 95.44 88 GLU B C 1
ATOM 3273 O O . GLU B 1 88 ? 7.656 5.293 -16.016 1 95.44 88 GLU B O 1
ATOM 3278 N N . ASN B 1 89 ? 6.965 3.547 -17.234 1 96.25 89 ASN B N 1
ATOM 3279 C CA . ASN B 1 89 ? 8.227 2.836 -17.047 1 96.25 89 ASN B CA 1
ATOM 3280 C C . ASN B 1 89 ? 9.367 3.521 -17.781 1 96.25 89 ASN B C 1
ATOM 3282 O O . ASN B 1 89 ? 9.25 3.826 -18.969 1 96.25 89 ASN B O 1
ATOM 3286 N N . PRO B 1 90 ? 10.492 3.799 -17.125 1 95.69 90 PRO B N 1
ATOM 3287 C CA . PRO B 1 90 ? 11.617 4.426 -17.828 1 95.69 90 PRO B CA 1
ATOM 3288 C C . PRO B 1 90 ? 12.234 3.51 -18.891 1 95.69 90 PRO B C 1
ATOM 3290 O O . PRO B 1 90 ? 13.023 3.965 -19.719 1 95.69 90 PRO B O 1
ATOM 3293 N N . PHE B 1 91 ? 11.891 2.244 -18.891 1 97.19 91 PHE B N 1
ATOM 3294 C CA . PHE B 1 91 ? 12.391 1.264 -19.844 1 97.19 91 PHE B CA 1
ATOM 3295 C C . PHE B 1 91 ? 11.258 0.78 -20.75 1 97.19 91 PHE B C 1
ATOM 3297 O O . PHE B 1 91 ? 10.141 0.557 -20.297 1 97.19 91 PHE B O 1
ATOM 3304 N N . ASN B 1 92 ? 11.547 0.658 -22 1 97.81 92 ASN B N 1
ATOM 3305 C CA . ASN B 1 92 ? 10.547 0.094 -22.891 1 97.81 92 ASN B CA 1
ATOM 3306 C C . ASN B 1 92 ? 10.461 -1.423 -22.766 1 97.81 92 ASN B C 1
ATOM 3308 O O . ASN B 1 92 ? 11.242 -2.029 -22.031 1 97.81 92 ASN B O 1
ATOM 3312 N N . ARG B 1 93 ? 9.547 -2.049 -23.484 1 98.31 93 ARG B N 1
ATOM 3313 C CA . ARG B 1 93 ? 9.234 -3.467 -23.328 1 98.31 93 ARG B CA 1
ATOM 3314 C C . ARG B 1 93 ? 10.461 -4.328 -23.594 1 98.31 93 ARG B C 1
ATOM 3316 O O . ARG B 1 93 ? 10.734 -5.27 -22.844 1 98.31 93 ARG B O 1
ATOM 3323 N N . ASP B 1 94 ? 11.203 -4.078 -24.625 1 98.38 94 ASP B N 1
ATOM 3324 C CA . ASP B 1 94 ? 12.391 -4.859 -24.984 1 98.38 94 ASP B CA 1
ATOM 3325 C C . ASP B 1 94 ? 13.477 -4.723 -23.922 1 98.38 94 ASP B C 1
ATOM 3327 O O . ASP B 1 94 ? 14.156 -5.695 -23.578 1 98.38 94 ASP B O 1
ATOM 3331 N N . GLN B 1 95 ? 13.656 -3.514 -23.422 1 98.06 95 GLN B N 1
ATOM 3332 C CA . GLN B 1 95 ? 14.633 -3.279 -22.359 1 98.06 95 GLN B CA 1
ATOM 3333 C C . GLN B 1 95 ? 14.258 -4.035 -21.078 1 98.06 95 GLN B C 1
ATOM 3335 O O . GLN B 1 95 ? 15.117 -4.621 -20.422 1 98.06 95 GLN B O 1
ATOM 3340 N N . VAL B 1 96 ? 12.984 -4.016 -20.734 1 98.44 96 VAL B N 1
ATOM 3341 C CA . VAL B 1 96 ?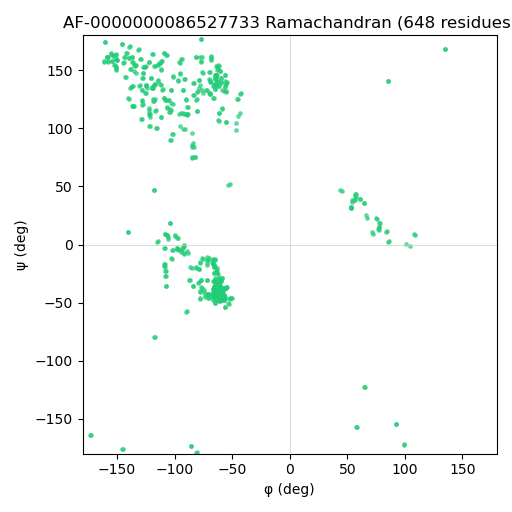 12.531 -4.754 -19.562 1 98.44 96 VAL B CA 1
ATOM 3342 C C . VAL B 1 96 ? 12.805 -6.246 -19.75 1 98.44 96 VAL B C 1
ATOM 3344 O O . VAL B 1 96 ? 13.336 -6.902 -18.859 1 98.44 96 VAL B O 1
ATOM 3347 N N . ARG B 1 97 ? 12.43 -6.762 -20.906 1 98.38 97 ARG B N 1
ATOM 3348 C CA . ARG B 1 97 ? 12.695 -8.156 -21.234 1 98.38 97 ARG B CA 1
ATOM 3349 C C . ARG B 1 97 ? 14.172 -8.492 -21.031 1 98.38 97 ARG B C 1
ATOM 3351 O O . ARG B 1 97 ? 14.5 -9.492 -20.391 1 98.38 97 ARG B O 1
ATOM 3358 N N . GLU B 1 98 ? 15.008 -7.664 -21.516 1 97.69 98 GLU B N 1
ATOM 3359 C CA . GLU B 1 98 ? 16.453 -7.883 -21.406 1 97.69 98 GLU B CA 1
ATOM 3360 C C . GLU B 1 98 ? 16.891 -7.875 -19.938 1 97.69 98 GLU B C 1
ATOM 3362 O O . GLU B 1 98 ? 17.703 -8.711 -19.531 1 97.69 98 GLU B O 1
ATOM 3367 N N . ILE B 1 99 ? 16.375 -6.949 -19.188 1 98.31 99 ILE B N 1
ATOM 3368 C CA . ILE B 1 99 ? 16.734 -6.84 -17.781 1 98.31 99 ILE B CA 1
ATOM 3369 C C . ILE B 1 99 ? 16.312 -8.117 -17.047 1 98.31 99 ILE B C 1
ATOM 3371 O O . ILE B 1 99 ? 17.109 -8.672 -16.266 1 98.31 99 ILE B O 1
ATOM 3375 N N . LEU B 1 100 ? 15.141 -8.641 -17.312 1 98.62 100 LEU B N 1
ATOM 3376 C CA . LEU B 1 100 ? 14.656 -9.844 -16.656 1 98.62 100 LEU B CA 1
ATOM 3377 C C . LEU B 1 100 ? 15.5 -11.055 -17.031 1 98.62 100 LEU B C 1
ATOM 3379 O O . LEU B 1 100 ? 15.836 -11.875 -16.172 1 98.62 100 LEU B O 1
ATOM 3383 N N . HIS B 1 101 ? 15.836 -11.148 -18.297 1 98.5 101 HIS B N 1
ATOM 3384 C CA . HIS B 1 101 ? 16.719 -12.219 -18.734 1 98.5 101 HIS B CA 1
ATOM 3385 C C . HIS B 1 101 ? 18.078 -12.141 -18.047 1 98.5 101 HIS B C 1
ATOM 3387 O O . HIS B 1 101 ? 18.609 -13.148 -17.594 1 98.5 101 HIS B O 1
ATOM 3393 N N . ASN B 1 102 ? 18.625 -10.914 -17.969 1 98 102 ASN B N 1
ATOM 3394 C CA . ASN B 1 102 ? 19.922 -10.727 -17.328 1 98 102 ASN B CA 1
ATOM 3395 C C . ASN B 1 102 ? 19.891 -11.156 -15.867 1 98 102 ASN B C 1
ATOM 3397 O O . ASN B 1 102 ? 20.844 -11.758 -15.367 1 98 102 ASN B O 1
ATOM 3401 N N . LEU B 1 103 ? 18.828 -10.852 -15.195 1 98.56 103 LEU B N 1
ATOM 3402 C CA . LEU B 1 103 ? 18.703 -11.227 -13.797 1 98.56 103 LEU B CA 1
ATOM 3403 C C . LEU B 1 103 ? 18.781 -12.742 -13.633 1 98.56 103 LEU B C 1
ATOM 3405 O O . LEU B 1 103 ? 19.516 -13.234 -12.758 1 98.56 103 LEU B O 1
ATOM 3409 N N . VAL B 1 104 ? 18.047 -13.445 -14.438 1 98.44 104 VAL B N 1
ATOM 3410 C CA . VAL B 1 104 ? 18.016 -14.898 -14.391 1 98.44 104 VAL B CA 1
ATOM 3411 C C . VAL B 1 104 ? 19.375 -15.469 -14.758 1 98.44 104 VAL B C 1
ATOM 3413 O O . VAL B 1 104 ? 19.891 -16.359 -14.07 1 98.44 104 VAL B O 1
ATOM 3416 N N . ARG B 1 105 ? 20.016 -14.891 -15.75 1 97.25 105 ARG B N 1
ATOM 3417 C CA . ARG B 1 105 ? 21.328 -15.328 -16.219 1 97.25 105 ARG B CA 1
ATOM 3418 C C . ARG B 1 105 ? 22.391 -15.094 -15.148 1 97.25 105 ARG B C 1
ATOM 3420 O O . ARG B 1 105 ? 23.203 -15.977 -14.859 1 97.25 105 ARG B O 1
ATOM 3427 N N . ASN B 1 106 ? 22.391 -13.914 -14.578 1 97.19 106 ASN B N 1
ATOM 3428 C CA . ASN B 1 106 ? 23.375 -13.547 -13.57 1 97.19 106 ASN B CA 1
ATOM 3429 C C . ASN B 1 106 ? 23.391 -14.547 -12.422 1 97.19 106 ASN B C 1
ATOM 3431 O O . ASN B 1 106 ? 24.469 -14.898 -11.922 1 97.19 106 ASN B O 1
ATOM 3435 N N . ALA B 1 107 ? 22.219 -15.039 -12.078 1 97.81 107 ALA B N 1
ATOM 3436 C CA . ALA B 1 107 ? 22.125 -15.93 -10.922 1 97.81 107 ALA B CA 1
ATOM 3437 C C . ALA B 1 107 ? 22.125 -17.391 -11.359 1 97.81 107 ALA B C 1
ATOM 3439 O O . ALA B 1 107 ? 22.062 -18.297 -10.523 1 97.81 107 ALA B O 1
ATOM 3440 N N . GLY B 1 108 ? 22.141 -17.641 -12.68 1 97.94 108 GLY B N 1
ATOM 3441 C CA . GLY B 1 108 ? 22.172 -19 -13.219 1 97.94 108 GLY B CA 1
ATOM 3442 C C . GLY B 1 108 ? 20.891 -19.766 -12.938 1 97.94 108 GLY B C 1
ATOM 3443 O O . GLY B 1 108 ? 20.922 -21 -12.883 1 97.94 108 GLY B O 1
ATOM 3444 N N . LEU B 1 109 ? 19.859 -19.141 -12.719 1 98.38 109 LEU B N 1
ATOM 3445 C CA . LEU B 1 109 ? 18.641 -19.797 -12.273 1 98.38 109 LEU B CA 1
ATOM 3446 C C . LEU B 1 109 ? 17.922 -20.453 -13.445 1 98.38 109 LEU B C 1
ATOM 3448 O O . LEU B 1 109 ? 17.625 -19.797 -14.438 1 98.38 109 LEU B O 1
ATOM 3452 N N . LYS B 1 110 ? 17.531 -21.688 -13.281 1 98.19 110 LYS B N 1
ATOM 3453 C CA . LYS B 1 110 ? 16.688 -22.359 -14.266 1 98.19 110 LYS B CA 1
ATOM 3454 C C . LYS B 1 110 ? 15.266 -22.562 -13.734 1 98.19 110 LYS B C 1
ATOM 3456 O O . LYS B 1 110 ? 14.352 -22.906 -14.484 1 98.19 110 LYS B O 1
ATOM 3461 N N . ASP B 1 111 ? 15.102 -22.453 -12.453 1 98.31 111 ASP B N 1
ATOM 3462 C CA . ASP B 1 111 ? 13.82 -22.281 -11.773 1 98.31 111 ASP B CA 1
ATOM 3463 C C . ASP B 1 111 ? 13.812 -21 -10.938 1 98.31 111 ASP B C 1
ATOM 3465 O O . ASP B 1 111 ? 14.531 -20.891 -9.938 1 98.31 111 ASP B O 1
ATOM 3469 N N . ALA B 1 112 ? 12.961 -20.016 -11.367 1 98.38 112 ALA B N 1
ATOM 3470 C CA . ALA B 1 112 ? 13.125 -18.703 -10.758 1 98.38 112 ALA B CA 1
ATOM 3471 C C . ALA B 1 112 ? 11.773 -18.016 -10.555 1 98.38 112 ALA B C 1
ATOM 3473 O O . ALA B 1 112 ? 10.828 -18.266 -11.305 1 98.38 112 ALA B O 1
ATOM 3474 N N . TYR B 1 113 ? 11.688 -17.312 -9.484 1 98 113 TYR B N 1
ATOM 3475 C CA . TYR B 1 113 ? 10.727 -16.25 -9.234 1 98 113 TYR B CA 1
ATOM 3476 C C . TYR B 1 113 ? 11.289 -14.898 -9.656 1 98 113 TYR B C 1
ATOM 3478 O O . TYR B 1 113 ? 12.266 -14.414 -9.07 1 98 113 TYR B O 1
ATOM 3486 N N . VAL B 1 114 ? 10.719 -14.273 -10.711 1 98.69 114 VAL B N 1
ATOM 3487 C CA . VAL B 1 114 ? 11.234 -13.031 -11.273 1 98.69 114 VAL B CA 1
ATOM 3488 C C . VAL B 1 114 ? 10.211 -11.914 -11.109 1 98.69 114 VAL B C 1
ATOM 3490 O O . VAL B 1 114 ? 9.141 -11.953 -11.719 1 98.69 114 VAL B O 1
ATOM 3493 N N . TRP B 1 115 ? 10.594 -10.969 -10.352 1 98.69 115 TRP B N 1
ATOM 3494 C CA . TRP B 1 115 ? 9.727 -9.883 -9.906 1 98.69 115 TRP B CA 1
ATOM 3495 C C . TRP B 1 115 ? 10.234 -8.539 -10.422 1 98.69 115 TRP B C 1
ATOM 3497 O O . TRP B 1 115 ? 11.445 -8.281 -10.43 1 98.69 115 TRP B O 1
ATOM 3507 N N . TRP B 1 116 ? 9.281 -7.656 -10.883 1 98.69 116 TRP B N 1
ATOM 3508 C CA . TRP B 1 116 ? 9.688 -6.289 -11.18 1 98.69 116 TRP B CA 1
ATOM 3509 C C . TRP B 1 116 ? 8.539 -5.316 -10.953 1 98.69 116 TRP B C 1
ATOM 3511 O O . TRP B 1 116 ? 7.371 -5.715 -10.961 1 98.69 116 TRP B O 1
ATOM 3521 N N . CYS B 1 117 ? 8.906 -4.035 -10.758 1 98.69 117 CYS B N 1
ATOM 3522 C CA . CYS B 1 117 ? 7.895 -3.018 -10.5 1 98.69 117 CYS B CA 1
ATOM 3523 C C . CYS B 1 117 ? 8.266 -1.694 -11.156 1 98.69 117 CYS B C 1
ATOM 3525 O O . CYS B 1 117 ? 9.406 -1.509 -11.586 1 98.69 117 CYS B O 1
ATOM 3527 N N . VAL B 1 118 ? 7.285 -0.876 -11.305 1 98 118 VAL B N 1
ATOM 3528 C CA . VAL B 1 118 ? 7.43 0.544 -11.602 1 98 118 VAL B CA 1
ATOM 3529 C C . VAL B 1 118 ? 6.828 1.376 -10.477 1 98 118 VAL B C 1
ATOM 3531 O O . VAL B 1 118 ? 5.672 1.176 -10.094 1 98 118 VAL B O 1
ATOM 3534 N N . THR B 1 119 ? 7.633 2.223 -9.93 1 97.44 119 THR B N 1
ATOM 3535 C CA . THR B 1 119 ? 7.156 3.104 -8.867 1 97.44 119 THR B CA 1
ATOM 3536 C C . THR B 1 119 ? 7.012 4.535 -9.383 1 97.44 119 THR B C 1
ATOM 3538 O O . THR B 1 119 ? 7.555 4.883 -10.43 1 97.44 119 THR B O 1
ATOM 3541 N N . ARG B 1 120 ? 6.281 5.328 -8.656 1 96.38 120 ARG B N 1
ATOM 3542 C CA . ARG B 1 120 ? 6.113 6.738 -8.992 1 96.38 120 ARG B CA 1
ATOM 3543 C C . ARG B 1 120 ? 7.438 7.484 -8.883 1 96.38 120 ARG B C 1
ATOM 3545 O O . ARG B 1 120 ? 7.684 8.438 -9.633 1 96.38 120 ARG B O 1
ATOM 3552 N N . GLY B 1 121 ? 8.32 7.102 -7.996 1 94.5 121 GLY B N 1
ATOM 3553 C CA . GLY B 1 121 ? 9.555 7.82 -7.73 1 94.5 121 GLY B CA 1
ATOM 3554 C C . GLY B 1 121 ? 9.477 8.711 -6.504 1 94.5 121 GLY B C 1
ATOM 3555 O O . GLY B 1 121 ? 8.523 8.625 -5.727 1 94.5 121 GLY B O 1
ATOM 3556 N N . PRO B 1 122 ? 10.508 9.492 -6.348 1 90.62 122 PRO B N 1
ATOM 3557 C CA . PRO B 1 122 ? 10.523 10.352 -5.16 1 90.62 122 PRO B CA 1
ATOM 3558 C C . PRO B 1 122 ? 9.336 11.312 -5.102 1 90.62 122 PRO B C 1
ATOM 3560 O O . PRO B 1 122 ? 8.891 11.805 -6.141 1 90.62 122 PRO B O 1
ATOM 3563 N N . LEU B 1 123 ? 8.891 11.477 -3.795 1 79.38 123 LEU B N 1
ATOM 3564 C CA . LEU B 1 123 ? 7.797 12.422 -3.611 1 79.38 123 LEU B CA 1
ATOM 3565 C C . LEU B 1 123 ? 8.211 13.82 -4.043 1 79.38 123 LEU B C 1
ATOM 3567 O O . LEU B 1 123 ? 9.312 14.273 -3.717 1 79.38 123 LEU B O 1
ATOM 3571 N N . SER B 1 124 ? 7.695 14.203 -5.156 1 64.5 124 SER B N 1
ATOM 3572 C CA . SER B 1 124 ? 8.008 15.539 -5.652 1 64.5 124 SER B CA 1
ATOM 3573 C C . SER B 1 124 ? 7.367 16.625 -4.781 1 64.5 124 SER B C 1
ATOM 3575 O O . SER B 1 124 ? 6.309 16.391 -4.195 1 64.5 124 SER B O 1
ATOM 3577 N N . VAL B 1 125 ? 8.102 17.656 -4.598 1 56.31 125 VAL B N 1
ATOM 3578 C CA . VAL B 1 125 ? 7.578 18.828 -3.896 1 56.31 125 VAL B CA 1
ATOM 3579 C C . VAL B 1 125 ? 6.402 19.406 -4.676 1 56.31 125 VAL B C 1
ATOM 3581 O O . VAL B 1 125 ? 5.422 19.859 -4.082 1 56.31 125 VAL B O 1
ATOM 3584 N N . ASP B 1 126 ? 6.539 19.25 -6.031 1 61.72 126 ASP B N 1
ATOM 3585 C CA . ASP B 1 126 ? 5.402 19.781 -6.777 1 61.72 126 ASP B CA 1
ATOM 3586 C C . ASP B 1 126 ? 4.48 18.656 -7.242 1 61.72 126 ASP B C 1
ATOM 3588 O O . ASP B 1 126 ? 4.691 18.078 -8.305 1 61.72 126 ASP B O 1
ATOM 3592 N N . ARG B 1 127 ? 3.502 18.391 -6.516 1 61.34 127 ARG B N 1
ATOM 3593 C CA . ARG B 1 127 ? 2.561 17.297 -6.746 1 61.34 127 ARG B CA 1
ATOM 3594 C C . ARG B 1 127 ? 1.683 17.578 -7.961 1 61.34 127 ARG B C 1
ATOM 3596 O O . ARG B 1 127 ? 1.039 16.672 -8.492 1 61.34 127 ARG B O 1
ATOM 3603 N N . ARG B 1 128 ? 1.725 18.734 -8.43 1 62.44 128 ARG B N 1
ATOM 3604 C CA . ARG B 1 128 ? 0.799 19.125 -9.484 1 62.44 128 ARG B CA 1
ATOM 3605 C C . ARG B 1 128 ? 1.428 18.953 -10.859 1 62.44 128 ARG B C 1
ATOM 3607 O O . ARG B 1 128 ? 0.76 19.125 -11.883 1 62.44 128 ARG B O 1
ATOM 3614 N N . ASP B 1 129 ? 2.674 18.594 -10.781 1 69.75 129 ASP B N 1
ATOM 3615 C CA . ASP B 1 129 ? 3.326 18.422 -12.07 1 69.75 129 ASP B CA 1
ATOM 3616 C C . ASP B 1 129 ? 3.752 16.984 -12.281 1 69.75 129 ASP B C 1
ATOM 3618 O O . ASP B 1 129 ? 4.832 16.578 -11.852 1 69.75 129 ASP B O 1
ATOM 3622 N N . ARG B 1 130 ? 2.926 16.328 -13.047 1 72.12 130 ARG B N 1
ATOM 3623 C CA . ARG B 1 130 ? 3.201 14.93 -13.336 1 72.12 130 ARG B CA 1
ATOM 3624 C C . ARG B 1 130 ? 4.504 14.773 -14.117 1 72.12 130 ARG B C 1
ATOM 3626 O O . ARG B 1 130 ? 5.219 13.789 -13.945 1 72.12 130 ARG B O 1
ATOM 3633 N N . SER B 1 131 ? 4.688 15.75 -14.906 1 71.06 131 SER B N 1
ATOM 3634 C CA . SER B 1 131 ? 5.875 15.672 -15.75 1 71.06 131 SER B CA 1
ATOM 3635 C C . SER B 1 131 ? 7.152 15.719 -14.922 1 71.06 131 SER B C 1
ATOM 3637 O O . SER B 1 131 ? 8.219 15.32 -15.391 1 71.06 131 SER B O 1
ATOM 3639 N N . ALA B 1 132 ? 6.949 16.078 -13.711 1 76.06 132 ALA B N 1
ATOM 3640 C CA . ALA B 1 132 ? 8.109 16.203 -12.828 1 76.06 132 ALA B CA 1
ATOM 3641 C C . ALA B 1 132 ? 8.367 14.891 -12.086 1 76.06 132 ALA B C 1
ATOM 3643 O O . ALA B 1 132 ? 9.43 14.703 -11.492 1 76.06 132 ALA B O 1
ATOM 3644 N N . MET B 1 133 ? 7.434 14.031 -12.258 1 83.94 133 MET B N 1
ATOM 3645 C CA . MET B 1 133 ? 7.594 12.758 -11.555 1 83.94 133 MET B CA 1
ATOM 3646 C C . MET B 1 133 ? 8.547 11.836 -12.305 1 83.94 133 MET B C 1
ATOM 3648 O O . MET B 1 133 ? 8.375 11.602 -13.508 1 83.94 133 MET B O 1
ATOM 3652 N N . LYS B 1 134 ? 9.531 11.391 -11.633 1 90.06 134 LYS B N 1
ATOM 3653 C CA . LYS B 1 134 ? 10.531 10.5 -12.211 1 90.06 134 LYS B CA 1
ATOM 3654 C C . LYS B 1 134 ? 10.312 9.062 -11.75 1 90.06 134 LYS B C 1
ATOM 3656 O O . LYS B 1 134 ? 10.914 8.617 -10.773 1 90.06 134 LYS B O 1
ATOM 3661 N N . ASN B 1 135 ? 9.492 8.391 -12.57 1 94.81 135 ASN B N 1
ATOM 3662 C CA . ASN B 1 135 ? 9.211 6.996 -12.25 1 94.81 135 ASN B CA 1
ATOM 3663 C C . ASN B 1 135 ? 10.477 6.145 -12.289 1 94.81 135 ASN B C 1
ATOM 3665 O O . ASN B 1 135 ? 11.469 6.527 -12.922 1 94.81 135 ASN B O 1
ATOM 3669 N N . ALA B 1 136 ? 10.484 5.062 -11.555 1 95.81 136 ALA B N 1
ATOM 3670 C CA . ALA B 1 136 ? 11.641 4.172 -11.461 1 95.81 136 ALA B CA 1
ATOM 3671 C C . ALA B 1 136 ? 11.219 2.709 -11.586 1 95.81 136 ALA B C 1
ATOM 3673 O O . ALA B 1 136 ? 10.055 2.369 -11.352 1 95.81 136 ALA B O 1
ATOM 3674 N N . MET B 1 137 ? 12.156 1.888 -12.031 1 97.56 137 MET B N 1
ATOM 3675 C CA . MET B 1 137 ? 11.922 0.448 -12.094 1 97.56 137 MET B CA 1
ATOM 3676 C C . MET B 1 137 ? 12.898 -0.303 -11.188 1 97.56 137 MET B C 1
ATOM 3678 O O . MET B 1 137 ? 14.078 0.025 -11.141 1 97.56 137 MET B O 1
ATOM 3682 N N . PHE B 1 138 ? 12.445 -1.253 -10.477 1 98.69 138 PHE B N 1
ATOM 3683 C CA . PHE B 1 138 ? 13.227 -2.213 -9.703 1 98.69 138 PHE B CA 1
ATOM 3684 C C . PHE B 1 138 ? 12.828 -3.641 -10.055 1 98.69 138 PHE B C 1
ATOM 3686 O O . PHE B 1 138 ? 11.695 -3.891 -10.484 1 98.69 138 PHE B O 1
ATOM 3693 N N . ALA B 1 139 ? 13.758 -4.539 -9.883 1 98.81 139 ALA B N 1
ATOM 3694 C CA . ALA B 1 139 ? 13.484 -5.93 -10.234 1 98.81 139 ALA B CA 1
ATOM 3695 C C . ALA B 1 139 ? 14.414 -6.879 -9.484 1 98.81 139 ALA B C 1
ATOM 3697 O O . ALA B 1 139 ? 15.469 -6.465 -8.992 1 98.81 139 ALA B O 1
ATOM 3698 N N . PHE B 1 140 ? 13.992 -8.125 -9.352 1 98.69 140 PHE B N 1
ATOM 3699 C CA . PHE B 1 140 ? 14.898 -9.148 -8.844 1 98.69 140 PHE B CA 1
ATOM 3700 C C . PHE B 1 140 ? 14.484 -10.531 -9.336 1 98.69 140 PHE B C 1
ATOM 3702 O O . PHE B 1 140 ? 13.359 -10.719 -9.797 1 98.69 140 PHE B O 1
ATOM 3709 N N . ALA B 1 141 ? 15.398 -11.414 -9.344 1 98.5 141 ALA B N 1
ATOM 3710 C CA . ALA B 1 141 ? 15.195 -12.844 -9.547 1 98.5 141 ALA B CA 1
ATOM 3711 C C . ALA B 1 141 ? 15.797 -13.656 -8.398 1 98.5 141 ALA B C 1
ATOM 3713 O O . ALA B 1 141 ? 16.938 -13.43 -8 1 98.5 141 ALA B O 1
ATOM 3714 N N . VAL B 1 142 ? 15.016 -14.539 -7.867 1 97.81 142 VAL B N 1
ATOM 3715 C CA . VAL B 1 142 ? 15.453 -15.453 -6.82 1 97.81 142 VAL B CA 1
ATOM 3716 C C . VAL B 1 142 ? 15.047 -16.891 -7.176 1 97.81 142 VAL B C 1
ATOM 3718 O O . VAL B 1 142 ? 14.281 -17.094 -8.117 1 97.81 142 VAL B O 1
ATOM 3721 N N . PRO B 1 143 ? 15.602 -17.859 -6.43 1 96.94 143 PRO B N 1
ATOM 3722 C CA . PRO B 1 143 ? 15.141 -19.234 -6.68 1 96.94 143 PRO B CA 1
ATOM 3723 C C . PRO B 1 143 ? 13.633 -19.375 -6.539 1 96.94 143 PRO B C 1
ATOM 3725 O O . PRO B 1 143 ? 13.023 -18.75 -5.672 1 96.94 143 PRO B O 1
ATOM 3728 N N . PHE B 1 144 ? 13.102 -20.234 -7.344 1 96.5 144 PHE B N 1
ATOM 3729 C CA . PHE B 1 144 ? 11.672 -20.516 -7.328 1 96.5 144 PHE B CA 1
ATOM 3730 C C . PHE B 1 144 ? 11.234 -21.031 -5.961 1 96.5 144 PHE B C 1
ATOM 3732 O O . PHE B 1 144 ? 11.945 -21.828 -5.344 1 96.5 144 PHE B O 1
ATOM 3739 N N . PHE B 1 145 ? 10.148 -20.594 -5.52 1 91.75 145 PHE B N 1
ATOM 3740 C CA . PHE B 1 145 ? 9.5 -21.156 -4.336 1 91.75 145 PHE B CA 1
ATOM 3741 C C . PHE B 1 145 ? 8.016 -21.391 -4.59 1 91.75 145 PHE B C 1
ATOM 3743 O O . PHE B 1 145 ? 7.426 -20.75 -5.465 1 91.75 145 PHE B O 1
ATOM 3750 N N . PHE B 1 146 ? 7.512 -22.344 -3.824 1 92.25 146 PHE B N 1
ATOM 3751 C CA . PHE B 1 146 ? 6.121 -22.719 -4.031 1 92.25 146 PHE B CA 1
ATOM 3752 C C . PHE B 1 146 ? 5.23 -22.125 -2.947 1 92.25 146 PHE B C 1
ATOM 3754 O O . PHE B 1 146 ? 5.551 -22.203 -1.76 1 92.25 146 PHE B O 1
ATOM 3761 N N . GLN B 1 147 ? 4.105 -21.516 -3.383 1 91.06 147 GLN B N 1
ATOM 3762 C CA . GLN B 1 147 ? 3.057 -21.109 -2.459 1 91.06 147 GLN B CA 1
ATOM 3763 C C . GLN B 1 147 ? 2.486 -22.297 -1.699 1 91.06 147 GLN B C 1
ATOM 3765 O O . GLN B 1 147 ? 2.154 -22.188 -0.517 1 91.06 147 GLN B O 1
ATOM 3770 N N . ALA B 1 148 ? 2.383 -23.422 -2.373 1 94.81 148 ALA B N 1
ATOM 3771 C CA . ALA B 1 148 ? 2.031 -24.734 -1.83 1 94.81 148 ALA B CA 1
ATOM 3772 C C . ALA B 1 148 ? 3.045 -25.781 -2.252 1 94.81 148 ALA B C 1
ATOM 3774 O O . ALA B 1 148 ? 3.283 -25.984 -3.447 1 94.81 148 ALA B O 1
ATOM 3775 N N . ASP B 1 149 ? 3.605 -26.453 -1.276 1 94.81 149 ASP B N 1
ATOM 3776 C CA . ASP B 1 149 ? 4.617 -27.453 -1.606 1 94.81 149 ASP B CA 1
ATOM 3777 C C . ASP B 1 149 ? 3.967 -28.766 -2.037 1 94.81 149 ASP B C 1
ATOM 3779 O O . ASP B 1 149 ? 2.742 -28.844 -2.139 1 94.81 149 ASP B O 1
ATOM 3783 N N . ASP B 1 150 ? 4.777 -29.766 -2.35 1 97.25 150 ASP B N 1
ATOM 3784 C CA . ASP B 1 150 ? 4.301 -31.047 -2.859 1 97.25 150 ASP B CA 1
ATOM 3785 C C . ASP B 1 150 ? 3.338 -31.703 -1.874 1 97.25 150 ASP B C 1
ATOM 3787 O O . ASP B 1 150 ? 2.338 -32.281 -2.279 1 97.25 150 ASP B O 1
ATOM 3791 N N . GLU B 1 151 ? 3.611 -31.562 -0.639 1 96.94 151 GLU B N 1
ATOM 3792 C CA . GLU B 1 151 ? 2.75 -32.156 0.376 1 96.94 151 GLU B CA 1
ATOM 3793 C C . GLU B 1 151 ? 1.36 -31.531 0.362 1 96.94 151 GLU B C 1
ATOM 3795 O O . GLU B 1 151 ? 0.352 -32.25 0.315 1 96.94 151 GLU B O 1
ATOM 3800 N N . VAL B 1 152 ? 1.32 -30.234 0.393 1 96.69 152 VAL B N 1
ATOM 3801 C CA . VAL B 1 152 ? 0.054 -29.516 0.421 1 96.69 152 VAL B CA 1
ATOM 3802 C C . VAL B 1 152 ? -0.717 -29.766 -0.872 1 96.69 152 VAL B C 1
ATOM 3804 O O . VAL B 1 152 ? -1.931 -29.984 -0.847 1 96.69 152 VAL B O 1
ATOM 3807 N N . ARG B 1 153 ? -0.046 -29.781 -2.018 1 97.56 153 ARG B N 1
ATOM 3808 C CA . ARG B 1 153 ? -0.725 -30.016 -3.289 1 97.56 153 ARG B CA 1
ATOM 3809 C C . ARG B 1 153 ? -1.277 -31.438 -3.367 1 97.56 153 ARG B C 1
ATOM 3811 O O . ARG B 1 153 ? -2.318 -31.672 -3.986 1 97.56 153 ARG B O 1
ATOM 3818 N N . THR B 1 154 ? -0.602 -32.375 -2.723 1 97.62 154 THR B N 1
ATOM 3819 C CA . THR B 1 154 ? -1.03 -33.75 -2.744 1 97.62 154 THR B CA 1
ATOM 3820 C C . THR B 1 154 ? -2.271 -33.969 -1.88 1 97.62 154 THR B C 1
ATOM 3822 O O . THR B 1 154 ? -3.219 -34.625 -2.289 1 97.62 154 THR B O 1
ATOM 3825 N N . ARG B 1 155 ? -2.258 -33.375 -0.723 1 96.94 155 ARG B N 1
ATOM 3826 C CA . ARG B 1 155 ? -3.391 -33.594 0.174 1 96.94 155 ARG B CA 1
ATOM 3827 C C . ARG B 1 155 ? -4.512 -32.594 -0.126 1 96.94 155 ARG B C 1
ATOM 3829 O O . ARG B 1 155 ? -5.652 -32.781 0.305 1 96.94 155 ARG B O 1
ATOM 3836 N N . GLY B 1 156 ? -4.164 -31.516 -0.79 1 97.81 156 GLY B N 1
ATOM 3837 C CA . GLY B 1 156 ? -5.094 -30.406 -0.969 1 97.81 156 GLY B CA 1
ATOM 3838 C C . GLY B 1 156 ? -5.09 -29.422 0.191 1 97.81 156 GLY B C 1
ATOM 3839 O O . GLY B 1 156 ? -4.973 -29.828 1.35 1 97.81 156 GLY B O 1
ATOM 3840 N N . SER B 1 157 ? -5.18 -28.156 -0.124 1 97.62 157 SER B N 1
ATOM 3841 C CA . SER B 1 157 ? -5.176 -27.125 0.911 1 97.62 157 SER B CA 1
ATOM 3842 C C . SER B 1 157 ? -6.516 -27.062 1.632 1 97.62 157 SER B C 1
ATOM 3844 O O . SER B 1 157 ? -7.559 -27.344 1.041 1 97.62 157 SER B O 1
ATOM 3846 N N . ASN B 1 158 ? -6.484 -26.75 2.828 1 97.94 158 ASN B N 1
ATOM 3847 C CA . ASN B 1 158 ? -7.652 -26.297 3.574 1 97.94 158 ASN B CA 1
ATOM 3848 C C . ASN B 1 158 ? -7.746 -24.766 3.602 1 97.94 158 ASN B C 1
ATOM 3850 O O . ASN B 1 158 ? -6.941 -24.109 4.262 1 97.94 158 ASN B O 1
ATOM 3854 N N . LEU B 1 159 ? -8.758 -24.219 2.953 1 98.38 159 LEU B N 1
ATOM 3855 C CA . LEU B 1 159 ? -8.883 -22.766 2.803 1 98.38 159 LEU B CA 1
ATOM 3856 C C . LEU B 1 159 ? -9.789 -22.188 3.879 1 98.38 159 LEU B C 1
ATOM 3858 O O . LEU B 1 159 ? -10.719 -22.859 4.34 1 98.38 159 LEU B O 1
ATOM 3862 N N . LEU B 1 160 ? -9.453 -21 4.242 1 98.75 160 LEU B N 1
ATOM 3863 C CA . LEU B 1 160 ? -10.367 -20.172 5.02 1 98.75 160 LEU B CA 1
ATOM 3864 C C . LEU B 1 160 ? -10.984 -19.078 4.148 1 98.75 160 LEU B C 1
ATOM 3866 O O . LEU B 1 160 ? -10.258 -18.344 3.465 1 98.75 160 LEU B O 1
ATOM 3870 N N . ILE B 1 161 ? -12.242 -19.016 4.094 1 98.81 161 ILE B N 1
ATOM 3871 C CA . ILE B 1 161 ? -12.852 -17.781 3.613 1 98.81 161 ILE B CA 1
ATOM 3872 C C . ILE B 1 161 ? -12.883 -16.75 4.738 1 98.81 161 ILE B C 1
ATOM 3874 O O . ILE B 1 161 ? -13.555 -16.953 5.758 1 98.81 161 ILE B O 1
ATOM 3878 N N . SER B 1 162 ? -12.18 -15.711 4.57 1 98.69 162 SER B N 1
ATOM 3879 C CA . SER B 1 162 ? -12.023 -14.742 5.648 1 98.69 162 SER B CA 1
ATOM 3880 C C . SER B 1 162 ? -13.383 -14.234 6.137 1 98.69 162 SER B C 1
ATOM 3882 O O . SER B 1 162 ? -14.258 -13.906 5.332 1 98.69 162 SER B O 1
ATOM 3884 N N . LYS B 1 163 ? -13.523 -14.156 7.387 1 97.5 163 LYS B N 1
ATOM 3885 C CA . LYS B 1 163 ? -14.734 -13.625 8.008 1 97.5 163 LYS B CA 1
ATOM 3886 C C . LYS B 1 163 ? -14.516 -12.203 8.516 1 97.5 163 LYS B C 1
ATOM 3888 O O . LYS B 1 163 ? -15.469 -11.492 8.82 1 97.5 163 LYS B O 1
ATOM 3893 N N . ARG B 1 164 ? -13.297 -11.828 8.531 1 97.62 164 ARG B N 1
ATOM 3894 C CA . ARG B 1 164 ? -12.969 -10.562 9.188 1 97.62 164 ARG B CA 1
ATOM 3895 C C . ARG B 1 164 ? -12.602 -9.5 8.156 1 97.62 164 ARG B C 1
ATOM 3897 O O . ARG B 1 164 ? -12.781 -8.305 8.406 1 97.62 164 ARG B O 1
ATOM 3904 N N . TYR B 1 165 ? -12.102 -9.906 7.031 1 98.62 165 TYR B N 1
ATOM 3905 C CA . TYR B 1 165 ? -11.539 -8.945 6.086 1 98.62 165 TYR B CA 1
ATOM 3906 C C . TYR B 1 165 ? -12.133 -9.141 4.695 1 98.62 165 TYR B C 1
ATOM 3908 O O . TYR B 1 165 ? -12.227 -10.273 4.207 1 98.62 165 TYR B O 1
ATOM 3916 N N . ASN B 1 166 ? -12.523 -8.078 4.102 1 98.56 166 ASN B N 1
ATOM 3917 C CA . ASN B 1 166 ? -12.977 -8.078 2.717 1 98.56 166 ASN B CA 1
ATOM 3918 C C . ASN B 1 166 ? -11.844 -7.734 1.755 1 98.56 166 ASN B C 1
ATOM 3920 O O . ASN B 1 166 ? -10.852 -7.129 2.154 1 98.56 166 ASN B O 1
ATOM 3924 N N . ARG B 1 167 ? -12.055 -8.117 0.505 1 98.88 167 ARG B N 1
ATOM 3925 C CA . ARG B 1 167 ? -11.156 -7.66 -0.554 1 98.88 167 ARG B CA 1
ATOM 3926 C C . ARG B 1 167 ? -11.328 -6.164 -0.802 1 98.88 167 ARG B C 1
ATOM 3928 O O . ARG B 1 167 ? -12.445 -5.652 -0.818 1 98.88 167 ARG B O 1
ATOM 3935 N N . ILE B 1 168 ? -10.219 -5.441 -1.022 1 98.81 168 ILE B N 1
ATOM 3936 C CA . ILE B 1 168 ? -10.297 -4.047 -1.443 1 98.81 168 ILE B CA 1
ATOM 3937 C C . ILE B 1 168 ? -11.148 -3.936 -2.705 1 98.81 168 ILE B C 1
ATOM 3939 O O . ILE B 1 168 ? -10.93 -4.668 -3.674 1 98.81 168 ILE B O 1
ATOM 3943 N N . SER B 1 169 ? -12.07 -3.021 -2.699 1 98.12 169 SER B N 1
ATOM 3944 C CA . SER B 1 169 ? -13.031 -2.867 -3.787 1 98.12 169 SER B CA 1
ATOM 3945 C C . SER B 1 169 ? -12.352 -2.352 -5.051 1 98.12 169 SER B C 1
ATOM 3947 O O . SER B 1 169 ? -11.445 -1.521 -4.984 1 98.12 169 SER B O 1
ATOM 3949 N N . ALA B 1 170 ? -12.898 -2.779 -6.168 1 97.62 170 ALA B N 1
ATOM 3950 C CA . ALA B 1 170 ? -12.414 -2.33 -7.473 1 97.62 170 ALA B CA 1
ATOM 3951 C C . ALA B 1 170 ? -12.617 -0.827 -7.641 1 97.62 170 ALA B C 1
ATOM 3953 O O . ALA B 1 170 ? -11.922 -0.188 -8.438 1 97.62 170 ALA B O 1
ATOM 3954 N N . LYS B 1 171 ? -13.5 -0.247 -6.875 1 97.44 171 LYS B N 1
ATOM 3955 C CA . LYS B 1 171 ? -13.773 1.184 -6.969 1 97.44 171 LYS B CA 1
ATOM 3956 C C . LYS B 1 171 ? -12.734 1.996 -6.203 1 97.44 171 LYS B C 1
ATOM 3958 O O . LYS B 1 171 ? -12.617 3.207 -6.402 1 97.44 171 LYS B O 1
ATOM 3963 N N . ALA B 1 172 ? -12.055 1.351 -5.305 1 98.5 172 ALA B N 1
ATOM 3964 C CA . ALA B 1 172 ? -10.961 2.014 -4.594 1 98.5 172 ALA B CA 1
ATOM 3965 C C . ALA B 1 172 ? -9.641 1.836 -5.332 1 98.5 172 ALA B C 1
ATOM 3967 O O . ALA B 1 172 ? -8.984 2.816 -5.691 1 98.5 172 ALA B O 1
ATOM 3968 N N . VAL B 1 173 ? -9.266 0.61 -5.543 1 98.75 173 VAL B N 1
ATOM 3969 C CA . VAL B 1 173 ? -8.078 0.243 -6.305 1 98.75 173 VAL B CA 1
ATOM 3970 C C . VAL B 1 173 ? -8.406 -0.902 -7.258 1 98.75 173 VAL B C 1
ATOM 3972 O O . VAL B 1 173 ? -8.75 -2.004 -6.824 1 98.75 173 VAL B O 1
ATOM 3975 N N . ASP B 1 174 ? -8.258 -0.717 -8.539 1 98.5 174 ASP B N 1
ATOM 3976 C CA . ASP B 1 174 ? -8.578 -1.706 -9.562 1 98.5 174 ASP B CA 1
ATOM 3977 C C . ASP B 1 174 ? -7.734 -2.967 -9.391 1 98.5 174 ASP B C 1
ATOM 3979 O O . ASP B 1 174 ? -6.52 -2.939 -9.602 1 98.5 174 ASP B O 1
ATOM 3983 N N . PRO B 1 175 ? -8.367 -4.062 -9.055 1 98.19 175 PRO B N 1
ATOM 3984 C CA . PRO B 1 175 ? -7.574 -5.27 -8.805 1 98.19 175 PRO B CA 1
ATOM 3985 C C . PRO B 1 175 ? -6.98 -5.863 -10.078 1 98.19 175 PRO B C 1
ATOM 3987 O O . PRO B 1 175 ? -6.137 -6.758 -10.016 1 98.19 175 PRO B O 1
ATOM 3990 N N . THR B 1 176 ? -7.434 -5.438 -11.219 1 98.56 176 THR B N 1
ATOM 3991 C CA . THR B 1 176 ? -6.871 -5.957 -12.461 1 98.56 176 THR B CA 1
ATOM 3992 C C . THR B 1 176 ? -5.523 -5.301 -12.758 1 98.56 176 THR B C 1
ATOM 3994 O O . THR B 1 176 ? -4.793 -5.75 -13.641 1 98.56 176 THR B O 1
ATOM 3997 N N . ALA B 1 177 ? -5.238 -4.242 -12.102 1 98.69 177 ALA B N 1
ATOM 3998 C CA . ALA B 1 177 ? -3.869 -3.732 -12.055 1 98.69 177 ALA B CA 1
ATOM 3999 C C . ALA B 1 177 ? -3.104 -4.332 -10.875 1 98.69 177 ALA B C 1
ATOM 4001 O O . ALA B 1 177 ? -3.453 -4.102 -9.719 1 98.69 177 ALA B O 1
ATOM 4002 N N . LYS B 1 178 ? -2.139 -5.145 -11.195 1 98.75 178 LYS B N 1
ATOM 4003 C CA . LYS B 1 178 ? -1.373 -5.754 -10.109 1 98.75 178 LYS B CA 1
ATOM 4004 C C . LYS B 1 178 ? -0.573 -4.703 -9.344 1 98.75 178 LYS B C 1
ATOM 4006 O O . LYS B 1 178 ? 0.167 -3.922 -9.945 1 98.75 178 LYS B O 1
ATOM 4011 N N . ASN B 1 179 ? -0.748 -4.652 -8.031 1 98.56 179 ASN B N 1
ATOM 4012 C CA . ASN B 1 179 ? -0.242 -3.52 -7.266 1 98.56 179 ASN B CA 1
ATOM 4013 C C . ASN B 1 179 ? 0.241 -3.949 -5.883 1 98.56 179 ASN B C 1
ATOM 4015 O O . ASN B 1 179 ? 0.308 -5.145 -5.59 1 98.56 179 ASN B O 1
ATOM 4019 N N . PHE B 1 180 ? 0.654 -2.982 -5.035 1 98.62 180 PHE B N 1
ATOM 4020 C CA . PHE B 1 180 ? 1.333 -3.23 -3.768 1 98.62 180 PHE B CA 1
ATOM 4021 C C . PHE B 1 180 ? 0.329 -3.324 -2.625 1 98.62 180 PHE B C 1
ATOM 4023 O O . PHE B 1 180 ? 0.703 -3.6 -1.482 1 98.62 180 PHE B O 1
ATOM 4030 N N . HIS B 1 181 ? -0.963 -3.17 -2.824 1 98.69 181 HIS B N 1
ATOM 4031 C CA . HIS B 1 181 ? -1.955 -3.08 -1.76 1 98.69 181 HIS B CA 1
ATOM 4032 C C . HIS B 1 181 ? -2.391 -4.465 -1.293 1 98.69 181 HIS B C 1
ATOM 4034 O O . HIS B 1 181 ? -3.482 -4.926 -1.634 1 98.69 181 HIS B O 1
ATOM 4040 N N . TRP B 1 182 ? -1.604 -5.047 -0.285 1 98.31 182 TRP B N 1
ATOM 4041 C CA . TRP B 1 182 ? -1.771 -6.449 0.081 1 98.31 182 TRP B CA 1
ATOM 4042 C C . TRP B 1 182 ? -2.275 -6.578 1.515 1 98.31 182 TRP B C 1
ATOM 4044 O O . TRP B 1 182 ? -2.467 -7.691 2.012 1 98.31 182 TRP B O 1
ATOM 4054 N N . MET B 1 183 ? -2.539 -5.477 2.213 1 98.62 183 MET B N 1
ATOM 4055 C CA . MET B 1 183 ? -2.773 -5.613 3.646 1 98.62 183 MET B CA 1
ATOM 4056 C C . MET B 1 183 ? -4.031 -6.43 3.918 1 98.62 183 MET B C 1
ATOM 4058 O O . MET B 1 183 ? -4.07 -7.223 4.863 1 98.62 183 MET B O 1
ATOM 4062 N N . ASP B 1 184 ? -5.109 -6.25 3.102 1 98.75 184 ASP B N 1
ATOM 4063 C CA . ASP B 1 184 ? -6.309 -7.07 3.27 1 98.75 184 ASP B CA 1
ATOM 4064 C C . ASP B 1 184 ? -5.98 -8.555 3.117 1 98.75 184 ASP B C 1
ATOM 4066 O O . ASP B 1 184 ? -6.418 -9.375 3.926 1 98.75 184 ASP B O 1
ATOM 4070 N N . MET B 1 185 ? -5.176 -8.891 2.203 1 98.38 185 MET B N 1
ATOM 4071 C CA . MET B 1 185 ? -4.781 -10.273 1.947 1 98.38 185 MET B CA 1
ATOM 4072 C C . MET B 1 185 ? -3.875 -10.797 3.057 1 98.38 185 MET B C 1
ATOM 4074 O O . MET B 1 185 ? -4.031 -11.93 3.51 1 98.38 185 MET B O 1
ATOM 4078 N N . LYS B 1 186 ? -2.936 -9.945 3.479 1 96.81 186 LYS B N 1
ATOM 4079 C CA . LYS B 1 186 ? -2.041 -10.344 4.562 1 96.81 186 LYS B CA 1
ATOM 4080 C C . LYS B 1 186 ? -2.82 -10.617 5.848 1 96.81 186 LYS B C 1
ATOM 4082 O O . LYS B 1 186 ? -2.566 -11.609 6.535 1 96.81 186 LYS B O 1
ATOM 4087 N N . LEU B 1 187 ? -3.73 -9.75 6.152 1 98 187 LEU B N 1
ATOM 4088 C CA . LEU B 1 187 ? -4.52 -9.914 7.371 1 98 187 LEU B CA 1
ATOM 4089 C C . LEU B 1 187 ? -5.398 -11.164 7.281 1 98 187 LEU B C 1
ATOM 4091 O O . LEU B 1 187 ? -5.57 -11.875 8.273 1 98 187 LEU B O 1
ATOM 4095 N N . ALA B 1 188 ? -5.934 -11.406 6.109 1 98.44 188 ALA B N 1
ATOM 4096 C CA . ALA B 1 188 ? -6.703 -12.633 5.91 1 98.44 188 ALA B CA 1
ATOM 4097 C C . ALA B 1 188 ? -5.828 -13.867 6.102 1 98.44 188 ALA B C 1
ATOM 4099 O O . ALA B 1 188 ? -6.277 -14.883 6.645 1 98.44 188 ALA B O 1
ATOM 4100 N N . LEU B 1 189 ? -4.605 -13.805 5.652 1 96.81 189 LEU B N 1
ATOM 4101 C CA . LEU B 1 189 ? -3.676 -14.906 5.844 1 96.81 189 LEU B CA 1
ATOM 4102 C C . LEU B 1 189 ? -3.369 -15.109 7.324 1 96.81 189 LEU B C 1
ATOM 4104 O O . LEU B 1 189 ? -3.248 -16.25 7.793 1 96.81 189 LEU B O 1
ATOM 4108 N N . PHE B 1 190 ? -3.186 -14.031 8.07 1 95.81 190 PHE B N 1
ATOM 4109 C CA . PHE B 1 190 ? -2.994 -14.148 9.508 1 95.81 190 PHE B CA 1
ATOM 4110 C C . PHE B 1 190 ? -4.211 -14.789 10.172 1 95.81 190 PHE B C 1
ATOM 4112 O O . PHE B 1 190 ? -4.07 -15.609 11.078 1 95.81 190 PHE B O 1
ATOM 4119 N N . GLU B 1 191 ? -5.398 -14.383 9.711 1 97.44 191 GLU B N 1
ATOM 4120 C CA . GLU B 1 191 ? -6.621 -15.016 10.188 1 97.44 191 GLU B CA 1
ATOM 4121 C C . GLU B 1 191 ? -6.59 -16.531 9.938 1 97.44 191 GLU B C 1
ATOM 4123 O O . GLU B 1 191 ? -6.879 -17.312 10.836 1 97.44 191 GLU B O 1
ATOM 4128 N N . ALA B 1 192 ? -6.234 -16.906 8.758 1 97.38 192 ALA B N 1
ATOM 4129 C CA . ALA B 1 192 ? -6.145 -18.328 8.391 1 97.38 192 ALA B CA 1
ATOM 4130 C C . ALA B 1 192 ? -5.125 -19.047 9.258 1 97.38 192 ALA B C 1
ATOM 4132 O O . ALA B 1 192 ? -5.391 -20.156 9.742 1 97.38 192 ALA B O 1
ATOM 4133 N N . MET B 1 193 ? -4.012 -18.422 9.438 1 94.31 193 MET B N 1
ATOM 4134 C CA . MET B 1 193 ? -2.941 -19 10.242 1 94.31 193 MET B CA 1
ATOM 4135 C C . MET B 1 193 ? -3.418 -19.281 11.664 1 94.31 193 MET B C 1
ATOM 4137 O O . MET B 1 193 ? -3.166 -20.359 12.203 1 94.31 193 MET B O 1
ATOM 4141 N N . THR B 1 194 ? -4.113 -18.359 12.258 1 93.88 194 THR B N 1
ATOM 4142 C CA . THR B 1 194 ? -4.578 -18.5 13.633 1 93.88 194 THR B CA 1
ATOM 4143 C C . THR B 1 194 ? -5.598 -19.641 13.742 1 93.88 194 THR B C 1
ATOM 4145 O O . THR B 1 194 ? -5.812 -20.172 14.828 1 93.88 194 THR B O 1
ATOM 4148 N N . GLN B 1 195 ? -6.18 -20.016 12.633 1 96 195 GLN B N 1
ATOM 4149 C CA . GLN B 1 195 ? -7.168 -21.094 12.609 1 96 195 GLN B CA 1
ATOM 4150 C C . GLN B 1 195 ? -6.586 -22.359 12 1 96 195 GLN B C 1
ATOM 4152 O O . GLN B 1 195 ? -7.324 -23.297 11.664 1 96 195 GLN B O 1
ATOM 4157 N N . GLU B 1 196 ? -5.309 -22.344 11.719 1 95.25 196 GLU B N 1
ATOM 4158 C CA . GLU B 1 196 ? -4.562 -23.484 11.211 1 95.25 196 GLU B CA 1
ATOM 4159 C C . GLU B 1 196 ? -5.059 -23.891 9.828 1 95.25 196 GLU B C 1
ATOM 4161 O O . GLU B 1 196 ? -5.25 -25.078 9.555 1 95.25 196 GLU B O 1
ATOM 4166 N N . LYS B 1 197 ? -5.43 -22.938 9.047 1 97.25 197 LYS B N 1
ATOM 4167 C CA . LYS B 1 197 ? -5.766 -23.141 7.645 1 97.25 197 LYS B CA 1
ATOM 4168 C C . LYS B 1 197 ? -4.57 -22.844 6.746 1 97.25 197 LYS B C 1
ATOM 4170 O O . LYS B 1 197 ? -3.654 -22.109 7.141 1 97.25 197 LYS B O 1
ATOM 4175 N N . ASP B 1 198 ? -4.562 -23.406 5.562 1 96.81 198 ASP B N 1
ATOM 4176 C CA . ASP B 1 198 ? -3.396 -23.328 4.684 1 96.81 198 ASP B CA 1
ATOM 4177 C C . ASP B 1 198 ? -3.336 -21.984 3.969 1 96.81 198 ASP B C 1
ATOM 4179 O O . ASP B 1 198 ? -2.254 -21.516 3.623 1 96.81 198 ASP B O 1
ATOM 4183 N N . TRP B 1 199 ? -4.488 -21.438 3.674 1 97.5 199 TRP B N 1
ATOM 4184 C CA . TRP B 1 199 ? -4.543 -20.203 2.885 1 97.5 199 TRP B CA 1
ATOM 4185 C C . TRP B 1 199 ? -5.879 -19.5 3.07 1 97.5 199 TRP B C 1
ATOM 4187 O O . TRP B 1 199 ? -6.754 -19.984 3.789 1 97.5 199 TRP B O 1
ATOM 4197 N N . ALA B 1 200 ? -5.992 -18.297 2.492 1 98.56 200 ALA B N 1
ATOM 4198 C CA . ALA B 1 200 ? -7.199 -17.5 2.709 1 98.56 200 ALA B CA 1
ATOM 4199 C C . ALA B 1 200 ? -7.805 -17.062 1.382 1 98.56 200 ALA B C 1
ATOM 4201 O O . ALA B 1 200 ? -7.082 -16.719 0.445 1 98.56 200 ALA B O 1
ATOM 4202 N N . VAL B 1 201 ? -9.086 -17.031 1.31 1 98.88 201 VAL B N 1
ATOM 4203 C CA . VAL B 1 201 ? -9.875 -16.438 0.231 1 98.88 201 VAL B CA 1
ATOM 4204 C C . VAL B 1 201 ? -10.656 -15.242 0.757 1 98.88 201 VAL B C 1
ATOM 4206 O O . VAL B 1 201 ? -11.148 -15.258 1.885 1 98.88 201 VAL B O 1
ATOM 4209 N N . LEU B 1 202 ? -10.734 -14.25 -0.031 1 98.88 202 LEU B N 1
ATOM 4210 C CA . LEU B 1 202 ? -11.477 -13.055 0.372 1 98.88 202 LEU B CA 1
ATOM 4211 C C . LEU B 1 202 ? -12.742 -12.891 -0.466 1 98.88 202 LEU B C 1
ATOM 4213 O O . LEU B 1 202 ? -12.766 -13.273 -1.638 1 98.88 202 LEU B O 1
ATOM 4217 N N . VAL B 1 203 ? -13.727 -12.289 0.112 1 98.75 203 VAL B N 1
ATOM 4218 C CA . VAL B 1 203 ? -14.984 -11.938 -0.545 1 98.75 203 VAL B CA 1
ATOM 4219 C C . VAL B 1 203 ? -15.188 -10.43 -0.506 1 98.75 203 VAL B C 1
ATOM 4221 O O . VAL B 1 203 ? -14.469 -9.719 0.201 1 98.75 203 VAL B O 1
ATOM 4224 N N . ASP B 1 204 ? -16.094 -9.945 -1.335 1 97.81 204 ASP B N 1
ATOM 4225 C CA . ASP B 1 204 ? -16.438 -8.531 -1.272 1 97.81 204 ASP B CA 1
ATOM 4226 C C . ASP B 1 204 ? -17.516 -8.281 -0.22 1 97.81 204 ASP B C 1
ATOM 4228 O O . ASP B 1 204 ? -17.844 -9.172 0.567 1 97.81 204 ASP B O 1
ATOM 4232 N N . GLU B 1 205 ? -18.016 -7.102 -0.139 1 94.38 205 GLU B N 1
ATOM 4233 C CA . GLU B 1 205 ? -18.953 -6.695 0.912 1 94.38 205 GLU B CA 1
ATOM 4234 C C . GLU B 1 205 ? -20.281 -7.422 0.775 1 94.38 205 GLU B C 1
ATOM 4236 O O . GLU B 1 205 ? -21.094 -7.426 1.708 1 94.38 205 GLU B O 1
ATOM 4241 N N . HIS B 1 206 ? -20.531 -8.016 -0.353 1 94.94 206 HIS B N 1
ATOM 4242 C CA . HIS B 1 206 ? -21.797 -8.711 -0.594 1 94.94 206 HIS B CA 1
ATOM 4243 C C . HIS B 1 206 ? -21.594 -10.227 -0.564 1 94.94 206 HIS B C 1
ATOM 4245 O O . HIS B 1 206 ? -22.438 -10.977 -1.068 1 94.94 206 HIS B O 1
ATOM 4251 N N . ASP B 1 207 ? -20.422 -10.695 -0.178 1 96.38 207 ASP B N 1
ATOM 4252 C CA . ASP B 1 207 ? -20.094 -12.102 -0.003 1 96.38 207 ASP B CA 1
ATOM 4253 C C . ASP B 1 207 ? -19.828 -12.773 -1.349 1 96.38 207 ASP B C 1
ATOM 4255 O O . ASP B 1 207 ? -19.922 -14 -1.467 1 96.38 207 ASP B O 1
ATOM 4259 N N . ASN B 1 208 ? -19.578 -11.961 -2.303 1 98.25 208 ASN B N 1
ATOM 4260 C CA . ASN B 1 208 ? -19.141 -12.523 -3.574 1 98.25 208 ASN B CA 1
ATOM 4261 C C . ASN B 1 208 ? -17.672 -12.898 -3.543 1 98.25 208 ASN B C 1
ATOM 4263 O O . ASN B 1 208 ? -16.844 -12.148 -3.004 1 98.25 208 ASN B O 1
ATOM 4267 N N . LEU B 1 209 ? -17.375 -14.023 -4.176 1 98.69 209 LEU B N 1
ATOM 4268 C CA . LEU B 1 209 ? -15.984 -14.461 -4.293 1 98.69 209 LEU B CA 1
ATOM 4269 C C . LEU B 1 209 ? -15.172 -13.477 -5.129 1 98.69 209 LEU B C 1
ATOM 4271 O O . LEU B 1 209 ? -15.656 -12.961 -6.141 1 98.69 209 LEU B O 1
ATOM 4275 N N . THR B 1 210 ? -14.008 -13.242 -4.641 1 98.69 210 THR B N 1
ATOM 4276 C CA . THR B 1 210 ? -13.07 -12.438 -5.426 1 98.69 210 THR B CA 1
ATOM 4277 C C . THR B 1 210 ? -11.836 -13.25 -5.789 1 98.69 210 THR B C 1
ATOM 4279 O O . THR B 1 210 ? -11.82 -13.961 -6.797 1 98.69 210 THR B O 1
ATOM 4282 N N . GLU B 1 211 ? -10.906 -13.398 -4.855 1 98.81 211 GLU B N 1
ATOM 4283 C CA . GLU B 1 211 ? -9.695 -14.172 -5.082 1 98.81 211 GLU B CA 1
ATOM 4284 C C . GLU B 1 211 ? -9.086 -14.633 -3.762 1 98.81 211 GLU B C 1
ATOM 4286 O O . GLU B 1 211 ? -9.5 -14.188 -2.689 1 98.81 211 GLU B O 1
ATOM 4291 N N . ALA B 1 212 ? -8.242 -15.625 -3.85 1 98.69 212 ALA B N 1
ATOM 4292 C CA . ALA B 1 212 ? -7.371 -15.977 -2.729 1 98.69 212 ALA B CA 1
ATOM 4293 C C . ALA B 1 212 ? -6.203 -15 -2.619 1 98.69 212 ALA B C 1
ATOM 4295 O O . ALA B 1 212 ? -5.875 -14.297 -3.582 1 98.69 212 ALA B O 1
ATOM 4296 N N . ALA B 1 213 ? -5.629 -14.906 -1.435 1 97.81 213 ALA B N 1
ATOM 4297 C CA . ALA B 1 213 ? -4.484 -14.016 -1.241 1 97.81 213 ALA B CA 1
ATOM 4298 C C . ALA B 1 213 ? -3.369 -14.336 -2.232 1 97.81 213 ALA B C 1
ATOM 4300 O O . ALA B 1 213 ? -2.691 -15.359 -2.107 1 97.81 213 ALA B O 1
ATOM 4301 N N . GLY B 1 214 ? -3.242 -13.477 -3.219 1 97 214 GLY B N 1
ATOM 4302 C CA . GLY B 1 214 ? -2.176 -13.609 -4.195 1 97 214 GLY B CA 1
ATOM 4303 C C . GLY B 1 214 ? -2.449 -14.68 -5.234 1 97 214 GLY B C 1
ATOM 4304 O O . GLY B 1 214 ? -1.531 -15.141 -5.918 1 97 214 GLY B O 1
ATOM 4305 N N . ALA B 1 215 ? -3.732 -15.172 -5.363 1 98.62 215 ALA B N 1
ATOM 4306 C CA . ALA B 1 215 ? -4.07 -16.234 -6.301 1 98.62 215 ALA B CA 1
ATOM 4307 C C . ALA B 1 215 ? -5.527 -16.141 -6.746 1 98.62 215 ALA B C 1
ATOM 4309 O O . ALA B 1 215 ? -6.359 -15.57 -6.035 1 98.62 215 ALA B O 1
ATOM 4310 N N . ASN B 1 216 ? -5.809 -16.656 -7.902 1 98.88 216 ASN B N 1
ATOM 4311 C CA . ASN B 1 216 ? -7.195 -16.797 -8.32 1 98.88 216 ASN B CA 1
ATOM 4312 C C . ASN B 1 216 ? -7.832 -18.047 -7.723 1 98.88 216 ASN B C 1
ATOM 4314 O O . ASN B 1 216 ? -7.125 -18.953 -7.27 1 98.88 216 ASN B O 1
ATOM 4318 N N . VAL B 1 217 ? -9.141 -18.062 -7.727 1 98.94 217 VAL B N 1
ATOM 4319 C CA . VAL B 1 217 ? -9.852 -19.203 -7.152 1 98.94 217 VAL B CA 1
ATOM 4320 C C . VAL B 1 217 ? -10.812 -19.797 -8.188 1 98.94 217 VAL B C 1
ATOM 4322 O O . VAL B 1 217 ? -11.461 -19.062 -8.93 1 98.94 217 VAL B O 1
ATOM 4325 N N . PHE B 1 218 ? -10.844 -21.109 -8.25 1 98.94 218 PHE B N 1
ATOM 4326 C CA . PHE B 1 218 ? -11.75 -21.906 -9.086 1 98.94 218 PHE B CA 1
ATOM 4327 C C . PHE B 1 218 ? -12.477 -22.938 -8.25 1 98.94 218 PHE B C 1
ATOM 4329 O O . PHE B 1 218 ? -11.914 -23.484 -7.293 1 98.94 218 PHE B O 1
ATOM 4336 N N . PHE B 1 219 ? -13.672 -23.219 -8.641 1 98.88 219 PHE B N 1
ATOM 4337 C CA . PHE B 1 219 ? -14.32 -24.406 -8.102 1 98.88 219 PHE B CA 1
ATOM 4338 C C . PHE B 1 219 ? -15.031 -25.188 -9.203 1 98.88 219 PHE B C 1
ATOM 4340 O O . PHE B 1 219 ? -15.234 -24.656 -10.305 1 98.88 219 PHE B O 1
ATOM 4347 N N . VAL B 1 220 ? -15.234 -26.5 -8.922 1 98.81 220 VAL B N 1
ATOM 4348 C CA . VAL B 1 220 ? -15.898 -27.406 -9.852 1 98.81 220 VAL B CA 1
ATOM 4349 C C . VAL B 1 220 ? -17.266 -27.812 -9.297 1 98.81 220 VAL B C 1
ATOM 4351 O O . VAL B 1 220 ? -17.391 -28.125 -8.109 1 98.81 220 VAL B O 1
ATOM 4354 N N . LYS B 1 221 ? -18.234 -27.75 -10.078 1 98.69 221 LYS B N 1
ATOM 4355 C CA . LYS B 1 221 ? -19.562 -28.281 -9.781 1 98.69 221 LYS B CA 1
ATOM 4356 C C . LYS B 1 221 ? -20.172 -28.969 -11 1 98.69 221 LYS B C 1
ATOM 4358 O O . LYS B 1 221 ? -20.188 -28.391 -12.086 1 98.69 221 LYS B O 1
ATOM 4363 N N . ASN B 1 222 ? -20.547 -30.156 -10.828 1 98 222 ASN B N 1
ATOM 4364 C CA . ASN B 1 222 ? -21.156 -30.953 -11.898 1 98 222 ASN B CA 1
ATOM 4365 C C . ASN B 1 222 ? -20.281 -30.984 -13.141 1 98 222 ASN B C 1
ATOM 4367 O O . ASN B 1 222 ? -20.75 -30.781 -14.258 1 98 222 ASN B O 1
ATOM 4371 N N . GLY B 1 223 ? -19.062 -31.062 -12.945 1 98 223 GLY B N 1
ATOM 4372 C CA . GLY B 1 223 ? -18.109 -31.297 -14.023 1 98 223 GLY B CA 1
ATOM 4373 C C . GLY B 1 223 ? -17.688 -30.016 -14.734 1 98 223 GLY B C 1
ATOM 4374 O O . GLY B 1 223 ? -16.875 -30.062 -15.672 1 98 223 GLY B O 1
ATOM 4375 N N . GLU B 1 224 ? -18.172 -28.875 -14.281 1 98.75 224 GLU B N 1
ATOM 4376 C CA . GLU B 1 224 ? -17.844 -27.594 -14.906 1 98.75 224 GLU B CA 1
ATOM 4377 C C . GLU B 1 224 ? -17.031 -26.719 -13.953 1 98.75 224 GLU B C 1
ATOM 4379 O O . GLU B 1 224 ? -17.109 -26.859 -12.734 1 98.75 224 GLU B O 1
ATOM 4384 N N . LEU B 1 225 ? -16.266 -25.828 -14.586 1 98.88 225 LEU B N 1
ATOM 4385 C CA . LEU B 1 225 ? -15.422 -24.922 -13.82 1 98.88 225 LEU B CA 1
ATOM 4386 C C . LEU B 1 225 ? -16.109 -23.578 -13.633 1 98.88 225 LEU B C 1
ATOM 4388 O O . LEU B 1 225 ? -16.734 -23.062 -14.562 1 98.88 225 LEU B O 1
ATOM 4392 N N . TYR B 1 226 ? -15.922 -23 -12.43 1 98.94 226 TYR B N 1
ATOM 4393 C CA . TYR B 1 226 ? -16.469 -21.688 -12.094 1 98.94 226 TYR B CA 1
ATOM 4394 C C . TYR B 1 226 ? -15.383 -20.797 -11.477 1 98.94 226 TYR B C 1
ATOM 4396 O O . TYR B 1 226 ? -14.57 -21.266 -10.68 1 98.94 226 TYR B O 1
ATOM 4404 N N . THR B 1 227 ? -15.312 -19.516 -11.883 1 98.94 227 THR B N 1
ATOM 4405 C CA . THR B 1 227 ? -14.375 -18.562 -11.32 1 98.94 227 THR B CA 1
ATOM 4406 C C . THR B 1 227 ? -14.945 -17.141 -11.391 1 98.94 227 THR B C 1
ATOM 4408 O O . THR B 1 227 ? -15.711 -16.812 -12.297 1 98.94 227 THR B O 1
ATOM 4411 N N . PRO B 1 228 ? -14.578 -16.297 -10.484 1 98.81 228 PRO B N 1
ATOM 4412 C CA . PRO B 1 228 ? -15.117 -14.945 -10.461 1 98.81 228 PRO B CA 1
ATOM 4413 C C . PRO B 1 228 ? -14.727 -14.133 -11.688 1 98.81 228 PRO B C 1
ATOM 4415 O O . PRO B 1 228 ? -13.594 -14.234 -12.172 1 98.81 228 PRO B O 1
ATOM 4418 N N . ALA B 1 229 ? -15.656 -13.266 -12.109 1 98.44 229 ALA B N 1
ATOM 4419 C CA . ALA B 1 229 ? -15.406 -12.375 -13.242 1 98.44 229 ALA B CA 1
ATOM 4420 C C . ALA B 1 229 ? -14.719 -11.094 -12.789 1 98.44 229 ALA B C 1
ATOM 4422 O O . ALA B 1 229 ? -13.992 -10.469 -13.562 1 98.44 229 ALA B O 1
ATOM 4423 N N . GLU B 1 230 ? -15.023 -10.703 -11.578 1 97.31 230 GLU B N 1
ATOM 4424 C CA . GLU B 1 230 ? -14.594 -9.383 -11.117 1 97.31 230 GLU B CA 1
ATOM 4425 C C . GLU B 1 230 ? -14.117 -9.445 -9.672 1 97.31 230 GLU B C 1
ATOM 4427 O O . GLU B 1 230 ? -14.25 -10.469 -9 1 97.31 230 GLU B O 1
ATOM 4432 N N . GLY B 1 231 ? -13.516 -8.32 -9.242 1 97.75 231 GLY B N 1
ATOM 4433 C CA . GLY B 1 231 ? -13.039 -8.219 -7.875 1 97.75 231 GLY B CA 1
ATOM 4434 C C . GLY B 1 231 ? -11.734 -8.961 -7.641 1 97.75 231 GLY B C 1
ATOM 4435 O O . GLY B 1 231 ? -11.32 -9.164 -6.496 1 97.75 231 GLY B O 1
ATOM 4436 N N . CYS B 1 232 ? -11.109 -9.344 -8.742 1 98.5 232 CYS B N 1
ATOM 4437 C CA . CYS B 1 232 ? -9.891 -10.148 -8.656 1 98.5 232 CYS B CA 1
ATOM 4438 C C . CYS B 1 232 ? -8.914 -9.773 -9.758 1 98.5 232 CYS B C 1
ATOM 4440 O O . CYS B 1 232 ? -9.281 -9.117 -10.727 1 98.5 232 CYS B O 1
ATOM 4442 N N . LEU B 1 233 ? -7.684 -10.062 -9.516 1 98.62 233 LEU B N 1
ATOM 4443 C CA . LEU B 1 233 ? -6.707 -9.992 -10.594 1 98.62 233 LEU B CA 1
ATOM 4444 C C . LEU B 1 233 ? -7.047 -10.984 -11.703 1 98.62 233 LEU B C 1
ATOM 4446 O O . LEU B 1 233 ? -7.43 -12.125 -11.422 1 98.62 233 LEU B O 1
ATOM 4450 N N . LEU B 1 234 ? -6.949 -10.555 -12.891 1 98.12 234 LEU B N 1
ATOM 4451 C CA . LEU B 1 234 ? -7.07 -11.492 -14.008 1 98.12 234 LEU B CA 1
ATOM 4452 C C . LEU B 1 234 ? -5.738 -12.18 -14.281 1 98.12 234 LEU B C 1
ATOM 4454 O O . LEU B 1 234 ? -5.012 -11.789 -15.203 1 98.12 234 LEU B O 1
ATOM 4458 N N . GLY B 1 235 ? -5.477 -13.242 -13.531 1 98.62 235 GLY B N 1
ATOM 4459 C CA . GLY B 1 235 ? -4.176 -13.891 -13.508 1 98.62 235 GLY B CA 1
ATOM 4460 C C . GLY B 1 235 ? -3.781 -14.492 -14.844 1 98.62 235 GLY B C 1
ATOM 4461 O O . GLY B 1 235 ? -4.637 -14.961 -15.602 1 98.62 235 GLY B O 1
ATOM 4462 N N . ILE B 1 236 ? -2.51 -14.523 -15.055 1 98.81 236 ILE B N 1
ATOM 4463 C CA . ILE B 1 236 ? -2 -15.125 -16.281 1 98.81 236 ILE B CA 1
ATOM 4464 C C . ILE B 1 236 ? -2.062 -16.641 -16.172 1 98.81 236 ILE B C 1
ATOM 4466 O O . ILE B 1 236 ? -2.369 -17.328 -17.156 1 98.81 236 ILE B O 1
ATOM 4470 N N . THR B 1 237 ? -1.797 -17.203 -14.992 1 98.75 237 THR B N 1
ATOM 4471 C CA . THR B 1 237 ? -2.01 -18.625 -14.781 1 98.75 237 THR B CA 1
ATOM 4472 C C . THR B 1 237 ? -3.492 -18.969 -14.883 1 98.75 237 THR B C 1
ATOM 4474 O O . THR B 1 237 ? -3.852 -20.062 -15.336 1 98.75 237 THR B O 1
ATOM 4477 N N . ARG B 1 238 ? -4.34 -18.109 -14.406 1 98.81 238 ARG B N 1
ATOM 4478 C CA . ARG B 1 238 ? -5.773 -18.25 -14.625 1 98.81 238 ARG B CA 1
ATOM 4479 C C . ARG B 1 238 ? -6.074 -18.469 -16.109 1 98.81 238 ARG B C 1
ATOM 4481 O O . ARG B 1 238 ? -6.887 -19.328 -16.469 1 98.81 238 ARG B O 1
ATOM 4488 N N . GLN B 1 239 ? -5.441 -17.656 -16.984 1 98.81 239 GLN B N 1
ATOM 4489 C CA . GLN B 1 239 ? -5.594 -17.828 -18.422 1 98.81 239 GLN B CA 1
ATOM 4490 C C . GLN B 1 239 ? -5.133 -19.203 -18.859 1 98.81 239 GLN B C 1
ATOM 4492 O O . GLN B 1 239 ? -5.746 -19.828 -19.734 1 98.81 239 GLN B O 1
ATOM 4497 N N . SER B 1 240 ? -4.117 -19.703 -18.312 1 98.88 240 SER B N 1
ATOM 4498 C CA . SER B 1 240 ? -3.639 -21.047 -18.609 1 98.88 240 SER B CA 1
ATOM 4499 C C . SER B 1 240 ? -4.684 -22.094 -18.25 1 98.88 240 SER B C 1
ATOM 4501 O O . SER B 1 240 ? -4.832 -23.109 -18.953 1 98.88 240 SER B O 1
ATOM 4503 N N . VAL B 1 241 ? -5.371 -21.875 -17.156 1 98.94 241 VAL B N 1
ATOM 4504 C CA . VAL B 1 241 ? -6.445 -22.781 -16.75 1 98.94 241 VAL B CA 1
ATOM 4505 C C . VAL B 1 241 ? -7.523 -22.812 -17.844 1 98.94 241 VAL B C 1
ATOM 4507 O O . VAL B 1 241 ? -8.023 -23.875 -18.203 1 98.94 241 VAL B O 1
ATOM 4510 N N . PHE B 1 242 ? -7.859 -21.641 -18.344 1 98.88 242 PHE B N 1
ATOM 4511 C CA . PHE B 1 242 ? -8.852 -21.562 -19.422 1 98.88 242 PHE B CA 1
ATOM 4512 C C . PHE B 1 242 ? -8.398 -22.359 -20.641 1 98.88 242 PHE B C 1
ATOM 4514 O O . PHE B 1 242 ? -9.18 -23.109 -21.234 1 98.88 242 PHE B O 1
ATOM 4521 N N . ASP B 1 243 ? -7.16 -22.203 -21.016 1 98.81 243 ASP B N 1
ATOM 4522 C CA . ASP B 1 243 ? -6.613 -22.891 -22.172 1 98.81 243 ASP B CA 1
ATOM 4523 C C . ASP B 1 243 ? -6.684 -24.406 -21.984 1 98.81 243 ASP B C 1
ATOM 4525 O O . ASP B 1 243 ? -7.105 -25.141 -22.891 1 98.81 243 ASP B O 1
ATOM 4529 N N . ILE B 1 244 ? -6.277 -24.875 -20.844 1 98.81 244 ILE B N 1
ATOM 4530 C CA . ILE B 1 244 ? -6.254 -26.312 -20.547 1 98.81 244 ILE B CA 1
ATOM 4531 C C . ILE B 1 244 ? -7.68 -26.844 -20.516 1 98.81 244 ILE B C 1
ATOM 4533 O O . ILE B 1 244 ? -7.949 -27.938 -21.031 1 98.81 244 ILE B O 1
ATOM 4537 N N . ALA B 1 245 ? -8.57 -26.109 -19.859 1 98.88 245 ALA B N 1
ATOM 4538 C CA . ALA B 1 245 ? -9.977 -26.531 -19.797 1 98.88 245 ALA B CA 1
ATOM 4539 C C . ALA B 1 245 ? -10.547 -26.703 -21.188 1 98.88 245 ALA B C 1
ATOM 4541 O O . ALA B 1 245 ? -11.266 -27.688 -21.453 1 98.88 245 ALA B O 1
ATOM 4542 N N . ALA B 1 246 ? -10.273 -25.781 -22.047 1 98.75 246 ALA B N 1
ATOM 4543 C CA . ALA B 1 246 ? -10.734 -25.875 -23.438 1 98.75 246 ALA B CA 1
ATOM 4544 C C . ALA B 1 246 ? -10.219 -27.141 -24.094 1 98.75 246 ALA B C 1
ATOM 4546 O O . ALA B 1 246 ? -10.969 -27.844 -24.797 1 98.75 246 ALA B O 1
ATOM 4547 N N . GLU B 1 247 ? -8.969 -27.438 -23.906 1 98.25 247 GLU B N 1
ATOM 4548 C CA . GLU B 1 247 ? -8.359 -28.641 -24.453 1 98.25 247 GLU B CA 1
ATOM 4549 C C . GLU B 1 247 ? -9.031 -29.891 -23.922 1 98.25 247 GLU B C 1
ATOM 4551 O O . GLU B 1 247 ? -9.188 -30.875 -24.641 1 98.25 247 GLU B O 1
ATOM 4556 N N . LEU B 1 248 ? -9.445 -29.828 -22.688 1 98.31 248 LEU B N 1
ATOM 4557 C CA . LEU B 1 248 ? -10.023 -30.984 -22.016 1 98.31 248 LEU B CA 1
ATOM 4558 C C . LEU B 1 248 ? -11.523 -31.062 -22.25 1 98.31 248 LEU B C 1
ATOM 4560 O O . LEU B 1 248 ? -12.18 -32 -21.797 1 98.31 248 LEU B O 1
ATOM 4564 N N . GLY B 1 249 ? -12.055 -30.062 -22.859 1 98.38 249 GLY B N 1
ATOM 4565 C CA . GLY B 1 249 ? -13.484 -30.016 -23.094 1 98.38 249 GLY B CA 1
ATOM 4566 C C . GLY B 1 249 ? -14.281 -29.688 -21.844 1 98.38 249 GLY B C 1
ATOM 4567 O O . GLY B 1 249 ? -15.438 -30.094 -21.703 1 98.38 249 GLY B O 1
ATOM 4568 N N . ILE B 1 250 ? -13.672 -29.062 -20.875 1 98.75 250 ILE B N 1
ATOM 4569 C CA . ILE B 1 250 ? -14.336 -28.641 -19.656 1 98.75 250 ILE B CA 1
ATOM 4570 C C . ILE B 1 250 ? -14.898 -27.234 -19.812 1 98.75 250 ILE B C 1
ATOM 4572 O O . ILE B 1 250 ? -14.164 -26.297 -20.141 1 98.75 250 ILE B O 1
ATOM 4576 N N . LYS B 1 251 ? -16.172 -27.078 -19.578 1 98.81 251 LYS B N 1
ATOM 4577 C CA . LYS B 1 251 ? -16.797 -25.766 -19.672 1 98.81 251 LYS B CA 1
ATOM 4578 C C . LYS B 1 251 ? -16.375 -24.875 -18.5 1 98.81 251 LYS B C 1
ATOM 4580 O O . LYS B 1 251 ? -16.375 -25.297 -17.344 1 98.81 251 LYS B O 1
ATOM 4585 N N . VAL B 1 252 ? -15.992 -23.625 -18.828 1 98.88 252 VAL B N 1
ATOM 4586 C CA . VAL B 1 252 ? -15.633 -22.641 -17.797 1 98.88 252 VAL B CA 1
ATOM 4587 C C . VAL B 1 252 ? -16.719 -21.578 -17.719 1 98.88 252 VAL B C 1
ATOM 4589 O O . VAL B 1 252 ? -17.078 -20.969 -18.719 1 98.88 252 VAL B O 1
ATOM 4592 N N . ASN B 1 253 ? -17.25 -21.359 -16.531 1 98.88 253 ASN B N 1
ATOM 4593 C CA . ASN B 1 253 ? -18.219 -20.312 -16.234 1 98.88 253 ASN B CA 1
ATOM 4594 C C . ASN B 1 253 ? -17.578 -19.156 -15.469 1 98.88 253 ASN B C 1
ATOM 4596 O O . ASN B 1 253 ? -17.125 -19.328 -14.344 1 98.88 253 ASN B O 1
ATOM 4600 N N . ILE B 1 254 ? -17.516 -17.984 -16.094 1 98.88 254 ILE B N 1
ATOM 4601 C CA . ILE B 1 254 ? -16.953 -16.781 -15.484 1 98.88 254 ILE B CA 1
ATOM 4602 C C . ILE B 1 254 ? -18.094 -15.844 -15.055 1 98.88 254 ILE B C 1
ATOM 4604 O O . ILE B 1 254 ? -18.906 -15.43 -15.883 1 98.88 254 ILE B O 1
ATOM 4608 N N . GLY B 1 255 ? -18.219 -15.594 -13.75 1 98.62 255 GLY B N 1
ATOM 4609 C CA . GLY B 1 255 ? -19.344 -14.797 -13.305 1 98.62 255 GLY B CA 1
ATOM 4610 C C . GLY B 1 255 ? -19.297 -14.453 -11.828 1 98.62 255 GLY B C 1
ATOM 4611 O O . GLY B 1 255 ? -18.203 -14.383 -11.25 1 98.62 255 GLY B O 1
ATOM 4612 N N . LYS B 1 256 ? -20.422 -14.031 -11.344 1 98.62 256 LYS B N 1
ATOM 4613 C CA . LYS B 1 256 ? -20.562 -13.719 -9.922 1 98.62 256 LYS B CA 1
ATOM 4614 C C . LYS B 1 256 ? -20.969 -14.945 -9.125 1 98.62 256 LYS B C 1
ATOM 4616 O O . LYS B 1 256 ? -22.016 -15.547 -9.391 1 98.62 256 LYS B O 1
ATOM 4621 N N . TYR B 1 257 ? -20.109 -15.336 -8.195 1 98.81 257 TYR B N 1
ATOM 4622 C CA . TYR B 1 257 ? -20.344 -16.5 -7.355 1 98.81 257 TYR B CA 1
ATOM 4623 C C . TYR B 1 257 ? -20.141 -16.172 -5.883 1 98.81 257 TYR B C 1
ATOM 4625 O O . TYR B 1 257 ? -19.422 -15.227 -5.551 1 98.81 257 TYR B O 1
ATOM 4633 N N . THR B 1 258 ? -20.688 -16.969 -5.02 1 98.38 258 THR B N 1
ATOM 4634 C CA . THR B 1 258 ? -20.672 -16.641 -3.596 1 98.38 258 THR B CA 1
ATOM 4635 C C . THR B 1 258 ? -19.719 -17.578 -2.846 1 98.38 258 THR B C 1
ATOM 4637 O O . THR B 1 258 ? -19.328 -18.625 -3.365 1 98.38 258 THR B O 1
ATOM 4640 N N . ALA B 1 259 ? -19.422 -17.156 -1.653 1 97.81 259 ALA B N 1
ATOM 4641 C CA . ALA B 1 259 ? -18.656 -18 -0.735 1 97.81 259 ALA B CA 1
ATOM 4642 C C . ALA B 1 259 ? -19.359 -19.328 -0.512 1 97.81 259 ALA B C 1
ATOM 4644 O O . ALA B 1 259 ? -18.703 -20.375 -0.399 1 97.81 259 ALA B O 1
ATOM 4645 N N . THR B 1 260 ? -20.641 -19.281 -0.444 1 97.94 260 THR B N 1
ATOM 4646 C CA . THR B 1 260 ? -21.438 -20.5 -0.235 1 97.94 260 THR B CA 1
ATOM 4647 C C . THR B 1 260 ? -21.234 -21.484 -1.384 1 97.94 260 THR B C 1
ATOM 4649 O O . THR B 1 260 ? -21.094 -22.688 -1.159 1 97.94 260 THR B O 1
ATOM 4652 N N . GLN B 1 261 ? -21.188 -21 -2.543 1 98.44 261 GLN B N 1
ATOM 4653 C CA . GLN B 1 261 ? -21 -21.859 -3.701 1 98.44 261 GLN B CA 1
ATOM 4654 C C . GLN B 1 261 ? -19.625 -22.516 -3.674 1 98.44 261 GLN B C 1
ATOM 4656 O O . GLN B 1 261 ? -19.469 -23.672 -4.086 1 98.44 261 GLN B O 1
ATOM 4661 N N . LEU B 1 262 ? -18.641 -21.828 -3.203 1 98.75 262 LEU B N 1
ATOM 4662 C CA . LEU B 1 262 ? -17.312 -22.422 -3.051 1 98.75 262 LEU B CA 1
ATOM 4663 C C . LEU B 1 262 ? -17.344 -23.531 -1.996 1 98.75 262 LEU B C 1
ATOM 4665 O O . LEU B 1 262 ? -16.781 -24.609 -2.205 1 98.75 262 LEU B O 1
ATOM 4669 N N . ARG B 1 263 ? -18.031 -23.328 -0.916 1 97.56 263 ARG B N 1
ATOM 4670 C CA . ARG B 1 263 ? -18.109 -24.297 0.172 1 97.56 263 ARG B CA 1
ATOM 4671 C C . ARG B 1 263 ? -18.812 -25.562 -0.28 1 97.56 263 ARG B C 1
ATOM 4673 O O . ARG B 1 263 ? -18.516 -26.656 0.204 1 97.56 263 ARG B O 1
ATOM 4680 N N . GLU B 1 264 ? -19.688 -25.406 -1.212 1 97.38 264 GLU B N 1
ATOM 4681 C CA . GLU B 1 264 ? -20.516 -26.531 -1.637 1 97.38 264 GLU B CA 1
ATOM 4682 C C . GLU B 1 264 ? -19.984 -27.172 -2.918 1 97.38 264 GLU B C 1
ATOM 4684 O O . GLU B 1 264 ? -20.625 -28.031 -3.506 1 97.38 264 GLU B O 1
ATOM 4689 N N . ALA B 1 265 ? -18.859 -26.781 -3.352 1 98.56 265 ALA B N 1
ATOM 4690 C CA . ALA B 1 265 ? -18.297 -27.25 -4.609 1 98.56 265 ALA B CA 1
ATOM 4691 C C . ALA B 1 265 ? -17.906 -28.719 -4.52 1 98.56 265 ALA B C 1
ATOM 4693 O O . ALA B 1 265 ? -17.734 -29.25 -3.422 1 98.56 265 ALA B O 1
ATOM 4694 N N . ASP B 1 266 ? -17.781 -29.391 -5.688 1 98.56 266 ASP B N 1
ATOM 4695 C CA . ASP B 1 266 ? -17.281 -30.766 -5.754 1 98.56 266 ASP B CA 1
ATOM 4696 C C . ASP B 1 266 ? -15.758 -30.797 -5.621 1 98.56 266 ASP B C 1
ATOM 4698 O O . ASP B 1 266 ? -15.203 -31.75 -5.066 1 98.56 266 ASP B O 1
ATOM 4702 N N . GLU B 1 267 ? -15.078 -29.891 -6.234 1 98.56 267 GLU B N 1
ATOM 4703 C CA . GLU B 1 267 ? -13.641 -29.641 -6.18 1 98.56 267 GLU B CA 1
ATOM 4704 C C . GLU B 1 267 ? -13.336 -28.141 -6.188 1 98.56 267 GLU B C 1
ATOM 4706 O O . GLU B 1 267 ? -14.211 -27.328 -6.484 1 98.56 267 GLU B O 1
ATOM 4711 N N . ALA B 1 268 ? -12.117 -27.812 -5.824 1 98.81 268 ALA B N 1
ATOM 4712 C CA . ALA B 1 268 ? -11.633 -26.438 -5.988 1 98.81 268 ALA B CA 1
ATOM 4713 C C . ALA B 1 268 ? -10.117 -26.406 -6.137 1 98.81 268 ALA B C 1
ATOM 4715 O O . ALA B 1 268 ? -9.438 -27.406 -5.859 1 98.81 268 ALA B O 1
ATOM 4716 N N . PHE B 1 269 ? -9.602 -25.344 -6.625 1 98.88 269 PHE B N 1
ATOM 4717 C CA . PHE B 1 269 ? -8.172 -25.062 -6.637 1 98.88 269 PHE B CA 1
ATOM 4718 C C . PHE B 1 269 ? -7.906 -23.562 -6.777 1 98.88 269 PHE B C 1
ATOM 4720 O O . PHE B 1 269 ? -8.805 -22.812 -7.141 1 98.88 269 PHE B O 1
ATOM 4727 N N . THR B 1 270 ? -6.703 -23.141 -6.422 1 98.81 270 THR B N 1
ATOM 4728 C CA . THR B 1 270 ? -6.215 -21.797 -6.684 1 98.81 270 THR B CA 1
ATOM 4729 C C . THR B 1 270 ? -5.098 -21.812 -7.723 1 98.81 270 THR B C 1
ATOM 4731 O O . THR B 1 270 ? -4.531 -22.875 -8.008 1 98.81 270 THR B O 1
ATOM 4734 N N . SER B 1 271 ? -4.887 -20.703 -8.352 1 98.81 271 SER B N 1
ATOM 4735 C CA . SER B 1 271 ? -3.85 -20.609 -9.375 1 98.81 271 SER B CA 1
ATOM 4736 C C . SER B 1 271 ? -3.057 -19.312 -9.234 1 98.81 271 SER B C 1
ATOM 4738 O O . SER B 1 271 ? -3.625 -18.266 -8.93 1 98.81 271 SER B O 1
ATOM 4740 N N . SER B 1 272 ? -1.78 -19.344 -9.344 1 98.31 272 SER B N 1
ATOM 4741 C CA . SER B 1 272 ? -0.866 -18.203 -9.305 1 98.31 272 SER B CA 1
ATOM 4742 C C . SER B 1 272 ? 0.433 -18.516 -10.039 1 98.31 272 SER B C 1
ATOM 4744 O O . SER B 1 272 ? 0.711 -19.672 -10.367 1 98.31 272 SER B O 1
ATOM 4746 N N . SER B 1 273 ? 1.181 -17.484 -10.344 1 96.94 273 SER B N 1
ATOM 4747 C CA . SER B 1 273 ? 2.48 -17.688 -10.984 1 96.94 273 SER B CA 1
ATOM 4748 C C . SER B 1 273 ? 3.398 -18.531 -10.102 1 96.94 273 SER B C 1
ATOM 4750 O O . SER B 1 273 ? 4.004 -19.484 -10.57 1 96.94 273 SER B O 1
ATOM 4752 N N . ALA B 1 274 ? 3.453 -18.266 -8.836 1 92.44 274 ALA B N 1
ATOM 4753 C CA . ALA B 1 274 ? 4.375 -18.938 -7.922 1 92.44 274 ALA B CA 1
ATOM 4754 C C . ALA B 1 274 ? 3.867 -20.312 -7.543 1 92.44 274 ALA B C 1
ATOM 4756 O O . ALA B 1 274 ? 4.652 -21.188 -7.168 1 92.44 274 ALA B O 1
ATOM 4757 N N . GLY B 1 275 ? 2.576 -20.547 -7.691 1 93 275 GLY B N 1
ATOM 4758 C CA . GLY B 1 275 ? 2.018 -21.797 -7.23 1 93 275 GLY B CA 1
ATOM 4759 C C . GLY B 1 275 ? 1.609 -22.719 -8.367 1 93 275 GLY B C 1
ATOM 4760 O O . GLY B 1 275 ? 1.473 -23.938 -8.172 1 93 275 GLY B O 1
ATOM 4761 N N . GLY B 1 276 ? 1.441 -22.188 -9.555 1 97.31 276 GLY B N 1
ATOM 4762 C CA . GLY B 1 276 ? 0.76 -22.953 -10.594 1 97.31 276 GLY B CA 1
ATOM 4763 C C . GLY B 1 276 ? -0.697 -23.219 -10.266 1 97.31 276 GLY B C 1
ATOM 4764 O O . GLY B 1 276 ? -1.48 -22.297 -10.078 1 97.31 276 GLY B O 1
ATOM 4765 N N . ILE B 1 277 ? -0.979 -24.562 -10.25 1 98.62 277 ILE B N 1
ATOM 4766 C CA . ILE B 1 277 ? -2.301 -25.016 -9.844 1 98.62 277 ILE B CA 1
ATOM 4767 C C . ILE B 1 277 ? -2.215 -25.688 -8.469 1 98.62 277 ILE B C 1
ATOM 4769 O O . ILE B 1 277 ? -1.439 -26.625 -8.273 1 98.62 277 ILE B O 1
ATOM 4773 N N . MET B 1 278 ? -3.014 -25.188 -7.527 1 98.62 278 MET B N 1
ATOM 4774 C CA . MET B 1 278 ? -2.947 -25.672 -6.152 1 98.62 278 MET B CA 1
ATOM 4775 C C . MET B 1 278 ? -4.301 -26.219 -5.703 1 98.62 278 MET B C 1
ATOM 4777 O O . MET B 1 278 ? -5.184 -25.438 -5.324 1 98.62 278 MET B O 1
ATOM 4781 N N . PRO B 1 279 ? -4.453 -27.5 -5.68 1 98.62 279 PRO B N 1
ATOM 4782 C CA . PRO B 1 279 ? -5.742 -28.094 -5.336 1 98.62 279 PRO B CA 1
ATOM 4783 C C . PRO B 1 279 ? -6.176 -27.797 -3.9 1 98.62 279 PRO B C 1
ATOM 4785 O O . PRO B 1 279 ? -5.324 -27.594 -3.027 1 98.62 279 PRO B O 1
ATOM 4788 N N . VAL B 1 280 ? -7.453 -27.812 -3.701 1 98.5 280 VAL B N 1
ATOM 4789 C CA . VAL B 1 280 ? -8.086 -27.578 -2.406 1 98.5 280 VAL B CA 1
ATOM 4790 C C . VAL B 1 280 ? -8.898 -28.797 -2.002 1 98.5 280 VAL B C 1
ATOM 4792 O O . VAL B 1 280 ? -9.609 -29.375 -2.828 1 98.5 280 VAL B O 1
ATOM 4795 N N . SER B 1 281 ? -8.805 -29.234 -0.773 1 97.62 281 SER B N 1
ATOM 4796 C CA . SER B 1 281 ? -9.555 -30.406 -0.327 1 97.62 281 SER B CA 1
ATOM 4797 C C . SER B 1 281 ? -10.695 -30.016 0.607 1 97.62 281 SER B C 1
ATOM 4799 O O . SER B 1 281 ? -11.633 -30.781 0.809 1 97.62 281 SER B O 1
ATOM 4801 N N . ALA B 1 282 ? -10.523 -28.812 1.224 1 98.12 282 ALA B N 1
ATOM 4802 C CA . ALA B 1 282 ? -11.531 -28.375 2.182 1 98.12 282 ALA B CA 1
ATOM 4803 C C . ALA B 1 282 ? -11.617 -26.859 2.236 1 98.12 282 ALA B C 1
ATOM 4805 O O . ALA B 1 282 ? -10.633 -26.172 1.965 1 98.12 282 ALA B O 1
ATOM 4806 N N . VAL B 1 283 ? -12.797 -26.375 2.59 1 98.31 283 VAL B N 1
ATOM 4807 C CA . VAL B 1 283 ? -13.055 -24.969 2.846 1 98.31 283 VAL B CA 1
ATOM 4808 C C . VAL B 1 283 ? -13.727 -24.797 4.207 1 98.31 283 VAL B C 1
ATOM 4810 O O . VAL B 1 283 ? -14.789 -25.359 4.457 1 98.31 283 VAL B O 1
ATOM 4813 N N . ASP B 1 284 ? -13.086 -24.062 5.066 1 97.44 284 ASP B N 1
ATOM 4814 C CA . ASP B 1 284 ? -13.586 -23.844 6.422 1 97.44 284 ASP B CA 1
ATOM 4815 C C . ASP B 1 284 ? -13.766 -25.172 7.152 1 97.44 284 ASP B C 1
ATOM 4817 O O . ASP B 1 284 ? -14.82 -25.422 7.75 1 97.44 284 ASP B O 1
ATOM 4821 N N . ASP B 1 285 ? -12.883 -26.062 7.004 1 94.88 285 ASP B N 1
ATOM 4822 C CA . ASP B 1 285 ? -12.828 -27.375 7.637 1 94.88 285 ASP B CA 1
ATOM 4823 C C . ASP B 1 285 ? -13.906 -28.312 7.074 1 94.88 285 ASP B C 1
ATOM 4825 O O . ASP B 1 285 ? -14.125 -29.391 7.602 1 94.88 285 ASP B O 1
ATOM 4829 N N . GLN B 1 286 ? -14.516 -27.922 6.051 1 96 286 GLN B N 1
ATOM 4830 C CA . GLN B 1 286 ? -15.5 -28.781 5.395 1 96 286 GLN B CA 1
ATOM 4831 C C . GLN B 1 286 ? -14.914 -29.406 4.133 1 96 286 GLN B C 1
ATOM 4833 O O . GLN B 1 286 ? -14.555 -28.703 3.191 1 96 286 GLN B O 1
ATOM 4838 N N . PRO B 1 287 ? -14.898 -30.719 4.074 1 97.25 287 PRO B N 1
ATOM 4839 C CA . PRO B 1 287 ? -14.352 -31.375 2.885 1 97.25 287 PRO B CA 1
ATOM 4840 C C . PRO B 1 287 ? -15.172 -31.094 1.626 1 97.25 287 PRO B C 1
ATOM 4842 O O . PRO B 1 287 ? -16.391 -31 1.688 1 97.25 287 PRO B O 1
ATOM 4845 N N . LEU B 1 288 ? -14.461 -31.016 0.56 1 97.75 288 LEU B N 1
ATOM 4846 C CA . LEU B 1 288 ? -15.117 -30.812 -0.728 1 97.75 288 LEU B CA 1
ATOM 4847 C C . LEU B 1 288 ? -15.391 -32.156 -1.403 1 97.75 288 LEU B C 1
ATOM 4849 O O . LEU B 1 288 ? -14.516 -33.031 -1.441 1 97.75 288 LEU B O 1
ATOM 4853 N N . GLY B 1 289 ? -16.625 -32.25 -1.869 1 94.62 289 GLY B N 1
ATOM 4854 C CA . GLY B 1 289 ? -16.984 -33.438 -2.641 1 94.62 289 GLY B CA 1
ATOM 4855 C C . GLY B 1 289 ? -16.766 -34.719 -1.879 1 94.62 289 GLY B C 1
ATOM 4856 O O . GLY B 1 289 ? -16.891 -34.75 -0.654 1 94.62 289 GLY B O 1
ATOM 4857 N N . ASN B 1 290 ? -16.609 -35.844 -2.611 1 89.69 290 ASN B N 1
ATOM 4858 C CA . ASN B 1 290 ? -16.484 -37.156 -2.02 1 89.69 290 ASN B CA 1
ATOM 4859 C C . ASN B 1 290 ? -15.125 -37.781 -2.354 1 89.69 290 ASN B C 1
ATOM 4861 O O . ASN B 1 290 ? -15.062 -38.969 -2.766 1 89.69 290 ASN B O 1
ATOM 4865 N N . HIS B 1 291 ? -14.172 -37.031 -2.182 1 85.94 291 HIS B N 1
ATOM 4866 C CA . HIS B 1 291 ? -12.828 -37.531 -2.467 1 85.94 291 HIS B CA 1
ATOM 4867 C C . HIS B 1 291 ? -11.852 -37.156 -1.357 1 85.94 291 HIS B C 1
ATOM 4869 O O . HIS B 1 291 ? -12.055 -36.156 -0.661 1 85.94 291 HIS B O 1
ATOM 4875 N N . ASN B 1 292 ? -10.906 -38.031 -1.223 1 87.25 292 ASN B N 1
ATOM 4876 C CA . ASN B 1 292 ? -9.766 -37.719 -0.371 1 87.25 292 ASN B CA 1
ATOM 4877 C C . ASN B 1 292 ? -8.664 -37 -1.152 1 87.25 292 ASN B C 1
ATOM 4879 O O . ASN B 1 292 ? -8.117 -37.562 -2.105 1 87.25 292 ASN B O 1
ATOM 4883 N N . GLY B 1 293 ? -8.422 -35.688 -0.839 1 91.19 293 GLY B N 1
ATOM 4884 C CA . GLY B 1 293 ? -7.402 -34.969 -1.581 1 91.19 293 GLY B CA 1
ATOM 4885 C C . GLY B 1 293 ? -7.949 -34.219 -2.789 1 91.19 293 GLY B C 1
ATOM 4886 O O . GLY B 1 293 ? -9.117 -33.844 -2.807 1 91.19 293 GLY B O 1
ATOM 4887 N N . PRO B 1 294 ? -7.059 -34 -3.783 1 95.62 294 PRO B N 1
ATOM 4888 C CA . PRO B 1 294 ? -7.504 -33.281 -4.984 1 95.62 294 PRO B CA 1
ATOM 4889 C C . PRO B 1 294 ? -8.57 -34.062 -5.762 1 95.62 294 PRO B C 1
ATOM 4891 O O . PRO B 1 294 ? -8.492 -35.281 -5.887 1 95.62 294 PRO B O 1
ATOM 4894 N N . GLY B 1 295 ? -9.578 -33.375 -6.227 1 96.56 295 GLY B N 1
ATOM 4895 C CA . GLY B 1 295 ? -10.539 -33.969 -7.133 1 96.56 295 GLY B CA 1
ATOM 4896 C C . GLY B 1 295 ? -9.953 -34.281 -8.5 1 96.56 295 GLY B C 1
ATOM 4897 O O . GLY B 1 295 ? -8.891 -33.75 -8.859 1 96.56 295 GLY B O 1
ATOM 4898 N N . PRO B 1 296 ? -10.617 -35.125 -9.227 1 96.81 296 PRO B N 1
ATOM 4899 C CA . PRO B 1 296 ? -10.078 -35.594 -10.508 1 96.81 296 PRO B CA 1
ATOM 4900 C C . PRO B 1 296 ? -9.844 -34.469 -11.492 1 96.81 296 PRO B C 1
ATOM 4902 O O . PRO B 1 296 ? -8.867 -34.469 -12.242 1 96.81 296 PRO B O 1
ATOM 4905 N N . ILE B 1 297 ? -10.672 -33.5 -11.562 1 98 297 ILE B N 1
ATOM 4906 C CA . ILE B 1 297 ? -10.531 -32.375 -12.5 1 98 297 ILE B CA 1
ATOM 4907 C C . ILE B 1 297 ? -9.352 -31.5 -12.086 1 98 297 ILE B C 1
ATOM 4909 O O . ILE B 1 297 ? -8.523 -31.141 -12.914 1 98 297 ILE B O 1
ATOM 4913 N N . SER B 1 298 ? -9.258 -31.188 -10.805 1 98.19 298 SER B N 1
ATOM 4914 C CA . SER B 1 298 ? -8.148 -30.406 -10.281 1 98.19 298 SER B CA 1
ATOM 4915 C C . SER B 1 298 ? -6.809 -31.078 -10.555 1 98.19 298 SER B C 1
ATOM 4917 O O . SER B 1 298 ? -5.844 -30.422 -10.953 1 98.19 298 SER B O 1
ATOM 4919 N N . GLU B 1 299 ? -6.805 -32.344 -10.312 1 97.69 299 GLU B N 1
ATOM 4920 C CA . GLU B 1 299 ? -5.594 -33.125 -10.547 1 97.69 299 GLU B CA 1
ATOM 4921 C C . GLU B 1 299 ? -5.191 -33.094 -12.016 1 97.69 299 GLU B C 1
ATOM 4923 O O . GLU B 1 299 ? -4.016 -32.906 -12.344 1 97.69 299 GLU B O 1
ATOM 4928 N N . LYS B 1 300 ? -6.145 -33.312 -12.852 1 98.19 300 LYS B N 1
ATOM 4929 C CA . LYS B 1 300 ? -5.875 -33.312 -14.281 1 98.19 300 LYS B CA 1
ATOM 4930 C C . LYS B 1 300 ? -5.336 -31.984 -14.758 1 98.19 300 LYS B C 1
ATOM 4932 O O . LYS B 1 300 ? -4.367 -31.922 -15.516 1 98.19 300 LYS B O 1
ATOM 4937 N N . ILE B 1 301 ? -5.91 -30.906 -14.328 1 98.75 301 ILE B N 1
ATOM 4938 C CA . ILE B 1 301 ? -5.484 -29.562 -14.727 1 98.75 301 ILE B CA 1
ATOM 4939 C C . ILE B 1 301 ? -4.09 -29.281 -14.172 1 98.75 301 ILE B C 1
ATOM 4941 O O . ILE B 1 301 ? -3.23 -28.75 -14.883 1 98.75 301 ILE B O 1
ATOM 4945 N N . HIS B 1 302 ? -3.861 -29.656 -12.914 1 98.62 302 HIS B N 1
ATOM 4946 C CA . HIS B 1 302 ? -2.543 -29.5 -12.312 1 98.62 302 HIS B CA 1
ATOM 4947 C C . HIS B 1 302 ? -1.469 -30.203 -13.133 1 98.62 302 HIS B C 1
ATOM 4949 O O . HIS B 1 302 ? -0.466 -29.578 -13.508 1 98.62 302 HIS B O 1
ATOM 4955 N N . ASN B 1 303 ? -1.709 -31.469 -13.383 1 98.56 303 ASN B N 1
ATOM 4956 C CA . ASN B 1 303 ? -0.696 -32.281 -14.062 1 98.56 303 ASN B CA 1
ATOM 4957 C C . ASN B 1 303 ? -0.458 -31.797 -15.492 1 98.56 303 ASN B C 1
ATOM 4959 O O . ASN B 1 303 ? 0.688 -31.641 -15.914 1 98.56 303 ASN B O 1
ATOM 4963 N N . LEU B 1 304 ? -1.5 -31.484 -16.156 1 98.69 304 LEU B N 1
ATOM 4964 C CA . LEU B 1 304 ? -1.371 -31.031 -17.531 1 98.69 304 LEU B CA 1
ATOM 4965 C C . LEU B 1 304 ? -0.656 -29.688 -17.609 1 98.69 304 LEU B C 1
ATOM 4967 O O . LEU B 1 304 ? 0.106 -29.438 -18.547 1 98.69 304 LEU B O 1
ATOM 4971 N N . TYR B 1 305 ? -0.888 -28.781 -16.703 1 98.69 305 TYR B N 1
ATOM 4972 C CA . TYR B 1 305 ? -0.213 -27.5 -16.641 1 98.69 305 TYR B CA 1
ATOM 4973 C C . TYR B 1 305 ? 1.301 -27.672 -16.641 1 98.69 305 TYR B C 1
ATOM 4975 O O . TYR B 1 305 ? 2.002 -27.062 -17.453 1 98.69 305 TYR B O 1
ATOM 4983 N N . TRP B 1 306 ? 1.814 -28.5 -15.812 1 98.31 306 TRP B N 1
ATOM 4984 C CA . TRP B 1 306 ? 3.258 -28.672 -15.664 1 98.31 306 TRP B CA 1
ATOM 4985 C C . TRP B 1 306 ? 3.834 -29.453 -16.844 1 98.31 306 TRP B C 1
ATOM 4987 O O . TRP B 1 306 ? 4.922 -29.141 -17.328 1 98.31 306 TRP B O 1
ATOM 4997 N N . GLU B 1 307 ? 3.084 -30.484 -17.266 1 98.19 307 GLU B N 1
ATOM 4998 C CA . GLU B 1 307 ? 3.527 -31.25 -18.438 1 98.19 307 GLU B CA 1
ATOM 4999 C C . GLU B 1 307 ? 3.695 -30.359 -19.656 1 98.19 307 GLU B C 1
ATOM 5001 O O . GLU B 1 307 ? 4.719 -30.422 -20.344 1 98.19 307 GLU B O 1
ATOM 5006 N N . LYS B 1 308 ? 2.709 -29.547 -19.859 1 98.56 308 LYS B N 1
ATOM 5007 C CA . LYS B 1 308 ? 2.75 -28.656 -21.016 1 98.56 308 LYS B CA 1
ATOM 5008 C C . LYS B 1 308 ? 3.85 -27.609 -20.875 1 98.56 308 LYS B C 1
ATOM 5010 O O . LYS B 1 308 ? 4.57 -27.328 -21.828 1 98.56 308 LYS B O 1
ATOM 5015 N N . ARG B 1 309 ? 3.922 -27.062 -19.688 1 97.69 309 ARG B N 1
ATOM 5016 C CA . ARG B 1 309 ? 4.953 -26.062 -19.438 1 97.69 309 ARG B CA 1
ATOM 5017 C C . ARG B 1 309 ? 6.344 -26.625 -19.719 1 97.69 309 ARG B C 1
ATOM 5019 O O . ARG B 1 309 ? 7.148 -26 -20.406 1 97.69 309 ARG B O 1
ATOM 5026 N N . TRP B 1 310 ? 6.625 -27.828 -19.219 1 98.12 310 TRP B N 1
ATOM 5027 C CA . TRP B 1 310 ? 7.945 -28.438 -19.359 1 98.12 310 TRP B CA 1
ATOM 5028 C C . TRP B 1 310 ? 8.164 -28.953 -20.766 1 98.12 310 TRP B C 1
ATOM 5030 O O . TRP B 1 310 ?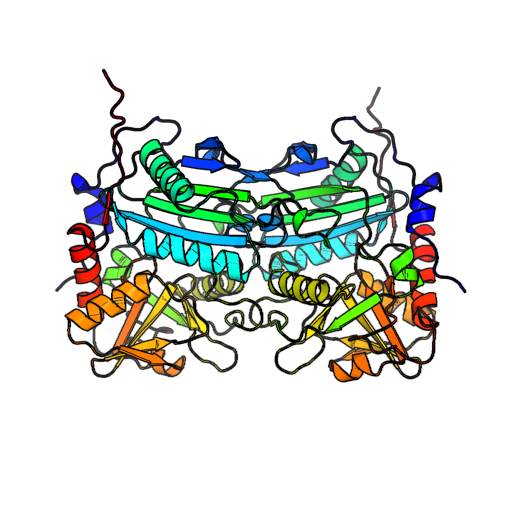 9.297 -29.25 -21.156 1 98.12 310 TRP B O 1
ATOM 5040 N N . ALA B 1 311 ? 7.051 -29 -21.547 1 98 311 ALA B N 1
ATOM 5041 C CA . ALA B 1 311 ? 7.16 -29.391 -22.953 1 98 311 ALA B CA 1
ATOM 5042 C C . ALA B 1 311 ? 7.336 -28.172 -23.859 1 98 311 ALA B C 1
ATOM 5044 O O . ALA B 1 311 ? 7.402 -28.297 -25.078 1 98 311 ALA B O 1
ATOM 5045 N N . GLY B 1 312 ? 7.297 -26.953 -23.25 1 97.88 312 GLY B N 1
ATOM 5046 C CA . GLY B 1 312 ? 7.637 -25.766 -24.031 1 97.88 312 GLY B CA 1
ATOM 5047 C C . GLY B 1 312 ? 6.438 -24.891 -24.328 1 97.88 312 GLY B C 1
ATOM 5048 O O . GLY B 1 312 ? 6.527 -23.969 -25.141 1 97.88 312 GLY B O 1
ATOM 5049 N N . TRP B 1 313 ? 5.273 -25.203 -23.703 1 98.19 313 TRP B N 1
ATOM 5050 C CA . TRP B 1 313 ? 4.07 -24.391 -23.859 1 98.19 313 TRP B CA 1
ATOM 5051 C C . TRP B 1 313 ? 4.32 -22.953 -23.406 1 98.19 313 TRP B C 1
ATOM 5053 O O . TRP B 1 313 ? 4.629 -22.703 -22.234 1 98.19 313 TRP B O 1
ATOM 5063 N N . HIS B 1 314 ? 4.199 -21.906 -24.391 1 98.31 314 HIS B N 1
ATOM 5064 C CA . HIS B 1 314 ? 4.375 -20.484 -24.156 1 98.31 314 HIS B CA 1
ATOM 5065 C C . HIS B 1 314 ? 5.742 -20.188 -23.547 1 98.31 314 HIS B C 1
ATOM 5067 O O . HIS B 1 314 ? 5.867 -19.344 -22.656 1 98.31 314 HIS B O 1
ATOM 5073 N N . ALA B 1 315 ? 6.777 -20.891 -23.984 1 98.44 315 ALA B N 1
ATOM 5074 C CA . ALA B 1 315 ? 8.125 -20.797 -23.422 1 98.44 315 ALA B CA 1
ATOM 5075 C C . ALA B 1 315 ? 8.945 -19.734 -24.156 1 98.44 315 ALA B C 1
ATOM 5077 O O . ALA B 1 315 ? 8.844 -19.578 -25.375 1 98.44 315 ALA B O 1
ATOM 5078 N N . GLN B 1 316 ? 9.766 -19 -23.391 1 98.12 316 GLN B N 1
ATOM 5079 C CA . GLN B 1 316 ? 10.844 -18.141 -23.859 1 98.12 316 GLN B CA 1
ATOM 5080 C C . GLN B 1 316 ? 12.156 -18.453 -23.156 1 98.12 316 GLN B C 1
ATOM 5082 O O . GLN B 1 316 ? 12.328 -18.125 -21.969 1 98.12 316 GLN B O 1
ATOM 5087 N N . PRO B 1 317 ? 13.094 -19.047 -23.844 1 97.19 317 PRO B N 1
ATOM 5088 C CA . PRO B 1 317 ? 14.328 -19.5 -23.188 1 97.19 317 PRO B CA 1
ATOM 5089 C C . PRO B 1 317 ? 15.18 -18.344 -22.672 1 97.19 317 PRO B C 1
ATOM 5091 O O . PRO B 1 317 ? 15.297 -17.312 -23.344 1 97.19 317 PRO B O 1
ATOM 5094 N N . ALA B 1 318 ? 15.68 -18.516 -21.453 1 94.62 318 ALA B N 1
ATOM 5095 C CA . ALA B 1 318 ? 16.703 -17.609 -20.953 1 94.62 318 ALA B CA 1
ATOM 5096 C C . ALA B 1 318 ? 18.078 -17.953 -21.547 1 94.62 318 ALA B C 1
ATOM 5098 O O . ALA B 1 318 ? 18.375 -19.125 -21.781 1 94.62 318 ALA B O 1
ATOM 5099 N N . GLU B 1 319 ? 18.859 -16.969 -21.953 1 85.81 319 GLU B N 1
ATOM 5100 C CA . GLU B 1 319 ? 20.172 -17.219 -22.531 1 85.81 319 GLU B CA 1
ATOM 5101 C C . GLU B 1 319 ? 21.266 -17.188 -21.484 1 85.81 319 GLU B C 1
ATOM 5103 O O . GLU B 1 319 ? 21.688 -16.125 -21.047 1 85.81 319 GLU B O 1
ATOM 5108 N N . TYR B 1 320 ? 21.766 -18.266 -20.953 1 87.38 320 TYR B N 1
ATOM 5109 C CA . TYR B 1 320 ? 22.734 -18.359 -19.875 1 87.38 320 TYR B CA 1
ATOM 5110 C C . TYR B 1 320 ? 24.156 -18.219 -20.391 1 87.38 320 TYR B C 1
ATOM 5112 O O . TYR B 1 320 ? 25.078 -17.859 -19.625 1 87.38 320 TYR B O 1
ATOM 5120 N N . PHE B 1 321 ? 24.625 -18.672 -21.562 1 65.81 321 PHE B N 1
ATOM 5121 C CA . PHE B 1 321 ? 26.016 -18.688 -22 1 65.81 321 PHE B CA 1
ATOM 5122 C C . PHE B 1 321 ? 26.406 -17.359 -22.625 1 65.81 321 PHE B C 1
ATOM 5124 O O . PHE B 1 321 ? 25.641 -16.781 -23.391 1 65.81 321 PHE B O 1
ATOM 5131 N N . SER B 1 322 ? 27.062 -16.469 -21.703 1 52.12 322 SER B N 1
ATOM 5132 C CA . SER B 1 322 ? 27.703 -15.273 -22.266 1 52.12 322 SER B CA 1
ATOM 5133 C C . SER B 1 322 ? 28.547 -15.617 -23.484 1 52.12 322 SER B C 1
ATOM 5135 O O . SER B 1 322 ? 29.344 -16.562 -23.453 1 52.12 322 SER B O 1
ATOM 5137 N N . SER B 1 323 ? 28.188 -15.492 -24.625 1 40.12 323 SER B N 1
ATOM 5138 C CA . SER B 1 323 ? 29.234 -15.352 -25.625 1 40.12 323 SER B CA 1
ATOM 5139 C C . SER B 1 323 ? 30.188 -14.211 -25.266 1 40.12 323 SER B C 1
ATOM 5141 O O . SER B 1 323 ? 29.844 -13.039 -25.406 1 40.12 323 SER B O 1
ATOM 5143 N N . ILE B 1 324 ? 30.781 -14.078 -24.078 1 39.31 324 ILE B N 1
ATOM 5144 C CA . ILE B 1 324 ? 31.875 -13.125 -24.141 1 39.31 324 ILE B CA 1
ATOM 5145 C C . ILE B 1 324 ? 32.688 -13.352 -25.406 1 39.31 324 ILE B C 1
ATOM 5147 O O . ILE B 1 324 ? 33.125 -14.484 -25.688 1 39.31 324 ILE B O 1
ATOM 5151 N N . PRO B 1 325 ? 32.656 -12.289 -26.422 1 34.88 325 PRO B N 1
ATOM 5152 C CA . PRO B 1 325 ? 33.781 -12.531 -27.344 1 34.88 325 PRO B CA 1
ATOM 5153 C C . PRO B 1 325 ? 35.062 -12.898 -26.641 1 34.88 325 PRO B C 1
ATOM 5155 O O . PRO B 1 325 ? 35.344 -12.375 -25.562 1 34.88 325 PRO B O 1
ATOM 5158 N N . ALA B 1 326 ? 35.781 -14 -27.031 1 25.05 326 ALA B N 1
ATOM 5159 C CA . ALA B 1 326 ? 37.156 -14.172 -26.578 1 25.05 326 ALA B CA 1
ATOM 5160 C C . ALA B 1 326 ? 37.906 -12.844 -26.578 1 25.05 326 ALA B C 1
ATOM 5162 O O . ALA B 1 326 ? 37.75 -12.031 -27.484 1 25.05 326 ALA B O 1
#

Radius of gyration: 26.35 Å; Cα contacts (8 Å, |Δi|>4): 1527; chains: 2; bounding box: 63×79×56 Å

Solvent-accessible surface area (backbone atoms only — not comparable to full-atom values): 32526 Å² total; per-residue (Å²): 135,79,64,67,53,56,62,60,46,50,71,67,40,73,72,28,50,62,48,83,51,54,75,73,16,70,76,9,15,18,37,42,82,89,39,79,39,32,45,93,71,30,47,40,58,53,62,19,26,21,44,60,24,23,36,37,26,38,48,66,46,38,27,51,62,31,21,31,46,45,54,67,62,50,53,49,46,38,52,52,19,22,53,77,69,75,44,61,65,82,55,55,72,68,54,47,53,50,52,56,42,47,27,34,29,50,31,10,47,12,36,23,39,34,38,38,36,37,26,44,17,54,71,56,90,57,78,85,40,67,88,72,48,53,36,39,52,42,35,37,23,30,68,53,61,57,80,54,48,54,66,43,39,49,48,19,31,36,31,25,66,42,87,77,31,25,46,64,44,51,50,23,49,49,40,67,31,44,55,18,78,36,50,28,40,52,51,27,36,51,53,13,50,78,67,73,29,74,35,26,30,27,22,39,98,83,43,31,40,24,25,27,61,86,26,39,46,39,30,25,50,94,79,27,38,38,32,46,66,49,67,31,54,77,47,69,45,48,51,50,50,52,54,50,30,55,75,70,69,38,54,76,45,72,37,91,46,40,55,66,56,59,53,66,16,44,27,32,30,33,26,20,69,58,41,43,59,37,25,26,20,22,41,68,88,36,67,25,50,94,52,87,25,40,31,74,67,47,39,50,52,36,42,48,51,53,53,39,46,77,71,49,53,61,53,45,75,54,76,68,72,76,78,64,79,130,134,78,66,68,52,57,62,58,46,50,72,66,40,73,72,29,49,61,50,83,50,56,74,73,15,72,77,10,16,18,38,43,81,89,40,79,40,30,44,92,71,30,48,39,58,53,63,20,26,20,44,60,24,22,36,37,26,38,47,65,46,37,28,52,61,32,21,30,47,45,54,67,60,50,54,52,47,37,53,53,18,21,52,77,68,75,46,60,63,82,56,54,73,69,54,47,51,49,51,55,41,46,26,32,30,51,31,10,46,12,35,23,40,35,38,40,36,36,26,44,18,54,71,56,91,58,78,84,40,67,87,70,48,54,36,37,50,41,36,36,22,31,69,52,60,58,81,54,48,55,68,42,39,48,49,18,32,34,33,22,68,40,87,77,30,25,45,64,45,52,50,23,50,52,40,66,33,43,56,18,79,34,49,28,40,51,52,26,37,52,53,13,50,79,68,73,30,73,35,26,30,27,23,39,97,83,44,32,38,25,26,28,60,87,26,38,44,39,30,26,51,94,80,26,38,38,33,47,66,50,66,30,55,78,47,70,45,48,50,48,49,53,54,51,29,56,76,70,69,38,54,77,47,72,36,92,44,39,54,65,55,57,53,68,15,45,27,31,31,34,27,20,69,58,40,42,58,38,25,25,22,22,42,68,87,35,65,25,50,94,54,86,24,42,31,71,66,46,38,50,54,33,43,48,52,52,54,39,45,79,70,51,54,62,53,45,75,54,77,65,76,74,76,64,79,128

Sequence (652 aa):
MAIIQVQQIMHENPLHARAPHEPRYEDGSAFCDGKYVPISEATVPLVDAGFLHADAAYDVVTVSRGNFFRLDDHLARMEESSAKFFLENPFNRDQVREILHNLVRNAGLKDAYVWWCVTRGPLSVDRRDRSAMKNAMFAFAVPFFFQADDEVRTRGSNLLISKRYNRISAKAVDPTAKNFHWMDMKLALFEAMTQEKDWAVLVDEHDNLTEAAGANVFFVKNGELYTPAEGCLLGITRQSVFDIAAELGIKVNIGKYTATQLREADEAFTSSSAGGIMPVSAVDDQPLGNHNGPGPISEKIHNLYWEKRWAGWHAQPAEYFSSIPAMAIIQVQQIMHENPLHARAPHEPRYEDGSAFCDGKYVPISEATVPLVDAGFLHADAAYDVVTVSRGNFFRLDDHLARMEESSAKFFLENPFNRDQVREILHNLVRNAGLKDAYVWWCVTRGPLSVDRRDRSAMKNAMFAFAVPFFFQADDEVRTRGSNLLISKRYNRISAKAVDPTAKNFHWMDMKLALFEAMTQEKDWAVLVDEHDNLTEAAGANVFFVKNGELYTPAEGCLLGITRQSVFDIAAELGIKVNIGKYTATQLREADEAFTSSSAGGIMPVSAVDDQPLGNHNGPGPISEKIHNLYWEKRWAGWHAQPAEYFSSIPA

pLDDT: mean 95.32, std 9.56, range [25.05, 98.94]